Protein 6TMR (pdb70)

Foldseek 3Di:
DFFLFKAFQFDPDWFFDALVPQDADDFDQCVVVPFADKDKDKWKFFDADDFPLQKFKWKKKFKKKKKWKFACPVVLDTDIDIDIDTDADDLVVRVVLVVCPVDDDDHPHDDCPRGDIDMDIGIDMDIDMDMWGAFQLAGWIADQQQPVRTFPDTPPQPSWGDGPDNRMIMGTPDRRSVCNPVGMDMFMWIFTGDVPDTFWIQTNLRATAGQPPKAWGATNHRIWIAGPLAGTMHDDCSVHDHHDDPVHFHWHRYVVLSVLSNVLVVLSVVLVVVLVVLSVCCVVVVDDDLQRLLSRRRRHFAKDKKWGAPPNGITIDIGTMDRDHDPCVQPVDFLFGDRNHGGADADVFDDISNWGQPPVNGTDRPSVVDRPSVVSVVVSSVVIGTDDGDDND

Secondary structure (DSSP, 8-state):
---SEEEES-----EEE-GGG--PPP--GGGTTT--EEEEEEEEEEPSS--TTTEE-EEEEEEEEEEEEEEE-SSS-EEEEEEEEEEPPPHHHHHHHHHHHHS-SS------TTT--EEEEE--EEEEE--EEEETTTTEEE-SSSTTSB-SSBTTB-S-EE-SSTTEEEEESSTT--STT--EEEEEEEEEEETTEEEEEE-TTS-EEE-TT-EEEEETTEEEEE-TTS-EEE-S------BPPTT---B---HHHHHHHHHHHHHHHHHHHHHHHHHHHHHHS----GGGGGGGS-SSSEEEEEEEEETTEEEEEEEEEEEE--GGGT--STT---BTTB--PPBTTB-STT-EE-TTS-EE-HHHH--HHHHHHHHHHHS--B-PPPS--

Organism: Mokola virus (NCBI:txid12538)

Radius of gyration: 34.62 Å; Cα contacts (8 Å, |Δi|>4): 790; chains: 1; bounding box: 39×51×125 Å

Structure (mmCIF, N/CA/C/O backbone):
data_6TMR
#
_entry.id   6TMR
#
_cell.length_a   76.279
_cell.length_b   81.951
_cell.length_c   231.337
_cell.angle_alpha   90.000
_cell.angle_beta   90.000
_cell.angle_gamma   90.000
#
_symmetry.space_group_name_H-M   'C 2 2 21'
#
loop_
_entity.id
_entity.type
_entity.pdbx_description
1 polymer Glycoprotein
2 non-polymer 2-acetamido-2-deoxy-beta-D-glucopyranose
3 non-polymer 'TERBIUM(III) ION'
#
loop_
_atom_site.group_PDB
_atom_site.id
_atom_site.type_symbol
_atom_site.label_atom_id
_atom_site.label_alt_id
_atom_site.label_comp_id
_atom_site.label_asym_id
_atom_site.label_entity_id
_atom_site.label_seq_id
_atom_site.pdbx_PDB_ins_code
_atom_site.Cartn_x
_atom_site.Cartn_y
_atom_site.Cartn_z
_atom_site.occupancy
_atom_site.B_iso_or_equiv
_atom_site.auth_seq_id
_atom_site.auth_comp_id
_atom_site.auth_asym_id
_atom_site.auth_atom_id
_atom_site.pdbx_PDB_model_num
ATOM 1 N N . GLU A 1 1 ? 23.176 13.389 76.280 1.00 88.99 1 GLU A N 1
ATOM 2 C CA . GLU A 1 1 ? 24.307 14.304 76.186 1.00 86.72 1 GLU A CA 1
ATOM 3 C C . GLU A 1 1 ? 24.528 15.033 77.500 1.00 83.54 1 GLU A C 1
ATOM 4 O O . GLU A 1 1 ? 23.682 14.982 78.393 1.00 89.87 1 GLU A O 1
ATOM 10 N N . PHE A 1 2 ? 25.661 15.732 77.607 1.00 72.37 2 PHE A N 1
ATOM 11 C CA . PHE A 1 2 ? 25.944 16.467 78.837 1.00 61.09 2 PHE A CA 1
ATOM 12 C C . PHE A 1 2 ? 25.122 17.751 78.907 1.00 53.32 2 PHE A C 1
ATOM 13 O O . PHE A 1 2 ? 24.911 18.419 77.890 1.00 62.60 2 PHE A O 1
ATOM 21 N N . PRO A 1 3 ? 24.644 18.113 80.086 1.00 50.47 3 PRO A N 1
ATOM 22 C CA . PRO A 1 3 ? 23.941 19.385 80.244 1.00 53.98 3 PRO A CA 1
ATOM 23 C C . PRO A 1 3 ? 24.918 20.537 80.331 1.00 52.63 3 PRO A C 1
ATOM 24 O O . PRO A 1 3 ? 26.126 20.367 80.513 1.00 46.29 3 PRO A O 1
ATOM 28 N N . LEU A 1 4 ? 24.361 21.730 80.171 1.00 45.38 4 LEU A N 1
ATOM 29 C CA . LEU A 1 4 ? 25.164 22.919 80.381 1.00 47.17 4 LEU A CA 1
ATOM 30 C C . LEU A 1 4 ? 25.605 22.968 81.825 1.00 46.75 4 LEU A C 1
ATOM 31 O O . LEU A 1 4 ? 26.802 23.099 82.119 1.00 58.64 4 LEU A O 1
ATOM 36 N N . TYR A 1 5 ? 24.660 22.731 82.733 1.00 47.95 5 TYR A N 1
ATOM 37 C CA . TYR A 1 5 ? 24.885 22.775 84.172 1.00 54.64 5 TYR A CA 1
ATOM 38 C C . TYR A 1 5 ? 23.879 21.840 84.840 1.00 52.79 5 TYR A C 1
ATOM 39 O O . TYR A 1 5 ? 22.955 21.327 84.198 1.00 53.68 5 TYR A O 1
ATOM 48 N N . THR A 1 6 ? 24.082 21.599 86.137 1.00 53.68 6 THR A N 1
ATOM 49 C CA . THR A 1 6 ? 23.194 20.755 86.928 1.00 59.99 6 THR A CA 1
ATOM 50 C C . THR A 1 6 ? 22.796 21.535 88.160 1.00 53.59 6 THR A C 1
ATOM 51 O O . THR A 1 6 ? 23.556 22.392 88.608 1.00 54.04 6 THR A O 1
ATOM 55 N N . ILE A 1 7 ? 21.635 21.218 88.732 1.00 58.71 7 ILE A N 1
ATOM 56 C CA . ILE A 1 7 ? 21.186 21.942 89.927 1.00 65.35 7 ILE A CA 1
ATOM 57 C C . ILE A 1 7 ? 20.251 21.096 90.787 1.00 69.29 7 ILE A C 1
ATOM 58 O O . ILE A 1 7 ? 19.276 20.520 90.282 1.00 77.63 7 ILE A O 1
ATOM 63 N N . PRO A 1 8 ? 20.508 21.009 92.086 1.00 66.50 8 PRO A N 1
ATOM 64 C CA . PRO A 1 8 ? 19.599 20.288 92.989 1.00 61.73 8 PRO A CA 1
ATOM 65 C C . PRO A 1 8 ? 18.128 20.590 92.727 1.00 69.01 8 PRO A C 1
ATOM 66 O O . PRO A 1 8 ? 17.730 21.744 92.561 1.00 74.68 8 PRO A O 1
ATOM 70 N N . GLU A 1 9 ? 17.314 19.532 92.712 1.00 79.14 9 GLU A N 1
ATOM 71 C CA . GLU A 1 9 ? 15.860 19.689 92.633 1.00 84.51 9 GLU A CA 1
ATOM 72 C C . GLU A 1 9 ? 15.304 20.460 93.839 1.00 77.13 9 GLU A C 1
ATOM 73 O O . GLU A 1 9 ? 14.484 21.370 93.678 1.00 81.47 9 GLU A O 1
ATOM 79 N N . LYS A 1 10 ? 15.721 20.090 95.054 1.00 69.82 10 LYS A N 1
ATOM 80 C CA . LYS A 1 10 ? 15.399 20.792 96.295 1.00 67.24 10 LYS A CA 1
ATOM 81 C C . LYS A 1 10 ? 16.599 20.669 97.234 1.00 70.23 10 LYS A C 1
ATOM 82 O O . LYS A 1 10 ? 17.487 19.834 97.037 1.00 64.06 10 LYS A O 1
ATOM 88 N N . ILE A 1 11 ? 16.614 21.491 98.280 1.00 74.14 11 ILE A N 1
ATOM 89 C CA . ILE A 1 11 ? 17.670 21.424 99.294 1.00 84.59 11 ILE A CA 1
ATOM 90 C C . ILE A 1 11 ? 17.024 21.497 100.668 1.00 102.33 11 ILE A C 1
ATOM 91 O O . ILE A 1 11 ? 16.353 22.487 100.987 1.00 112.09 11 ILE A O 1
ATOM 96 N N . GLU A 1 12 ? 17.246 20.476 101.497 1.00 97.37 12 GLU A N 1
ATOM 97 C CA . GLU A 1 12 ? 16.512 20.389 102.753 1.00 102.14 12 GLU A CA 1
ATOM 98 C C . GLU A 1 12 ? 17.421 20.354 103.970 1.00 109.44 12 GLU A C 1
ATOM 99 O O . GLU A 1 12 ? 17.303 21.228 104.831 1.00 115.45 12 GLU A O 1
ATOM 105 N N . LYS A 1 13 ? 18.331 19.388 104.078 1.00 112.85 13 LYS A N 1
ATOM 106 C CA . LYS A 1 13 ? 18.806 19.048 105.409 1.00 116.27 13 LYS A CA 1
ATOM 107 C C . LYS A 1 13 ? 20.107 19.744 105.807 1.00 113.60 13 LYS A C 1
ATOM 108 O O . LYS A 1 13 ? 20.139 20.410 106.846 1.00 122.33 13 LYS A O 1
ATOM 114 N N . TRP A 1 14 ? 21.170 19.624 105.012 1.00 100.94 14 TRP A N 1
ATOM 115 C CA . TRP A 1 14 ? 22.474 20.239 105.302 1.00 94.87 14 TRP A CA 1
ATOM 116 C C . TRP A 1 14 ? 23.151 19.676 106.562 1.00 96.52 14 TRP A C 1
ATOM 117 O O . TRP A 1 14 ? 23.464 20.417 107.491 1.00 89.33 14 TRP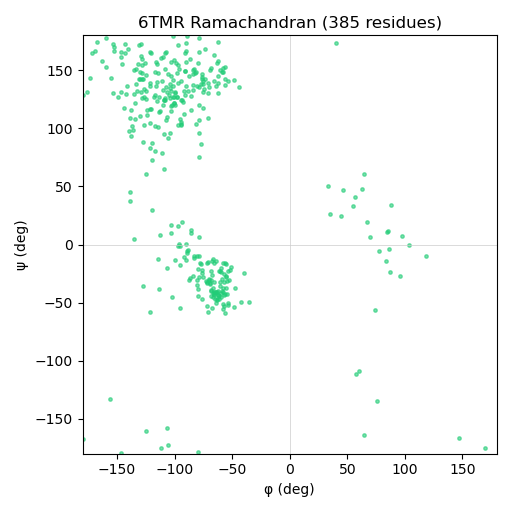 A O 1
ATOM 128 N N . THR A 1 15 ? 23.433 18.367 106.553 1.00 104.62 15 THR A N 1
ATOM 129 C CA . THR A 1 15 ? 24.171 17.653 107.605 1.00 109.42 15 THR A CA 1
ATOM 130 C C . THR A 1 15 ? 25.682 17.923 107.518 1.00 116.65 15 THR A C 1
ATOM 131 O O . THR A 1 15 ? 26.219 18.044 106.414 1.00 123.38 15 THR A O 1
ATOM 135 N N . PRO A 1 16 ? 26.403 17.965 108.649 1.00 111.00 16 PRO A N 1
ATOM 136 C CA . PRO A 1 16 ? 27.858 18.184 108.614 1.00 95.85 16 PRO A CA 1
ATOM 137 C C . PRO A 1 16 ? 28.678 16.916 108.435 1.00 98.58 16 PRO A C 1
ATOM 138 O O . PRO A 1 16 ? 28.230 15.809 108.736 1.00 103.27 16 PRO A O 1
ATOM 142 N N . ILE A 1 17 ? 29.923 17.117 107.971 1.00 100.95 17 ILE A N 1
ATOM 143 C CA . ILE A 1 17 ? 30.850 16.052 107.569 1.00 94.24 17 ILE A CA 1
ATOM 144 C C . ILE A 1 17 ? 32.298 16.519 107.739 1.00 88.86 17 ILE A C 1
ATOM 145 O O . ILE A 1 17 ? 32.550 17.719 107.918 1.00 81.17 17 ILE A O 1
ATOM 150 N N . ASP A 1 18 ? 33.263 15.581 107.682 1.00 85.42 18 ASP A N 1
ATOM 151 C CA . ASP A 1 18 ? 34.687 15.915 107.640 1.00 92.77 18 ASP A CA 1
ATOM 152 C C . ASP A 1 18 ? 35.220 15.762 106.222 1.00 95.62 18 ASP A C 1
ATOM 153 O O . ASP A 1 18 ? 34.685 14.997 105.415 1.00 104.93 18 ASP A O 1
ATOM 158 N N . MET A 1 19 ? 36.319 16.472 105.939 1.00 85.55 19 MET A N 1
ATOM 159 C CA . MET A 1 19 ? 36.863 16.545 104.585 1.00 80.07 19 MET A CA 1
ATOM 160 C C . MET A 1 19 ? 37.161 15.190 103.963 1.00 95.33 19 MET A C 1
ATOM 161 O O . MET A 1 19 ? 37.326 15.129 102.741 1.00 115.27 19 MET A O 1
ATOM 166 N N . ILE A 1 20 ? 37.249 14.109 104.747 1.00 97.04 20 ILE A N 1
ATOM 167 C CA . ILE A 1 20 ? 37.523 12.798 104.157 1.00 92.87 20 ILE A CA 1
ATOM 168 C C . ILE A 1 20 ? 36.273 12.154 103.573 1.00 98.28 20 ILE A C 1
ATOM 169 O O . ILE A 1 20 ? 36.384 11.147 102.862 1.00 108.89 20 ILE A O 1
ATOM 174 N N . HIS A 1 21 ? 35.089 12.710 103.829 1.00 87.67 21 HIS A N 1
ATOM 175 C CA . HIS A 1 21 ? 33.864 12.298 103.150 1.00 89.20 21 HIS A CA 1
ATOM 176 C C . HIS A 1 21 ? 33.643 13.018 101.816 1.00 82.20 21 HIS A C 1
ATOM 177 O O . HIS A 1 21 ? 32.533 12.974 101.260 1.00 74.47 21 HIS A O 1
ATOM 184 N N . LEU A 1 22 ? 34.646 13.711 101.306 1.00 86.11 22 LEU A N 1
ATOM 185 C CA . LEU A 1 22 ? 34.489 14.368 100.020 1.00 99.40 22 LEU A CA 1
ATOM 186 C C . LEU A 1 22 ? 34.648 13.323 98.916 1.00 106.12 22 LEU A C 1
ATOM 187 O O . LEU A 1 22 ? 35.681 12.645 98.830 1.00 98.23 22 LEU A O 1
ATOM 192 N N . SER A 1 23 ? 33.602 13.160 98.107 1.00 106.67 23 SER A N 1
ATOM 193 C CA . SER A 1 23 ? 33.571 12.180 97.029 1.00 102.59 23 SER A CA 1
ATOM 194 C C . SER A 1 23 ? 33.626 12.915 95.700 1.00 95.43 23 SER A C 1
ATOM 195 O O . SER A 1 23 ? 32.897 13.892 95.502 1.00 88.12 23 SER A O 1
ATOM 198 N N . CYS A 1 24 ? 34.472 12.462 94.803 1.00 88.99 24 CYS A N 1
ATOM 199 C CA . CYS A 1 24 ? 34.319 13.003 93.460 1.00 86.74 24 CYS A CA 1
ATOM 200 C C . CYS A 1 24 ? 33.247 12.205 92.722 1.00 83.45 24 CYS A C 1
ATOM 201 O O . CYS A 1 24 ? 33.207 10.977 92.831 1.00 96.39 24 CYS A O 1
ATOM 204 N N . PRO A 1 25 ? 32.352 12.860 91.990 1.00 74.87 25 PRO A N 1
ATOM 205 C CA . PRO A 1 25 ? 31.324 12.093 91.286 1.00 73.10 25 PRO A CA 1
ATOM 206 C C . PRO A 1 25 ? 31.935 11.426 90.074 1.00 80.83 25 PRO A C 1
ATOM 207 O O . PRO A 1 25 ? 32.811 11.989 89.405 1.00 72.33 25 PRO A O 1
ATOM 211 N N . ASN A 1 26 ? 31.503 10.191 89.828 1.00 87.31 26 ASN A N 1
ATOM 212 C CA . ASN A 1 26 ? 31.632 9.605 88.505 1.00 88.20 26 ASN A CA 1
ATOM 213 C C . ASN A 1 26 ? 30.439 10.088 87.691 1.00 81.63 26 ASN A C 1
ATOM 214 O O . ASN A 1 26 ? 29.299 10.079 88.179 1.00 87.67 26 ASN A O 1
ATOM 219 N N . ASN A 1 27 ? 30.711 10.552 86.474 1.00 67.72 27 ASN A N 1
ATOM 220 C CA . ASN A 1 27 ? 29.726 11.273 85.682 1.00 70.15 27 ASN A CA 1
ATOM 221 C C . ASN A 1 27 ? 29.329 10.395 84.500 1.00 80.57 27 ASN A C 1
ATOM 222 O O . ASN A 1 27 ? 29.769 10.590 83.367 1.00 86.32 27 ASN A O 1
ATOM 227 N N . LEU A 1 28 ? 28.463 9.422 84.784 1.00 86.45 28 LEU A N 1
ATOM 228 C CA . LEU A 1 28 ? 27.984 8.446 83.808 1.00 83.67 28 LEU A CA 1
ATOM 229 C C . LEU A 1 28 ? 26.652 8.913 83.227 1.00 92.52 28 LEU A C 1
ATOM 230 O O . LEU A 1 28 ? 25.624 8.865 83.910 1.00 108.39 28 LEU A O 1
ATOM 235 N N . LEU A 1 29 ? 26.662 9.354 81.968 1.00 90.02 29 LEU A N 1
ATOM 236 C CA . LEU A 1 29 ? 25.415 9.766 81.326 1.00 83.46 29 LEU A CA 1
ATOM 237 C C . LEU A 1 29 ? 24.378 8.656 81.369 1.00 87.45 29 LEU A C 1
ATOM 238 O O . LEU A 1 29 ? 23.181 8.919 81.532 1.00 87.03 29 LEU A O 1
ATOM 243 N N . SER 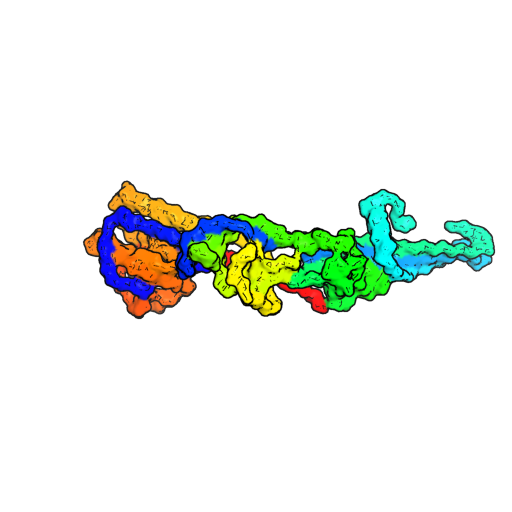A 1 30 ? 24.826 7.408 81.210 1.00 83.71 30 SER A N 1
ATOM 244 C CA . SER A 1 30 ? 23.932 6.263 81.177 1.00 78.71 30 SER A CA 1
ATOM 245 C C . SER A 1 30 ? 23.266 5.995 82.519 1.00 91.15 30 SER A C 1
ATOM 246 O O . SER A 1 30 ? 22.293 5.238 82.565 1.00 89.52 30 SER A O 1
ATOM 249 N N . GLU A 1 31 ? 23.761 6.594 83.607 1.00 102.54 31 GLU A N 1
ATOM 250 C CA . GLU A 1 31 ? 23.165 6.367 84.923 1.00 104.38 31 GLU A CA 1
ATOM 251 C C . GLU A 1 31 ? 21.776 6.982 85.017 1.00 100.47 31 GLU A C 1
ATOM 252 O O . GLU A 1 31 ? 20.866 6.383 85.600 1.00 102.05 31 GLU A O 1
ATOM 258 N N . GLU A 1 32 ? 21.596 8.177 84.450 1.00 98.88 32 GLU A N 1
ATOM 259 C CA . GLU A 1 32 ? 20.296 8.839 84.458 1.00 94.42 32 GLU A CA 1
ATOM 260 C C . GLU A 1 32 ? 19.220 8.000 83.771 1.00 91.25 32 GLU A C 1
ATOM 261 O O . GLU A 1 32 ? 18.035 8.166 84.068 1.00 86.28 32 GLU A O 1
ATOM 267 N N . GLU A 1 33 ? 19.606 7.095 82.873 1.00 92.22 33 GLU A N 1
ATOM 268 C CA . GLU A 1 33 ? 18.699 6.106 82.303 1.00 87.09 33 GLU A CA 1
ATOM 269 C C . GLU A 1 33 ? 18.634 4.838 83.134 1.00 80.84 33 GLU A C 1
ATOM 270 O O . GLU A 1 33 ? 17.866 3.932 82.795 1.00 78.33 33 GLU A O 1
ATOM 276 N N . GLY A 1 34 ? 19.445 4.744 84.186 1.00 80.24 34 GLY A N 1
ATOM 277 C CA . GLY A 1 34 ? 19.426 3.596 85.064 1.00 81.52 34 GLY A CA 1
ATOM 278 C C . GLY A 1 34 ? 20.310 2.448 84.651 1.00 79.43 34 GLY A C 1
ATOM 279 O O . GLY A 1 34 ? 19.940 1.292 84.880 1.00 84.12 34 GLY A O 1
ATOM 280 N N . CYS A 1 35 ? 21.465 2.725 84.044 1.00 82.93 35 CYS A N 1
ATOM 281 C CA . CYS A 1 35 ? 22.326 1.685 83.478 1.00 89.91 35 CYS A CA 1
ATOM 282 C C . CYS A 1 35 ? 23.740 2.087 83.881 1.00 89.81 35 CYS A C 1
ATOM 283 O O . CYS A 1 35 ? 24.310 3.011 83.288 1.00 90.61 35 CYS A O 1
ATOM 286 N N . ASN A 1 36 ? 24.281 1.431 84.905 1.00 78.57 36 ASN A N 1
ATOM 287 C CA . ASN A 1 36 ? 25.621 1.743 85.380 1.00 71.84 36 ASN A CA 1
ATOM 288 C C . ASN A 1 36 ? 26.654 0.724 84.930 1.00 79.02 36 ASN A C 1
ATOM 289 O O . ASN A 1 36 ? 27.794 0.742 85.422 1.00 87.63 36 ASN A O 1
ATOM 294 N N . ALA A 1 37 ? 26.284 -0.168 84.025 1.00 66.27 37 ALA A N 1
ATOM 295 C CA . ALA A 1 37 ? 27.134 -1.281 83.648 1.00 68.45 37 ALA A CA 1
ATOM 296 C C . ALA A 1 37 ? 27.707 -1.039 82.257 1.00 72.25 37 ALA A C 1
ATOM 297 O O . ALA A 1 37 ? 26.966 -0.712 81.327 1.00 71.99 37 ALA A O 1
ATOM 299 N N . GLU A 1 38 ? 29.023 -1.212 82.120 1.00 67.67 38 GLU A N 1
ATOM 300 C CA . GLU A 1 38 ? 29.749 -0.909 80.888 1.00 67.32 38 GLU A CA 1
ATOM 301 C C . GLU A 1 38 ? 30.540 -2.150 80.482 1.00 71.98 38 GLU A C 1
ATOM 302 O O . GLU A 1 38 ? 31.590 -2.441 81.058 1.00 82.61 38 GLU A O 1
ATOM 308 N N . SER A 1 39 ? 30.041 -2.874 79.487 1.00 66.75 39 SER A N 1
ATOM 309 C CA . SER A 1 39 ? 30.725 -4.021 78.918 1.00 71.38 39 SER A CA 1
ATOM 310 C C . SER A 1 39 ? 31.081 -3.739 77.458 1.00 82.12 39 SER A C 1
ATOM 311 O O . SER A 1 39 ? 30.258 -3.220 76.689 1.00 80.54 39 SER A O 1
ATOM 314 N N . SER A 1 40 ? 32.307 -4.096 77.077 1.00 83.44 40 SER A N 1
ATOM 315 C CA . SER A 1 40 ? 32.742 -3.871 75.714 1.00 74.36 40 SER A CA 1
ATOM 316 C C . SER A 1 40 ? 31.875 -4.665 74.744 1.00 82.83 40 SER A C 1
ATOM 317 O O . SER A 1 40 ? 31.225 -5.650 75.109 1.00 91.57 40 SER A O 1
ATOM 320 N N . PHE A 1 41 ? 31.869 -4.212 73.493 1.00 77.09 41 PHE A N 1
ATOM 321 C CA . PHE A 1 41 ? 31.108 -4.829 72.415 1.00 70.55 41 PHE A CA 1
ATOM 322 C C . PHE A 1 41 ? 31.613 -4.232 71.124 1.00 73.27 41 PHE A C 1
ATOM 323 O O . PHE A 1 41 ? 32.420 -3.303 71.136 1.00 87.03 41 PHE A O 1
ATOM 331 N N . THR A 1 42 ? 31.121 -4.755 70.006 1.00 68.15 42 THR A N 1
ATOM 332 C CA . THR A 1 42 ? 31.621 -4.292 68.719 1.00 60.45 42 THR A CA 1
ATOM 333 C C . THR A 1 42 ? 30.494 -4.036 67.729 1.00 59.23 42 THR A C 1
ATOM 334 O O . THR A 1 42 ? 29.638 -4.895 67.507 1.00 75.47 42 THR A O 1
ATOM 338 N N . TYR A 1 43 ? 30.528 -2.852 67.123 1.00 56.07 43 TYR A N 1
ATOM 339 C CA . TYR A 1 43 ? 29.458 -2.298 66.309 1.00 57.52 43 TYR A CA 1
ATOM 340 C C . TYR A 1 43 ? 29.999 -1.845 64.954 1.00 62.97 43 TYR A C 1
ATOM 341 O O . TYR A 1 43 ? 31.197 -1.592 64.793 1.00 60.33 43 TYR A O 1
ATOM 350 N N . PHE A 1 44 ? 29.087 -1.713 63.985 1.00 68.24 44 PHE A N 1
ATOM 351 C CA . PHE A 1 44 ? 29.393 -1.220 62.646 1.00 67.75 44 PHE A CA 1
ATOM 352 C C . PHE A 1 44 ? 28.919 0.218 62.525 1.00 64.82 44 PHE A C 1
ATOM 353 O O . PHE A 1 44 ? 27.782 0.525 62.884 1.00 71.32 44 PHE A O 1
ATOM 361 N N . GLU A 1 45 ? 29.781 1.088 62.014 1.00 57.05 45 GLU A N 1
ATOM 362 C CA . GLU A 1 45 ? 29.398 2.434 61.631 1.00 57.35 45 GLU A CA 1
ATOM 363 C C . GLU A 1 45 ? 29.930 2.689 60.232 1.00 54.57 45 GLU A C 1
ATOM 364 O O . GLU A 1 45 ? 30.690 1.882 59.696 1.00 55.33 45 GLU A O 1
ATOM 370 N N . LEU A 1 46 ? 29.527 3.813 59.632 1.00 52.85 46 LEU A N 1
ATOM 371 C CA . LEU A 1 46 ? 30.126 4.217 58.366 1.00 50.74 46 LEU A CA 1
ATOM 372 C C . LEU A 1 46 ? 31.633 4.385 58.519 1.00 64.93 46 LEU A C 1
ATOM 373 O O . LEU A 1 46 ? 32.133 4.743 59.587 1.00 68.47 46 LEU A O 1
ATOM 378 N N . LYS A 1 47 ? 32.363 4.103 57.442 1.00 73.43 47 LYS A N 1
ATOM 379 C CA . LYS A 1 47 ? 33.769 4.484 57.388 1.00 70.45 47 LYS A CA 1
ATOM 380 C C . LYS A 1 47 ? 33.879 5.985 57.610 1.00 64.55 47 LYS A C 1
ATOM 381 O O . LYS A 1 47 ? 32.961 6.742 57.289 1.00 59.58 47 LYS A O 1
ATOM 387 N N . SER A 1 48 ? 35.020 6.424 58.135 1.00 73.03 48 SER A N 1
ATOM 388 C CA . SER A 1 48 ? 35.216 7.850 58.388 1.00 76.30 48 SER A CA 1
ATOM 389 C C . SER A 1 48 ? 35.482 8.628 57.097 1.00 83.95 48 SER A C 1
ATOM 390 O O . SER A 1 48 ? 36.307 8.236 56.265 1.00 70.76 48 SER A O 1
ATOM 393 N N . GLY A 1 49 ? 34.759 9.733 56.936 1.00 104.07 49 GLY A N 1
ATOM 394 C CA . GLY A 1 49 ? 35.055 10.690 55.893 1.00 114.42 49 GLY A CA 1
ATOM 395 C C . GLY A 1 49 ? 34.604 10.214 54.534 1.00 121.44 49 GLY A C 1
ATOM 396 O O . GLY A 1 49 ? 33.486 9.718 54.345 1.00 117.84 49 GLY A O 1
ATOM 397 N N . TYR A 1 50 ? 35.506 10.386 53.574 1.00 121.68 50 TYR A N 1
ATOM 398 C CA . TYR A 1 50 ? 35.251 10.032 52.188 1.00 118.76 50 TYR A CA 1
ATOM 399 C C . TYR A 1 50 ? 34.796 8.579 52.060 1.00 118.35 50 TYR A C 1
ATOM 400 O O . TYR A 1 50 ? 35.300 7.689 52.746 1.00 123.46 50 TYR A O 1
ATOM 409 N N . LEU A 1 51 ? 33.833 8.331 51.179 1.00 107.58 51 LEU A N 1
ATOM 410 C CA . LEU A 1 51 ? 33.313 6.988 50.900 1.00 103.18 51 LEU A CA 1
ATOM 411 C C . LEU A 1 51 ? 33.540 6.671 49.425 1.00 110.43 51 LEU A C 1
ATOM 412 O O . LEU A 1 51 ? 32.645 6.849 48.591 1.00 102.98 51 LEU A O 1
ATOM 417 N N . ALA A 1 52 ? 34.722 6.121 49.127 1.00 115.18 52 ALA A N 1
ATOM 418 C CA . ALA A 1 52 ? 35.127 5.792 47.762 1.00 108.61 52 ALA A CA 1
ATOM 419 C C . ALA A 1 52 ? 34.174 4.833 47.069 1.00 112.04 52 ALA A C 1
ATOM 420 O O . ALA A 1 52 ? 34.235 4.709 45.837 1.00 113.02 52 ALA A O 1
ATOM 422 N N . HIS A 1 53 ? 33.300 4.164 47.824 1.00 105.88 53 HIS A N 1
ATOM 423 C CA . HIS A 1 53 ? 32.382 3.171 47.288 1.00 102.05 53 HIS A CA 1
ATOM 424 C C . HIS A 1 53 ? 30.923 3.612 47.372 1.00 87.41 53 HIS A C 1
ATOM 425 O O . HIS A 1 53 ? 30.028 2.811 47.086 1.00 81.20 53 HIS A O 1
ATOM 432 N N . GLN A 1 54 ? 30.667 4.874 47.746 1.00 80.44 54 GLN A N 1
ATOM 433 C CA . GLN A 1 54 ? 29.445 5.541 47.310 1.00 84.85 54 GLN A CA 1
ATOM 434 C C . GLN A 1 54 ? 29.570 6.037 45.871 1.00 100.37 54 GLN A C 1
ATOM 435 O O . GLN A 1 54 ? 28.558 6.151 45.170 1.00 112.98 54 GLN A O 1
ATOM 441 N N . LYS A 1 55 ? 30.789 6.344 45.421 1.00 99.66 55 LYS A N 1
ATOM 442 C CA . LYS A 1 55 ? 31.062 6.584 44.010 1.00 84.19 55 LYS A CA 1
ATOM 443 C C . LYS A 1 55 ? 31.255 5.250 43.281 1.00 84.76 55 LYS A C 1
ATOM 444 O O . LYS A 1 55 ? 31.723 4.265 43.861 1.00 84.74 55 LYS A O 1
ATOM 450 N N . VAL A 1 56 ? 30.860 5.207 42.009 1.00 79.49 56 VAL A N 1
ATOM 451 C CA . VAL A 1 56 ? 30.976 3.967 41.232 1.00 71.67 56 VAL A CA 1
ATOM 452 C C . VAL A 1 56 ? 31.785 4.154 39.957 1.00 69.43 56 VAL A C 1
ATOM 453 O O . VAL A 1 56 ? 31.326 4.816 39.015 1.00 81.85 56 VAL A O 1
ATOM 457 N N . PRO A 1 57 ? 32.973 3.559 39.884 1.00 57.65 57 PRO A N 1
ATOM 458 C CA . PRO A 1 57 ? 33.851 3.788 38.732 1.00 62.15 57 PRO A CA 1
ATOM 459 C C . PRO A 1 57 ? 33.349 3.035 37.515 1.00 58.82 57 PRO A C 1
ATOM 460 O O . PRO A 1 57 ? 32.995 1.855 37.599 1.00 58.65 57 PRO A O 1
ATOM 464 N N . GLY A 1 58 ? 33.323 3.736 36.383 1.00 55.34 58 GLY A N 1
ATOM 465 C CA . GLY A 1 58 ? 32.752 3.209 35.162 1.00 59.23 58 GLY A CA 1
ATOM 466 C C . GLY A 1 58 ? 33.290 3.972 33.972 1.00 52.34 58 GLY A C 1
ATOM 467 O O . GLY A 1 58 ? 34.073 4.915 34.110 1.00 48.35 58 GLY A O 1
ATOM 468 N N . PHE A 1 59 ? 32.870 3.549 32.783 1.00 46.67 59 PHE A N 1
ATOM 469 C CA . PHE A 1 59 ? 33.375 4.179 31.577 1.00 41.02 59 PHE A CA 1
ATOM 470 C C . PHE A 1 59 ? 32.269 4.310 30.553 1.00 38.50 59 PHE A C 1
ATOM 471 O O . PHE A 1 59 ? 31.477 3.388 30.400 1.00 36.39 59 PHE A O 1
ATOM 479 N N . THR A 1 60 ? 32.192 5.473 29.899 1.00 52.48 60 THR A N 1
ATOM 480 C CA . THR A 1 60 ? 31.363 5.599 28.712 1.00 59.48 60 THR A CA 1
ATOM 481 C C . THR A 1 60 ? 31.979 4.788 27.601 1.00 65.96 60 THR A C 1
ATOM 482 O O . THR A 1 60 ? 33.204 4.632 27.520 1.00 61.29 60 THR A O 1
ATOM 486 N N . CYS A 1 61 ? 31.109 4.337 26.700 1.00 75.55 61 CYS A N 1
ATOM 487 C CA . CYS A 1 61 ? 31.497 3.555 25.531 1.00 70.28 61 CYS A CA 1
ATOM 488 C C . CYS A 1 61 ? 30.685 4.055 24.341 1.00 64.58 61 CYS A C 1
ATOM 489 O O . CYS A 1 61 ? 29.464 3.885 24.312 1.00 68.20 61 CYS A O 1
ATOM 492 N N . THR A 1 62 ? 31.339 4.754 23.407 1.00 67.51 62 THR A N 1
ATOM 493 C CA . THR A 1 62 ? 30.697 5.261 22.202 1.00 65.64 62 THR A CA 1
ATOM 494 C C . THR A 1 62 ? 31.220 4.502 21.003 1.00 69.16 62 THR A C 1
ATOM 495 O O . THR A 1 62 ? 32.401 4.180 20.913 1.00 73.29 62 THR A O 1
ATOM 499 N N . GLY A 1 63 ? 30.299 4.201 20.051 1.00 70.88 63 GLY A N 1
ATOM 500 C CA . GLY A 1 63 ? 30.661 3.568 18.811 1.00 67.85 63 GLY A CA 1
ATOM 501 C C . GLY A 1 63 ? 30.710 4.528 17.683 1.00 70.43 63 GLY A C 1
ATOM 502 O O . GLY A 1 63 ? 29.716 5.191 17.325 1.00 80.17 63 GLY A O 1
ATOM 503 N N . VAL A 1 64 ? 31.887 4.653 17.050 1.00 69.64 64 VAL A N 1
ATOM 504 C CA . VAL A 1 64 ? 32.096 5.462 15.871 1.00 79.21 64 VAL A CA 1
ATOM 505 C C . VAL A 1 64 ? 32.480 4.536 14.731 1.00 77.00 64 VAL A C 1
ATOM 506 O O . VAL A 1 64 ? 32.991 3.437 14.953 1.00 74.88 64 VAL A O 1
ATOM 510 N N . VAL A 1 65 ? 32.248 4.994 13.499 1.00 63.25 65 VAL A N 1
ATOM 511 C CA . VAL A 1 65 ? 32.822 4.347 12.327 1.00 54.61 65 VAL A CA 1
ATOM 512 C C . VAL A 1 65 ? 33.215 5.423 11.331 1.00 60.34 65 VAL A C 1
ATOM 513 O O . VAL A 1 65 ? 32.415 6.320 11.037 1.00 71.44 65 VAL A O 1
ATOM 517 N N . ASN A 1 66 ? 34.467 5.362 10.847 1.00 70.87 66 ASN A N 1
ATOM 518 C CA . ASN A 1 66 ? 35.044 6.344 9.921 1.00 88.95 66 ASN A CA 1
ATOM 519 C C . ASN A 1 66 ? 35.150 5.733 8.525 1.00 92.01 66 ASN A C 1
ATOM 520 O O . ASN A 1 66 ? 35.998 4.863 8.292 1.00 97.41 66 ASN A O 1
ATOM 525 N N . GLU A 1 67 ? 34.315 6.209 7.595 1.00 78.42 67 GLU A N 1
ATOM 526 C CA . GLU A 1 67 ? 34.378 5.811 6.195 1.00 65.24 67 GLU A CA 1
ATOM 527 C C . GLU A 1 67 ? 35.217 6.804 5.406 1.00 71.32 67 GLU A C 1
ATOM 528 O O . GLU A 1 67 ? 35.118 8.013 5.621 1.00 86.06 67 GLU A O 1
ATOM 534 N N . ALA A 1 68 ? 36.029 6.294 4.475 1.00 71.73 68 ALA A N 1
ATOM 535 C CA . ALA A 1 68 ? 36.846 7.145 3.606 1.00 78.97 68 ALA A CA 1
ATOM 536 C C . ALA A 1 68 ? 36.743 6.650 2.165 1.00 93.73 68 ALA A C 1
ATOM 537 O O . ALA A 1 68 ? 37.306 5.606 1.815 1.00 101.31 68 ALA A O 1
ATOM 539 N N . GLU A 1 69 ? 36.035 7.406 1.330 1.00 96.38 69 GLU A N 1
ATOM 540 C CA . GLU A 1 69 ? 35.855 7.076 -0.082 1.00 98.27 69 GLU A CA 1
ATOM 541 C C . GLU A 1 69 ? 36.958 7.764 -0.871 1.00 109.13 69 GLU A C 1
ATOM 542 O O . GLU A 1 69 ? 36.993 8.995 -0.962 1.00 112.60 69 GLU A O 1
ATOM 548 N N . THR A 1 70 ? 37.858 6.979 -1.438 1.00 114.84 70 THR A N 1
ATOM 549 C CA . THR A 1 70 ? 38.976 7.505 -2.221 1.00 116.70 70 THR A CA 1
ATOM 550 C C . THR A 1 70 ? 38.679 7.246 -3.706 1.00 124.69 70 THR A C 1
ATOM 551 O O . THR A 1 70 ? 38.991 6.182 -4.250 1.00 124.49 70 THR A O 1
ATOM 555 N N . TYR A 1 71 ? 38.048 8.230 -4.350 1.00 130.02 71 TYR A N 1
ATOM 556 C CA . TYR A 1 71 ? 37.718 8.216 -5.774 1.00 129.80 71 TYR A CA 1
ATOM 557 C C . TYR A 1 71 ? 38.791 8.959 -6.563 1.00 128.31 71 TYR A C 1
ATOM 558 O O . TYR A 1 71 ? 39.437 9.859 -6.034 1.00 128.77 71 TYR A O 1
ATOM 567 N N . THR A 1 72 ? 38.999 8.581 -7.824 1.00 132.95 72 THR A N 1
ATOM 568 C CA . THR A 1 72 ? 39.812 9.376 -8.742 1.00 138.71 72 THR A CA 1
ATOM 569 C C . THR A 1 72 ? 38.925 10.340 -9.533 1.00 139.10 72 THR A C 1
ATOM 570 O O . THR A 1 72 ? 37.997 9.908 -10.230 1.00 141.24 72 THR A O 1
ATOM 574 N N . ASN A 1 73 ? 39.229 11.645 -9.421 1.00 145.72 73 ASN A N 1
ATOM 575 C CA . ASN A 1 73 ? 38.322 12.720 -9.828 1.00 151.71 73 ASN A CA 1
ATOM 576 C C . ASN A 1 73 ? 38.037 12.733 -11.329 1.00 158.88 73 ASN A C 1
ATOM 577 O O . ASN A 1 73 ? 37.096 13.409 -11.763 1.00 162.92 73 ASN A O 1
ATOM 582 N N . GLY A 1 74 ? 38.816 12.013 -12.132 1.00 153.75 74 GLY A N 1
ATOM 583 C CA . GLY A 1 74 ? 38.800 12.196 -13.560 1.00 154.28 74 GLY A CA 1
ATOM 584 C C . GLY A 1 74 ? 39.671 13.335 -14.050 1.00 160.01 74 GLY A C 1
ATOM 585 O O . GLY A 1 74 ? 39.924 13.427 -15.260 1.00 161.45 74 GLY A O 1
ATOM 586 N N . ASN A 1 75 ? 40.116 14.221 -13.145 1.00 166.88 75 ASN A N 1
ATOM 587 C CA . ASN A 1 75 ? 41.154 15.213 -13.409 1.00 171.46 75 ASN A CA 1
ATOM 588 C C . ASN A 1 75 ? 42.545 14.601 -13.368 1.00 175.82 75 ASN A C 1
ATOM 589 O O . ASN A 1 75 ? 43.539 15.328 -13.405 1.00 181.50 75 ASN A O 1
ATOM 594 N N . GLY A 1 76 ? 42.637 13.281 -13.245 1.00 166.73 76 GLY A N 1
ATOM 595 C CA . GLY A 1 76 ? 43.829 12.667 -12.713 1.00 160.79 76 GLY A CA 1
ATOM 596 C C . GLY A 1 76 ? 44.037 12.913 -11.231 1.00 157.93 76 GLY A C 1
ATOM 597 O O . GLY A 1 76 ? 45.090 12.535 -10.707 1.00 159.02 76 GLY A O 1
ATOM 598 N N . SER A 1 77 ? 43.073 13.536 -10.537 1.00 161.00 77 SER A N 1
ATOM 599 C CA . SER A 1 77 ? 43.193 13.813 -9.111 1.00 160.25 77 SER A CA 1
ATOM 600 C C . SER A 1 77 ? 42.951 12.520 -8.351 1.00 155.07 77 SER A C 1
ATOM 601 O O . SER A 1 77 ? 42.117 11.706 -8.765 1.00 157.62 77 SER A O 1
ATOM 604 N N . VAL A 1 78 ? 43.665 12.315 -7.252 1.00 146.88 78 VAL A N 1
ATOM 605 C CA . VAL A 1 78 ? 43.243 11.333 -6.263 1.00 140.60 78 VAL A CA 1
ATOM 606 C C . VAL A 1 78 ? 42.627 12.096 -5.101 1.00 133.22 78 VAL 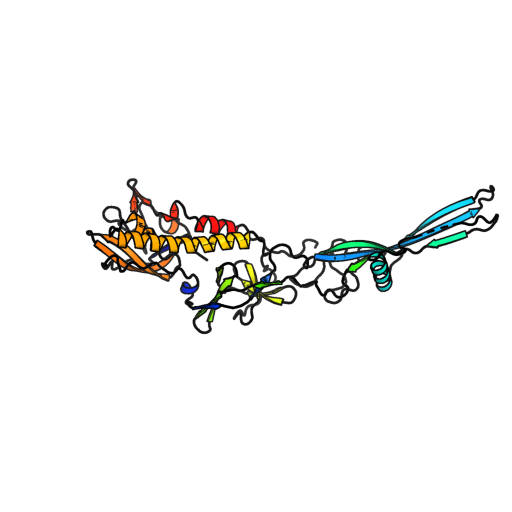A C 1
ATOM 607 O O . VAL A 1 78 ? 43.318 12.870 -4.436 1.00 127.80 78 VAL A O 1
ATOM 611 N N . THR A 1 79 ? 41.319 11.901 -4.894 1.00 136.23 79 THR A N 1
ATOM 612 C CA . THR A 1 79 ? 40.570 12.640 -3.883 1.00 140.63 79 THR A CA 1
ATOM 613 C C . THR A 1 79 ? 40.044 11.648 -2.847 1.00 137.35 79 THR A C 1
ATOM 614 O O . THR A 1 79 ? 39.777 10.477 -3.152 1.00 144.09 79 THR A O 1
ATOM 618 N N . THR A 1 80 ? 39.929 12.106 -1.611 1.00 118.31 80 THR A N 1
ATOM 619 C CA . THR A 1 80 ? 39.403 11.291 -0.532 1.00 107.36 80 THR A CA 1
ATOM 620 C C . THR A 1 80 ? 38.314 12.098 0.153 1.00 109.85 80 THR A C 1
ATOM 621 O O . THR A 1 80 ? 38.501 13.290 0.417 1.00 119.34 80 THR A O 1
ATOM 625 N N . THR A 1 81 ? 37.161 11.469 0.369 1.00 99.74 81 THR A N 1
ATOM 626 C CA . THR A 1 81 ? 36.040 12.069 1.075 1.00 85.75 81 THR A CA 1
ATOM 627 C C . THR A 1 81 ? 35.768 11.248 2.321 1.00 82.71 81 THR A C 1
ATOM 628 O O . THR A 1 81 ? 35.620 10.027 2.226 1.00 82.74 81 THR A O 1
ATOM 632 N N . PHE A 1 82 ? 35.715 11.908 3.484 1.00 87.06 82 PHE A N 1
ATOM 633 C CA . PHE A 1 82 ? 35.488 11.232 4.761 1.00 81.18 82 PHE A CA 1
ATOM 634 C C . PHE A 1 82 ? 34.063 11.448 5.240 1.00 87.96 82 PHE A C 1
ATOM 635 O O . PHE A 1 82 ? 33.517 12.550 5.137 1.00 98.44 82 PHE A O 1
ATOM 643 N N . LYS A 1 83 ? 33.461 10.383 5.752 1.00 87.04 83 LYS A N 1
ATOM 644 C CA . LYS A 1 83 ? 32.213 10.462 6.489 1.00 84.02 83 LYS A CA 1
ATOM 645 C C . LYS A 1 83 ? 32.462 9.894 7.875 1.00 84.89 83 LYS A C 1
ATOM 646 O O . LYS A 1 83 ? 33.165 8.889 8.027 1.00 78.73 83 LYS A O 1
ATOM 652 N N . ARG A 1 84 ? 31.904 10.539 8.889 1.00 85.05 84 ARG A N 1
ATOM 653 C CA . ARG A 1 84 ? 31.950 9.986 10.231 1.00 82.53 84 ARG A CA 1
ATOM 654 C C . ARG A 1 84 ? 30.537 9.871 10.788 1.00 77.06 84 ARG A C 1
ATOM 655 O O . ARG A 1 84 ? 29.788 10.855 10.814 1.00 88.01 84 ARG A O 1
ATOM 663 N N . LYS A 1 85 ? 30.168 8.673 11.223 1.00 69.61 85 LYS A N 1
ATOM 664 C CA . LYS A 1 85 ? 28.896 8.506 11.893 1.00 69.83 85 LYS A CA 1
ATOM 665 C C . LYS A 1 85 ? 29.035 7.500 13.012 1.00 81.98 85 LYS A C 1
ATOM 666 O O . LYS A 1 85 ? 30.064 6.837 13.177 1.00 82.72 85 LYS A O 1
ATOM 672 N N . HIS A 1 86 ? 27.956 7.409 13.772 1.00 92.91 86 HIS A N 1
ATOM 673 C CA . HIS A 1 86 ? 27.855 6.647 14.999 1.00 85.66 86 HIS A CA 1
ATOM 674 C C . HIS A 1 86 ? 27.126 5.334 14.777 1.00 68.43 86 HIS A C 1
ATOM 675 O O . HIS A 1 86 ? 26.630 5.039 13.693 1.00 76.90 86 HIS A O 1
ATOM 682 N N . PHE A 1 87 ? 27.013 4.572 15.856 1.00 53.68 87 PHE A N 1
ATOM 683 C CA . PHE A 1 87 ? 26.329 3.290 15.901 1.00 55.75 87 PHE A CA 1
ATOM 684 C C . PHE A 1 87 ? 26.254 2.849 17.357 1.00 66.86 87 PHE A C 1
ATOM 685 O O . PHE A 1 87 ? 26.978 3.365 18.213 1.00 81.61 87 PHE A O 1
ATOM 693 N N . ARG A 1 88 ? 25.396 1.860 17.628 1.00 64.11 88 ARG A N 1
ATOM 694 C CA . ARG A 1 88 ? 25.188 1.581 19.055 1.00 66.31 88 ARG A CA 1
ATOM 695 C C . ARG A 1 88 ? 25.920 0.329 19.487 1.00 58.94 88 ARG A C 1
ATOM 696 O O . ARG A 1 88 ? 25.700 -0.746 18.907 1.00 54.77 88 ARG A O 1
ATOM 704 N N . PRO A 1 89 ? 26.743 0.423 20.521 1.00 45.07 89 PRO A N 1
ATOM 705 C CA . PRO A 1 89 ? 27.539 -0.731 20.944 1.00 44.54 89 PRO A CA 1
ATOM 706 C C . PRO A 1 89 ? 26.749 -1.738 21.769 1.00 52.84 89 PRO A C 1
ATOM 707 O O . PRO A 1 89 ? 25.715 -1.446 22.373 1.00 54.25 89 PRO A O 1
ATOM 711 N N . THR A 1 90 ? 27.246 -2.964 21.741 1.00 54.74 90 THR A N 1
ATOM 712 C CA . THR A 1 90 ? 26.761 -4.012 22.615 1.00 63.14 90 THR A CA 1
ATOM 713 C C . THR A 1 90 ? 27.691 -4.127 23.822 1.00 58.92 90 THR A C 1
ATOM 714 O O . THR A 1 90 ? 28.895 -3.858 23.734 1.00 44.62 90 THR A O 1
ATOM 718 N N . VAL A 1 91 ? 27.109 -4.483 24.972 1.00 68.38 91 VAL A N 1
ATOM 719 C CA . VAL A 1 91 ? 27.871 -4.468 26.218 1.00 55.57 91 VAL A CA 1
ATOM 720 C C . VAL A 1 91 ? 29.084 -5.369 26.108 1.00 57.93 91 VAL A C 1
ATOM 721 O O . VAL A 1 91 ? 30.172 -5.030 26.590 1.00 56.54 91 VAL A O 1
ATOM 725 N N . ALA A 1 92 ? 28.916 -6.539 25.479 1.00 55.46 92 ALA A N 1
ATOM 726 C CA . ALA A 1 92 ? 30.011 -7.497 25.449 1.00 56.40 92 ALA A CA 1
ATOM 727 C C . ALA A 1 92 ? 31.182 -6.930 24.669 1.00 69.54 92 ALA A C 1
ATOM 728 O O . ALA A 1 92 ? 32.331 -7.030 25.114 1.00 85.90 92 ALA A O 1
ATOM 730 N N . ALA A 1 93 ? 30.905 -6.247 23.551 1.00 70.33 93 ALA A N 1
ATOM 731 C CA . ALA A 1 93 ? 31.968 -5.562 22.817 1.00 73.44 93 ALA A CA 1
ATOM 732 C C . ALA A 1 93 ? 32.685 -4.559 23.716 1.00 77.72 93 ALA A C 1
ATOM 733 O O . ALA A 1 93 ? 33.915 -4.561 23.828 1.00 85.53 93 ALA A O 1
ATOM 735 N N . CYS A 1 94 ? 31.912 -3.681 24.353 1.00 79.02 94 CYS A N 1
ATOM 736 C CA . CYS A 1 94 ? 32.497 -2.614 25.175 1.00 64.52 94 CYS A CA 1
ATOM 737 C C . CYS A 1 94 ? 33.416 -3.149 26.261 1.00 63.46 94 CYS A C 1
ATOM 738 O O . CYS A 1 94 ? 34.522 -2.619 26.482 1.00 63.73 94 CYS A O 1
ATOM 741 N N . ARG A 1 95 ? 33.004 -4.221 26.934 1.00 61.34 95 ARG A N 1
ATOM 742 C CA . ARG A 1 95 ? 33.869 -4.829 27.927 1.00 66.84 95 ARG A CA 1
ATOM 743 C C . ARG A 1 95 ? 35.202 -5.252 27.310 1.00 70.82 95 ARG A C 1
ATOM 744 O O . ARG A 1 95 ? 36.266 -4.875 27.806 1.00 59.39 95 ARG A O 1
ATOM 752 N N . ASP A 1 96 ? 35.154 -6.010 26.197 1.00 75.30 96 ASP A N 1
ATOM 753 C CA . ASP A 1 96 ? 36.387 -6.467 25.554 1.00 63.41 96 ASP A CA 1
ATOM 754 C C . ASP A 1 96 ? 37.263 -5.295 25.157 1.00 65.61 96 ASP A C 1
ATOM 755 O O . ASP A 1 96 ? 38.495 -5.359 25.278 1.00 70.37 96 ASP A O 1
ATOM 760 N N . ALA A 1 97 ? 36.645 -4.201 24.701 1.00 54.74 97 ALA A N 1
ATOM 761 C CA . ALA A 1 97 ? 37.429 -3.029 24.327 1.00 57.33 97 ALA A CA 1
ATOM 762 C C . ALA A 1 97 ? 38.119 -2.420 25.537 1.00 58.33 97 ALA A C 1
ATOM 763 O O . ALA A 1 97 ? 39.290 -2.032 25.460 1.00 64.37 97 ALA A O 1
ATOM 765 N N . TYR A 1 98 ? 37.400 -2.332 26.662 1.00 50.90 98 TYR A N 1
ATOM 766 C CA . TYR A 1 98 ? 37.957 -1.765 27.885 1.00 52.78 98 TYR A CA 1
ATOM 767 C C . TYR A 1 98 ? 39.099 -2.623 28.401 1.00 62.04 98 TYR A C 1
ATOM 768 O O . TYR A 1 98 ? 40.186 -2.108 28.700 1.00 63.02 98 TYR A O 1
ATOM 777 N N . ASN A 1 99 ? 38.905 -3.924 28.453 1.00 69.16 99 ASN A N 1
ATOM 778 C CA . ASN A 1 99 ? 39.944 -4.798 28.953 1.00 67.96 99 ASN A CA 1
ATOM 779 C C . ASN A 1 99 ? 41.164 -4.648 28.076 1.00 81.19 99 ASN A C 1
ATOM 780 O O . ASN A 1 99 ? 42.289 -4.708 28.546 1.00 85.25 99 ASN A O 1
ATOM 785 N N . TRP A 1 100 ? 40.932 -4.458 26.787 1.00 82.63 100 TRP A N 1
ATOM 786 C CA . TRP A 1 100 ? 42.001 -4.288 25.823 1.00 88.74 100 TRP A CA 1
ATOM 787 C C . TRP A 1 100 ? 42.802 -3.050 26.175 1.00 79.10 100 TRP A C 1
ATOM 788 O O . TRP A 1 100 ? 44.018 -3.073 26.148 1.00 91.15 100 TRP A O 1
ATOM 799 N N . LYS A 1 101 ? 42.111 -1.971 26.512 1.00 57.59 101 LYS A N 1
ATOM 800 C CA . LYS A 1 101 ? 42.737 -0.705 26.873 1.00 57.77 101 LYS A CA 1
ATOM 801 C C . LYS A 1 101 ? 43.562 -0.637 28.152 1.00 54.43 101 LYS A C 1
ATOM 802 O O . LYS A 1 101 ? 44.618 -0.038 28.177 1.00 67.08 101 LYS A O 1
ATOM 808 N N . VAL A 1 102 ? 43.083 -1.253 29.214 1.00 46.04 102 VAL A N 1
ATOM 809 C CA . VAL A 1 102 ? 43.760 -1.178 30.504 1.00 56.31 102 VAL A CA 1
ATOM 810 C C . VAL A 1 102 ? 45.188 -1.717 30.429 1.00 81.41 102 VAL A C 1
ATOM 811 O O . VAL A 1 102 ? 46.055 -1.286 31.195 1.00 102.35 102 VAL A O 1
ATOM 815 N N . SER A 1 103 ? 45.467 -2.663 29.541 1.00 72.29 103 SER A N 1
ATOM 816 C CA . SER A 1 103 ? 46.838 -3.107 29.321 1.00 72.41 103 SER A CA 1
ATOM 817 C C . SER A 1 103 ? 47.212 -2.791 27.888 1.00 81.68 103 SER A C 1
ATOM 818 O O . SER A 1 103 ? 46.552 -3.276 26.963 1.00 87.84 103 SER A O 1
ATOM 821 N N . GLY A 1 104 ? 48.340 -2.120 27.746 1.00 81.83 104 GLY A N 1
ATOM 822 C CA . GLY A 1 104 ? 48.799 -1.686 26.459 1.00 91.99 104 GLY A CA 1
ATOM 823 C C . GLY A 1 104 ? 48.905 -2.861 25.532 1.00 108.04 104 GLY A C 1
ATOM 824 O O . GLY A 1 104 ? 49.341 -3.952 25.876 1.00 114.08 104 GLY A O 1
ATOM 825 N N . ASP A 1 105 ? 48.544 -2.554 24.296 1.00 119.47 105 ASP A N 1
ATOM 826 C CA . ASP A 1 105 ? 48.545 -3.467 23.180 1.00 129.56 105 ASP A CA 1
ATOM 827 C C . ASP A 1 105 ? 48.647 -2.524 21.994 1.00 130.97 105 ASP A C 1
ATOM 828 O O . ASP A 1 105 ? 49.514 -1.653 21.951 1.00 132.27 105 ASP A O 1
ATOM 833 N N . PRO A 1 106 ? 47.792 -2.766 21.011 1.00 131.93 106 PRO A N 1
ATOM 834 C CA . PRO A 1 106 ? 47.482 -2.093 19.761 1.00 134.28 106 PRO A CA 1
ATOM 835 C C . PRO A 1 106 ? 46.059 -1.633 19.988 1.00 127.84 106 PRO A C 1
ATOM 836 O O . PRO A 1 106 ? 45.124 -2.425 19.911 1.00 132.21 106 PRO A O 1
ATOM 840 N N . ARG A 1 107 ? 45.889 -0.366 20.305 1.00 30.00 107 ARG A N 1
ATOM 841 C CA . ARG A 1 107 ? 44.568 0.133 20.609 1.00 30.00 107 ARG A CA 1
ATOM 842 C C . ARG A 1 107 ? 44.316 1.397 19.799 1.00 30.00 107 ARG A C 1
ATOM 843 O O . ARG A 1 107 ? 45.265 2.118 19.490 1.00 30.00 107 ARG A O 1
ATOM 851 N N . TYR A 1 108 ? 43.041 1.612 19.440 1.00 30.00 108 TYR A N 1
ATOM 852 C CA . TYR A 1 108 ? 42.494 2.706 18.599 1.00 30.00 108 TYR A CA 1
ATOM 853 C C . TYR A 1 108 ? 42.800 2.548 17.098 1.00 30.00 108 TYR A C 1
ATOM 854 O O . TYR A 1 108 ? 41.876 2.506 16.290 1.00 30.00 108 TYR A O 1
ATOM 863 N N . GLU A 1 109 ? 44.080 2.440 16.742 1.00 30.00 109 GLU A N 1
ATOM 864 C CA . GLU A 1 109 ? 44.532 2.272 15.358 1.00 30.00 109 GLU A CA 1
ATOM 865 C C . GLU A 1 109 ? 43.787 3.092 14.291 1.00 30.00 109 GLU A C 1
ATOM 866 O O . GLU A 1 109 ? 43.996 4.300 14.147 1.00 30.00 109 GLU A O 1
ATOM 872 N N . ASP A 1 118 ? 45.998 4.907 0.997 1.00 120.68 118 ASP A N 1
ATOM 873 C CA . ASP A 1 118 ? 45.199 3.890 0.325 1.00 123.52 118 ASP A CA 1
ATOM 874 C C . ASP A 1 118 ? 45.472 3.876 -1.168 1.00 132.52 118 ASP A C 1
ATOM 875 O O . ASP A 1 118 ? 45.656 4.936 -1.777 1.00 139.63 118 ASP A O 1
ATOM 880 N N . SER A 1 119 ? 45.463 2.673 -1.755 1.00 137.96 119 SER A N 1
ATOM 881 C CA . SER A 1 119 ? 45.916 2.472 -3.137 1.00 144.35 119 SER A CA 1
ATOM 882 C C . SER A 1 119 ? 45.170 3.361 -4.127 1.00 149.79 119 SER A C 1
ATOM 883 O O . SER A 1 119 ? 43.943 3.494 -4.057 1.00 146.69 119 SER A O 1
ATOM 886 N N . SER A 1 120 ? 45.920 3.937 -5.075 1.00 158.14 120 SER A N 1
ATOM 887 C CA . SER A 1 120 ? 45.319 4.783 -6.092 1.00 159.47 120 SER A CA 1
ATOM 888 C C . SER A 1 120 ? 44.436 3.965 -7.021 1.00 155.84 120 SER A C 1
ATOM 889 O O . SER A 1 120 ? 43.260 4.302 -7.236 1.00 162.23 120 SER A O 1
ATOM 892 N N . GLY A 1 121 ? 45.011 2.912 -7.611 1.00 142.77 121 GLY A N 1
ATOM 893 C CA . GLY A 1 121 ? 44.412 2.521 -8.860 1.00 135.37 121 GLY A CA 1
ATOM 894 C C . GLY A 1 121 ? 44.626 3.676 -9.841 1.00 131.29 121 GLY A C 1
ATOM 895 O O . GLY A 1 121 ? 45.452 4.562 -9.650 1.00 138.10 121 GLY A O 1
ATOM 896 N N . SER A 1 122 ? 43.868 3.651 -10.918 1.00 130.55 122 SER A N 1
ATOM 897 C CA . SER A 1 122 ? 43.707 4.829 -11.755 1.00 132.60 122 SER A CA 1
ATOM 898 C C . SER A 1 122 ? 42.214 5.053 -11.899 1.00 135.76 122 SER A C 1
ATOM 899 O O . SER A 1 122 ? 41.740 6.186 -11.930 1.00 125.67 122 SER A O 1
ATOM 902 N N . ARG A 1 123 ? 41.468 3.973 -11.974 1.00 137.75 123 ARG A N 1
ATOM 903 C CA . ARG A 1 123 ? 40.044 4.049 -12.209 1.00 139.16 123 ARG A CA 1
ATOM 904 C C . ARG A 1 123 ? 39.285 3.048 -11.334 1.00 127.40 123 ARG A C 1
ATOM 905 O O . ARG A 1 123 ? 38.362 2.353 -11.799 1.00 124.89 123 ARG A O 1
ATOM 913 N N . THR A 1 124 ? 39.647 2.992 -10.057 1.00 115.64 124 THR A N 1
ATOM 914 C CA . THR A 1 124 ? 38.903 2.241 -9.063 1.00 114.00 124 THR A CA 1
ATOM 915 C C . THR A 1 124 ? 38.666 3.157 -7.876 1.00 106.86 124 THR A C 1
ATOM 916 O O . THR A 1 124 ? 39.542 3.956 -7.521 1.00 112.23 124 THR A O 1
ATOM 920 N N . VAL A 1 125 ? 37.483 3.038 -7.266 1.00 96.27 125 VAL A N 1
ATOM 921 C CA . VAL A 1 125 ? 37.141 3.775 -6.056 1.00 88.84 125 VAL A CA 1
ATOM 922 C C . VAL A 1 125 ? 37.287 2.834 -4.868 1.00 80.46 125 VAL A C 1
ATOM 923 O O . VAL A 1 125 ? 36.960 1.645 -4.959 1.00 75.71 125 VAL A O 1
ATOM 927 N N . THR A 1 126 ? 37.791 3.352 -3.750 1.00 81.09 126 THR A N 1
ATOM 928 C CA . THR A 1 126 ? 38.121 2.508 -2.608 1.00 85.10 126 THR A CA 1
ATOM 929 C C . THR A 1 126 ? 37.573 3.108 -1.324 1.00 92.17 126 THR A C 1
ATOM 930 O O . THR A 1 126 ? 37.777 4.294 -1.042 1.00 96.46 126 THR A O 1
ATOM 934 N N . THR A 1 127 ? 36.911 2.266 -0.535 1.00 92.98 127 THR A N 1
ATOM 935 C CA . THR A 1 127 ? 36.172 2.682 0.652 1.00 85.81 127 THR A CA 1
ATOM 936 C C . THR A 1 127 ? 36.584 1.791 1.823 1.00 85.70 127 THR A C 1
ATOM 937 O O . THR A 1 127 ? 36.271 0.595 1.845 1.00 92.58 127 THR A O 1
ATOM 941 N N . THR A 1 128 ? 37.297 2.367 2.787 1.00 83.97 128 THR A N 1
ATOM 942 C CA . THR A 1 128 ? 37.691 1.672 4.009 1.00 78.97 128 THR A CA 1
ATOM 943 C C . THR A 1 128 ? 36.745 2.076 5.129 1.00 71.32 128 THR A C 1
ATOM 944 O O . THR A 1 128 ? 36.599 3.267 5.413 1.00 68.82 128 THR A O 1
ATOM 948 N N . LYS A 1 129 ? 36.150 1.099 5.796 1.00 77.40 129 LYS A N 1
ATOM 949 C CA . LYS A 1 129 ? 35.161 1.362 6.843 1.00 78.10 129 LYS A CA 1
ATOM 950 C C . LYS A 1 129 ? 35.667 0.847 8.207 1.00 86.93 129 LYS A C 1
ATOM 951 O O . LYS A 1 129 ? 35.602 -0.353 8.485 1.00 86.58 129 LYS A O 1
ATOM 957 N N . GLU A 1 130 ? 36.166 1.735 9.076 1.00 95.20 130 GLU A N 1
ATOM 958 C CA . GLU A 1 130 ? 36.763 1.364 10.366 1.00 97.55 130 GLU A CA 1
ATOM 959 C C . GLU A 1 130 ? 35.792 1.593 11.522 1.00 87.89 130 GLU A C 1
ATOM 960 O O . GLU A 1 130 ? 35.316 2.711 11.717 1.00 93.19 130 GLU A O 1
ATOM 966 N N . SER A 1 131 ? 35.577 0.564 12.339 1.00 78.12 131 SER A N 1
ATOM 967 C CA . SER A 1 131 ? 34.486 0.568 13.310 1.00 65.70 131 SER A CA 1
ATOM 968 C C . SER A 1 131 ? 34.937 0.693 14.769 1.00 58.97 131 SER A C 1
ATOM 969 O O . SER A 1 131 ? 34.677 -0.207 15.549 1.00 73.41 131 SER A O 1
ATOM 972 N N . LEU A 1 132 ? 35.547 1.808 15.188 1.00 48.85 132 LEU A N 1
ATOM 973 C CA . LEU A 1 132 ? 36.048 1.962 16.563 1.00 56.56 132 LEU A CA 1
ATOM 974 C C . LEU A 1 132 ? 34.943 2.067 17.632 1.00 63.66 132 LEU A C 1
ATOM 975 O O . LEU A 1 132 ? 33.857 2.605 17.389 1.00 78.16 132 LEU A O 1
ATOM 980 N N . LEU A 1 133 ? 35.267 1.601 18.849 1.00 61.10 133 LEU A N 1
ATOM 981 C CA . LEU A 1 133 ? 34.606 1.996 20.105 1.00 67.78 133 LEU A CA 1
ATOM 982 C C . LEU A 1 133 ? 35.578 2.779 20.992 1.00 71.70 133 LEU A C 1
ATOM 983 O O . LEU A 1 133 ? 36.663 2.278 21.313 1.00 74.24 133 LEU A O 1
ATOM 988 N N . ILE A 1 134 ? 35.167 3.999 21.442 1.00 62.77 134 ILE A N 1
ATOM 989 C CA . ILE A 1 134 ? 36.011 4.853 22.283 1.00 53.26 134 ILE A CA 1
ATOM 990 C C . ILE A 1 134 ? 35.527 4.775 23.719 1.00 56.63 134 ILE A C 1
ATOM 991 O O . ILE A 1 134 ? 34.331 4.674 24.002 1.00 59.16 134 ILE A O 1
ATOM 996 N N . ILE A 1 135 ? 36.483 4.833 24.636 1.00 64.51 135 ILE A N 1
ATOM 997 C CA . ILE A 1 135 ? 36.312 4.401 26.017 1.00 51.63 135 ILE A CA 1
ATOM 998 C C . ILE A 1 135 ? 36.929 5.422 26.953 1.00 60.40 135 ILE A C 1
ATOM 999 O O . ILE A 1 135 ? 38.147 5.427 27.170 1.00 72.60 135 ILE A O 1
ATOM 1004 N N . SER A 1 136 ? 36.106 6.297 27.513 1.00 76.71 136 SER A N 1
ATOM 1005 C CA . SER A 1 136 ? 36.662 7.249 28.460 1.00 73.21 136 SER A CA 1
ATOM 1006 C C . SER A 1 136 ? 36.088 7.009 29.848 1.00 59.78 136 SER A C 1
ATOM 1007 O O . SER A 1 136 ? 34.899 6.704 29.999 1.00 47.95 136 SER A O 1
ATOM 1010 N N . PRO A 1 137 ? 36.916 7.109 30.872 1.00 62.58 137 PRO A N 1
ATOM 1011 C CA . PRO A 1 137 ? 36.440 6.851 32.236 1.00 54.45 137 PRO A CA 1
ATOM 1012 C C . PRO A 1 137 ? 35.380 7.863 32.662 1.00 49.90 137 PRO A C 1
ATOM 1013 O O . PRO A 1 137 ? 35.501 9.061 32.405 1.00 44.66 137 PRO A O 1
ATOM 1017 N N . SER A 1 138 ? 34.323 7.365 33.302 1.00 45.50 138 SER A N 1
ATOM 1018 C CA . SER A 1 138 ? 33.188 8.198 33.698 1.00 53.56 138 SER A CA 1
ATOM 1019 C C . SER A 1 138 ? 32.638 7.716 35.030 1.00 56.53 138 SER A C 1
ATOM 1020 O O . SER A 1 138 ? 32.163 6.580 35.128 1.00 75.16 138 SER A O 1
ATOM 1023 N N . ILE A 1 139 ? 32.683 8.568 36.053 1.00 46.20 139 ILE A N 1
ATOM 1024 C CA . ILE A 1 139 ? 32.319 8.163 37.413 1.00 43.78 139 ILE A CA 1
ATOM 1025 C C . ILE A 1 139 ? 30.877 8.562 37.674 1.00 47.26 139 ILE A C 1
ATOM 1026 O O . ILE A 1 139 ? 30.438 9.644 37.280 1.00 53.10 139 ILE A O 1
ATOM 1031 N N . VAL A 1 140 ? 30.134 7.692 38.334 1.00 54.23 140 VAL A N 1
ATOM 1032 C CA . VAL A 1 140 ? 28.735 7.964 38.627 1.00 59.36 140 VAL A CA 1
ATOM 1033 C C . VAL A 1 140 ? 28.470 7.660 40.104 1.00 59.38 140 VAL A C 1
ATOM 1034 O O . VAL A 1 140 ? 29.184 6.876 40.739 1.00 44.70 140 VAL A O 1
ATOM 1038 N N . GLU A 1 141 ? 27.444 8.312 40.649 1.00 58.08 141 GLU A N 1
ATOM 1039 C CA . GLU A 1 141 ? 27.204 8.321 42.082 1.00 59.87 141 GLU A CA 1
ATOM 1040 C C . GLU A 1 141 ? 26.133 7.296 42.448 1.00 47.12 141 GLU A C 1
ATOM 1041 O O . GLU A 1 141 ? 25.302 6.917 41.625 1.00 50.47 141 GLU A O 1
ATOM 1047 N N . MET A 1 142 ? 26.166 6.844 43.701 1.00 38.43 142 MET A N 1
ATOM 1048 C CA . MET A 1 142 ? 25.153 5.937 44.225 1.00 51.16 142 MET A CA 1
ATOM 1049 C C . MET A 1 142 ? 24.504 6.490 45.494 1.00 58.63 142 MET A C 1
ATOM 1050 O O . MET A 1 142 ? 25.143 7.181 46.293 1.00 69.36 142 MET A O 1
ATOM 1055 N N . ASP A 1 143 ? 23.220 6.188 45.648 1.00 58.88 143 ASP A N 1
ATOM 1056 C CA . ASP A 1 143 ? 22.387 6.580 46.777 1.00 53.31 143 ASP A CA 1
ATOM 1057 C C . ASP A 1 143 ? 22.441 5.418 47.752 1.00 62.45 143 ASP A C 1
ATOM 1058 O O . ASP A 1 143 ? 21.788 4.391 47.540 1.00 73.25 143 ASP A O 1
ATOM 1063 N N . ILE A 1 144 ? 23.207 5.563 48.834 1.00 61.66 144 ILE A N 1
ATOM 1064 C CA . ILE A 1 144 ? 23.356 4.407 49.709 1.00 59.34 144 ILE A CA 1
ATOM 1065 C C . ILE A 1 144 ? 22.082 4.109 50.491 1.00 58.60 144 ILE A C 1
ATOM 1066 O O . ILE A 1 144 ? 21.903 2.981 50.967 1.00 47.78 144 ILE A O 1
ATOM 1071 N N . TYR A 1 145 ? 21.145 5.055 50.565 1.00 62.43 145 TYR A N 1
ATOM 1072 C CA . TYR A 1 145 ? 19.870 4.758 51.209 1.00 59.48 145 TYR A CA 1
ATOM 1073 C C . TYR A 1 145 ? 19.134 3.607 50.539 1.00 59.38 145 TYR A C 1
ATOM 1074 O O . TYR A 1 145 ? 18.265 2.993 51.162 1.00 75.73 145 TYR A O 1
ATOM 1083 N N . GLY A 1 146 ? 19.459 3.299 49.296 1.00 59.56 146 GLY A N 1
ATOM 1084 C CA . GLY A 1 146 ? 18.749 2.285 48.541 1.00 70.60 146 GLY A CA 1
ATOM 1085 C C . GLY A 1 146 ? 19.436 2.240 47.204 1.00 83.64 146 GLY A C 1
ATOM 1086 O O . GLY A 1 146 ? 19.636 3.291 46.594 1.00 108.62 146 GLY A O 1
ATOM 1087 N N . ARG A 1 147 ? 19.831 1.067 46.740 1.00 81.03 147 ARG A N 1
ATOM 1088 C CA . ARG A 1 147 ? 20.889 1.016 45.729 1.00 96.56 147 ARG A CA 1
ATOM 1089 C C . ARG A 1 147 ? 20.340 1.382 44.347 1.00 84.36 147 ARG A C 1
ATOM 1090 O O . ARG A 1 147 ? 19.953 0.532 43.539 1.00 76.65 147 ARG A O 1
ATOM 1098 N N . THR A 1 148 ? 20.316 2.678 44.078 1.00 69.80 148 THR A N 1
ATOM 1099 C CA . THR A 1 148 ? 20.109 3.214 42.750 1.00 62.71 148 THR A CA 1
ATOM 1100 C C . THR A 1 148 ? 21.326 4.062 42.416 1.00 69.71 148 THR A C 1
ATOM 1101 O O . THR A 1 148 ? 22.125 4.412 43.297 1.00 68.28 148 THR A O 1
ATOM 1105 N N . LEU A 1 149 ? 21.463 4.397 41.130 1.00 57.17 149 LEU A N 1
ATOM 1106 C CA . LEU A 1 149 ? 22.765 4.760 40.578 1.00 40.40 149 LEU A CA 1
ATOM 1107 C C . LEU A 1 149 ? 22.644 5.969 39.640 1.00 43.17 149 LEU A C 1
ATOM 1108 O O . LEU A 1 149 ? 22.370 5.823 38.450 1.00 65.43 149 LEU A O 1
ATOM 1113 N N . HIS A 1 150 ? 22.849 7.173 40.168 1.00 44.07 150 HIS A N 1
ATOM 1114 C CA . HIS A 1 150 ? 22.412 8.383 39.480 1.00 55.71 150 HIS A CA 1
ATOM 1115 C C . HIS A 1 150 ? 23.557 9.178 38.853 1.00 65.94 150 HIS A C 1
ATOM 1116 O O . HIS A 1 150 ? 24.668 9.258 39.392 1.00 62.64 150 HIS A O 1
ATOM 1123 N N . SER A 1 151 ? 23.233 9.809 37.725 1.00 68.96 151 SER A N 1
ATOM 1124 C CA . SER A 1 151 ? 24.124 10.650 36.941 1.00 72.41 151 SER A CA 1
ATOM 1125 C C . SER A 1 151 ? 23.272 11.496 36.003 1.00 78.00 151 SER A C 1
ATOM 1126 O O . SER A 1 151 ? 22.124 11.133 35.712 1.00 87.72 151 SER A O 1
ATOM 1129 N N . PRO A 1 152 ? 23.793 12.628 35.517 1.00 71.46 152 PRO A N 1
ATOM 1130 C CA . PRO A 1 152 ? 23.039 13.422 34.538 1.00 65.00 152 PRO A CA 1
ATOM 1131 C C . PRO A 1 152 ? 23.174 12.946 33.100 1.00 73.31 152 PRO A C 1
ATOM 1132 O O . PRO A 1 152 ? 22.432 13.438 32.237 1.00 81.68 152 PRO A O 1
ATOM 1136 N N . MET A 1 153 ? 24.074 12.011 32.795 1.00 68.62 153 MET A N 1
ATOM 1137 C CA . MET A 1 153 ? 24.018 11.426 31.460 1.00 70.63 153 MET A CA 1
ATOM 1138 C C . MET A 1 153 ? 22.879 10.416 31.316 1.00 73.01 153 MET A C 1
ATOM 1139 O O . MET A 1 153 ? 22.401 10.203 30.202 1.00 84.00 153 MET A O 1
ATOM 1144 N N . PHE A 1 154 ? 22.415 9.817 32.410 1.00 69.58 154 PHE A N 1
ATOM 1145 C CA . PHE A 1 154 ? 21.260 8.934 32.349 1.00 71.00 154 PHE A CA 1
ATOM 1146 C C . PHE A 1 154 ? 19.988 9.752 32.157 1.00 83.24 154 PHE A C 1
ATOM 1147 O O . PHE A 1 154 ? 19.839 10.815 32.760 1.00 85.68 154 PHE A O 1
ATOM 1155 N N . PRO A 1 155 ? 19.034 9.252 31.371 1.00 91.17 155 PRO A N 1
ATOM 1156 C CA . PRO A 1 155 ? 17.987 10.139 30.840 1.00 93.86 155 PRO A CA 1
ATOM 1157 C C . PRO A 1 155 ? 17.004 10.654 31.879 1.00 95.32 155 PRO A C 1
ATOM 1158 O O . PRO A 1 155 ? 16.510 11.780 31.740 1.00 105.49 155 PRO A O 1
ATOM 1162 N N . SER A 1 156 ? 16.687 9.879 32.905 1.00 82.99 156 SER A N 1
ATOM 1163 C CA . SER A 1 156 ? 15.883 10.381 34.005 1.00 76.01 156 SER A CA 1
ATOM 1164 C C . SER A 1 156 ? 16.731 10.677 35.226 1.00 83.76 156 SER A C 1
ATOM 1165 O O . SER A 1 156 ? 16.201 10.780 36.336 1.00 91.17 156 SER A O 1
ATOM 1168 N N . GLY A 1 157 ? 18.038 10.789 35.053 1.00 79.42 157 GLY A N 1
ATOM 1169 C CA . GLY A 1 157 ? 18.914 10.895 36.186 1.00 70.89 157 GLY A CA 1
ATOM 1170 C C . GLY A 1 157 ? 19.194 9.601 36.910 1.00 83.30 157 GLY A C 1
ATOM 1171 O O . GLY A 1 157 ? 20.030 9.600 37.818 1.00 102.54 157 GLY A O 1
ATOM 1172 N N . VAL A 1 158 ? 18.550 8.500 36.536 1.00 77.73 158 VAL A N 1
ATOM 1173 C CA . VAL A 1 158 ? 18.667 7.234 37.251 1.00 73.16 158 VAL A CA 1
ATOM 1174 C C . VAL A 1 158 ? 19.036 6.135 36.271 1.00 54.02 158 VAL A C 1
ATOM 1175 O O . VAL A 1 158 ? 18.527 6.112 35.145 1.00 53.49 158 VAL A O 1
ATOM 1179 N N . CYS A 1 159 ? 19.894 5.207 36.703 1.00 55.33 159 CYS A N 1
ATOM 1180 C CA . CYS A 1 159 ? 20.324 4.112 35.832 1.00 55.88 159 CYS A CA 1
ATOM 1181 C C . CYS A 1 159 ? 19.148 3.288 35.336 1.00 74.24 159 CYS A C 1
ATOM 1182 O O . CYS A 1 159 ? 18.111 3.183 35.990 1.00 78.27 159 CYS A O 1
ATOM 1185 N N . SER A 1 160 ? 19.322 2.687 34.154 1.00 81.22 160 SER A N 1
ATOM 1186 C CA . SER A 1 160 ? 18.285 1.830 33.594 1.00 68.30 160 SER A CA 1
ATOM 1187 C C . SER A 1 160 ? 18.281 0.441 34.218 1.00 66.10 160 SER A C 1
ATOM 1188 O O . SER A 1 160 ? 17.257 -0.237 34.152 1.00 79.79 160 SER A O 1
ATOM 1191 N N . ASN A 1 161 ? 19.379 0.004 34.830 1.00 66.38 161 ASN A N 1
ATOM 1192 C CA . ASN A 1 161 ? 19.396 -1.193 35.663 1.00 73.73 161 ASN A CA 1
ATOM 1193 C C . ASN A 1 161 ? 19.629 -0.765 37.108 1.00 75.85 161 ASN A C 1
ATOM 1194 O O . ASN A 1 161 ? 19.675 0.425 37.425 1.00 79.70 161 ASN A O 1
ATOM 1199 N N . VAL A 1 162 ? 19.779 -1.740 37.994 1.00 71.67 162 VAL A N 1
ATOM 1200 C CA . VAL A 1 162 ? 19.762 -1.465 39.425 1.00 74.04 162 VAL A CA 1
ATOM 1201 C C . VAL A 1 162 ? 20.527 -2.565 40.148 1.00 83.56 162 VAL A C 1
ATOM 1202 O O . VAL A 1 162 ? 20.466 -3.735 39.757 1.00 91.85 162 VAL A O 1
ATOM 1206 N N . TYR A 1 163 ? 21.249 -2.176 41.205 1.00 81.17 163 TYR A N 1
ATOM 1207 C CA . TYR A 1 163 ? 22.082 -3.108 41.953 1.00 80.38 163 TYR A CA 1
ATOM 1208 C C . TYR A 1 163 ? 21.282 -4.367 42.279 1.00 83.45 163 TYR A C 1
ATOM 1209 O O . TYR A 1 163 ? 20.078 -4.275 42.560 1.00 74.64 163 TYR A O 1
ATOM 1218 N N . PRO A 1 164 ? 21.898 -5.566 42.217 1.00 88.11 164 PRO A N 1
ATOM 1219 C CA . PRO A 1 164 ? 23.302 -5.929 41.988 1.00 90.14 164 PRO A CA 1
ATOM 1220 C C . PRO A 1 164 ? 23.643 -6.303 40.540 1.00 82.16 164 PRO A C 1
ATOM 1221 O O . PRO A 1 164 ? 24.676 -6.927 40.273 1.00 81.31 164 PRO A O 1
ATOM 1225 N N . SER A 1 165 ? 22.761 -5.963 39.610 1.00 72.07 165 SER A N 1
ATOM 1226 C CA . SER A 1 165 ? 22.890 -6.426 38.237 1.00 68.63 165 SER A CA 1
ATOM 1227 C C . SER A 1 165 ? 22.823 -5.221 37.297 1.00 75.75 165 SER A C 1
ATOM 1228 O O . SER A 1 165 ? 21.743 -4.841 36.824 1.00 72.31 165 SER A O 1
ATOM 1231 N N . VAL A 1 166 ? 23.989 -4.620 37.047 1.00 70.24 166 VAL A N 1
ATOM 1232 C CA . VAL A 1 166 ? 24.111 -3.461 36.165 1.00 63.71 166 VAL A CA 1
ATOM 1233 C C . VAL A 1 166 ? 25.071 -3.778 35.023 1.00 75.96 166 VAL A C 1
ATOM 1234 O O . VAL A 1 166 ? 26.268 -3.430 35.083 1.00 69.36 166 VAL A O 1
ATOM 1238 N N . PRO A 1 167 ? 24.588 -4.431 33.959 1.00 80.90 167 PRO A N 1
ATOM 1239 C CA . PRO A 1 167 ? 25.457 -4.658 32.798 1.00 69.31 167 PRO A CA 1
ATOM 1240 C C . PRO A 1 167 ? 25.795 -3.364 32.092 1.00 63.20 167 PRO A C 1
ATOM 1241 O O . PRO A 1 167 ? 26.871 -3.250 31.487 1.00 59.07 167 PRO A O 1
ATOM 1245 N N . SER A 1 168 ? 24.920 -2.366 32.223 1.00 58.83 168 SER A N 1
ATOM 1246 C CA . SER A 1 168 ? 24.982 -1.128 31.471 1.00 52.74 168 SER A CA 1
ATOM 1247 C C . SER A 1 168 ? 23.898 -0.172 31.926 1.00 52.09 168 SER A C 1
ATOM 1248 O O . SER A 1 168 ? 22.731 -0.557 31.998 1.00 72.06 168 SER A O 1
ATOM 1251 N N . CYS A 1 169 ? 24.248 1.072 32.198 1.00 45.64 169 CYS A N 1
ATOM 1252 C CA . CYS A 1 169 ? 23.258 2.139 32.258 1.00 42.03 169 CYS A CA 1
ATOM 1253 C C . CYS A 1 169 ? 23.100 2.808 30.901 1.00 55.22 169 CYS A C 1
ATOM 1254 O O . CYS A 1 169 ? 24.035 2.894 30.099 1.00 39.40 169 CYS A O 1
ATOM 1257 N N . GLU A 1 170 ? 21.891 3.285 30.663 1.00 58.28 170 GLU A N 1
ATOM 1258 C CA . GLU A 1 170 ? 21.519 3.916 29.411 1.00 41.65 170 GLU A CA 1
ATOM 1259 C C . GLU A 1 170 ? 21.841 5.393 29.511 1.00 45.87 170 GLU A C 1
ATOM 1260 O O . GLU A 1 170 ? 21.515 6.026 30.518 1.00 62.01 170 GLU A O 1
ATOM 1266 N N . THR A 1 171 ? 22.505 5.939 28.504 1.00 45.21 171 THR A N 1
ATOM 1267 C CA . THR A 1 171 ? 22.806 7.365 28.550 1.00 54.35 171 THR A CA 1
ATOM 1268 C C . THR A 1 171 ? 21.902 8.117 27.586 1.00 49.43 171 THR A C 1
ATOM 1269 O O . THR A 1 171 ? 20.965 7.566 27.004 1.00 44.34 171 THR A O 1
ATOM 1273 N N . ASN A 1 172 ? 22.182 9.400 27.432 1.00 51.94 172 ASN A N 1
ATOM 1274 C CA . ASN A 1 172 ? 21.306 10.264 26.671 1.00 54.05 172 ASN A CA 1
ATOM 1275 C C . ASN A 1 172 ? 21.578 10.178 25.189 1.00 52.64 172 ASN A C 1
ATOM 1276 O O . ASN A 1 172 ? 20.758 10.659 24.395 1.00 52.76 172 ASN A O 1
ATOM 1281 N N . HIS A 1 173 ? 22.687 9.548 24.809 1.00 56.23 173 HIS A N 1
ATOM 1282 C CA . HIS A 1 173 ? 23.105 9.430 23.418 1.00 67.50 173 HIS A CA 1
ATOM 1283 C C . HIS A 1 173 ? 22.996 7.971 23.025 1.00 60.84 173 HIS A C 1
ATOM 1284 O O . HIS A 1 173 ? 23.728 7.132 23.563 1.00 54.08 173 HIS A O 1
ATOM 1291 N N . ASP A 1 174 ? 22.085 7.681 22.086 1.00 62.81 174 ASP A N 1
ATOM 1292 C CA . ASP A 1 174 ? 21.809 6.307 21.674 1.00 64.31 174 ASP A CA 1
ATOM 1293 C C . ASP A 1 174 ? 23.072 5.552 21.302 1.00 56.20 174 ASP A C 1
ATOM 1294 O O . ASP A 1 174 ? 23.091 4.318 21.356 1.00 50.43 174 ASP A O 1
ATOM 1299 N N . TYR A 1 175 ? 24.132 6.264 20.961 1.00 60.71 175 TYR A N 1
ATOM 1300 C CA . TYR A 1 175 ? 25.386 5.657 20.570 1.00 64.86 175 TYR A CA 1
ATOM 1301 C C . TYR A 1 175 ? 26.391 5.551 21.718 1.00 57.78 175 TYR A C 1
ATOM 1302 O O . TYR A 1 175 ? 27.505 5.067 21.501 1.00 54.32 175 TYR A O 1
ATOM 1311 N N . THR A 1 176 ? 26.047 5.996 22.925 1.00 53.62 176 THR A N 1
ATOM 1312 C CA . THR A 1 176 ? 26.954 5.868 24.066 1.00 50.07 176 THR A CA 1
ATOM 1313 C C . THR A 1 176 ? 26.270 5.173 25.231 1.00 49.56 176 THR A C 1
ATOM 1314 O O . THR A 1 176 ? 25.199 5.605 25.668 1.00 63.33 176 THR A O 1
ATOM 1318 N N . LEU A 1 177 ? 26.896 4.116 25.740 1.00 41.27 177 LEU A N 1
ATOM 1319 C CA . LEU A 1 177 ? 26.441 3.419 26.937 1.00 53.94 177 LEU A CA 1
ATOM 1320 C C . LEU A 1 177 ? 27.469 3.570 28.047 1.00 47.77 177 LEU A C 1
ATOM 1321 O O . LEU A 1 177 ? 28.658 3.754 27.794 1.00 52.64 177 LEU A O 1
ATOM 1326 N N . TRP A 1 178 ? 27.015 3.446 29.285 1.00 44.71 178 TRP A N 1
ATOM 1327 C CA . TRP A 1 178 ? 27.917 3.472 30.424 1.00 37.19 178 TRP A CA 1
ATOM 1328 C C . TRP A 1 178 ? 28.014 2.073 31.001 1.00 36.93 178 TRP A C 1
ATOM 1329 O O . TRP A 1 178 ? 26.993 1.469 31.348 1.00 37.24 178 TRP A O 1
ATOM 1340 N N . LEU A 1 179 ? 29.236 1.566 31.102 1.00 36.55 179 LEU A N 1
ATOM 1341 C CA . LEU A 1 179 ? 29.516 0.332 31.817 1.00 40.68 179 LEU A CA 1
ATOM 1342 C C . LEU A 1 179 ? 30.266 0.625 33.118 1.00 45.16 179 LEU A C 1
ATOM 1343 O O . LEU A 1 179 ? 30.990 1.625 33.211 1.00 45.53 179 LEU A O 1
ATOM 1348 N N . PRO A 1 180 ? 30.101 -0.206 34.144 1.00 35.24 180 PRO A N 1
ATOM 1349 C CA . PRO A 1 180 ? 30.943 -0.103 35.339 1.00 37.78 180 PRO A CA 1
ATOM 1350 C C . PRO A 1 180 ? 32.272 -0.834 35.212 1.00 45.50 180 PRO A C 1
ATOM 1351 O O . PRO A 1 180 ? 32.386 -1.884 34.577 1.00 60.03 180 PRO A O 1
ATOM 1355 N N . GLU A 1 181 ? 33.289 -0.268 35.861 1.00 35.79 181 GLU A N 1
ATOM 1356 C CA . GLU A 1 181 ? 34.611 -0.892 35.858 1.00 43.83 181 GLU A CA 1
ATOM 1357 C C . GLU A 1 181 ? 34.549 -2.342 36.316 1.00 46.74 181 GLU A C 1
ATOM 1358 O O . GLU A 1 181 ? 35.094 -3.241 35.661 1.00 48.66 181 GLU A O 1
ATOM 1364 N N . ASP A 1 182 ? 33.905 -2.585 37.456 1.00 39.61 182 ASP A N 1
ATOM 1365 C CA . ASP A 1 182 ? 33.830 -3.935 38.010 1.00 44.68 182 ASP A CA 1
ATOM 1366 C C . ASP A 1 182 ? 32.442 -4.536 37.766 1.00 42.05 182 ASP A C 1
ATOM 1367 O O . ASP A 1 182 ? 31.518 -4.325 38.567 1.00 42.07 182 ASP A O 1
ATOM 1372 N N . PRO A 1 183 ? 32.254 -5.326 36.715 1.00 47.33 183 PRO A N 1
ATOM 1373 C CA . PRO A 1 183 ? 30.889 -5.749 36.359 1.00 56.47 183 PRO A CA 1
ATOM 1374 C C . PRO A 1 183 ? 30.181 -6.440 37.491 1.00 54.49 183 PRO A C 1
ATOM 1375 O O . PRO A 1 183 ? 28.952 -6.562 37.439 1.00 51.03 183 PRO A O 1
ATOM 1379 N N . SER A 1 184 ? 30.934 -6.881 38.512 1.00 55.68 184 SER A N 1
ATOM 1380 C CA . SER A 1 184 ? 30.367 -7.524 39.695 1.00 54.23 184 SER A CA 1
ATOM 1381 C C . SER A 1 184 ? 29.641 -6.545 40.582 1.00 47.88 184 SER A C 1
ATOM 1382 O O . SER A 1 184 ? 28.701 -6.931 41.273 1.00 48.55 184 SER A O 1
ATOM 1385 N N . LEU A 1 185 ? 30.090 -5.297 40.623 1.00 48.97 185 LEU A N 1
ATOM 1386 C CA . LEU A 1 185 ? 29.652 -4.391 41.672 1.00 61.19 185 LEU A CA 1
ATOM 1387 C C . LEU A 1 185 ? 29.958 -4.993 43.050 1.00 74.02 185 LEU A C 1
ATOM 1388 O O . LEU A 1 185 ? 29.159 -4.929 43.990 1.00 72.04 185 LEU A O 1
ATOM 1393 N N . SER A 1 186 ? 31.131 -5.610 43.163 1.00 73.15 186 SER A N 1
ATOM 1394 C CA . SER A 1 186 ? 31.446 -6.383 44.351 1.00 64.36 186 SER A CA 1
ATOM 1395 C C . SER A 1 186 ? 32.050 -5.526 45.453 1.00 56.25 186 SER A C 1
ATOM 1396 O O . SER A 1 186 ? 31.902 -5.852 46.631 1.00 53.80 186 SER A O 1
ATOM 1399 N N . LEU A 1 187 ? 32.743 -4.451 45.107 1.00 58.17 187 LEU A N 1
ATOM 1400 C CA . LEU A 1 187 ? 33.220 -3.503 46.106 1.00 56.27 187 LEU A CA 1
ATOM 1401 C C . LEU A 1 187 ? 32.201 -2.416 46.396 1.00 63.03 187 LEU A C 1
ATOM 1402 O O . LEU A 1 187 ? 32.438 -1.578 47.268 1.00 58.85 187 LEU A O 1
ATOM 1407 N N . VAL A 1 188 ? 31.084 -2.379 45.664 1.00 73.07 188 VAL A N 1
ATOM 1408 C CA . VAL A 1 188 ? 30.337 -1.130 45.588 1.00 78.41 188 VAL A CA 1
ATOM 1409 C C . VAL A 1 188 ? 29.374 -0.970 46.747 1.00 86.57 188 VAL A C 1
ATOM 1410 O O . VAL A 1 188 ? 28.566 -0.033 46.749 1.00 86.17 188 VAL A O 1
ATOM 1414 N N . CYS A 1 189 ? 29.440 -1.821 47.764 1.00 87.83 189 CYS A N 1
ATOM 1415 C CA . CYS A 1 189 ? 28.931 -1.256 48.996 1.00 80.46 189 CYS A CA 1
ATOM 1416 C C . CYS A 1 189 ? 29.783 -1.620 50.210 1.00 69.82 189 CYS A C 1
ATOM 1417 O O . CYS A 1 189 ? 29.283 -1.760 51.328 1.00 71.20 189 CYS A O 1
ATOM 1420 N N . ASP A 1 190 ? 31.098 -1.671 50.019 1.00 67.91 190 ASP A N 1
ATOM 1421 C CA . ASP A 1 190 ? 32.073 -1.694 51.108 1.00 47.73 190 ASP A CA 1
ATOM 1422 C C . ASP A 1 190 ? 32.230 -0.268 51.640 1.00 45.38 190 ASP A C 1
ATOM 1423 O O . ASP A 1 190 ? 33.221 0.428 51.396 1.00 34.82 190 ASP A O 1
ATOM 1428 N N . ILE A 1 191 ? 31.233 0.193 52.393 1.00 57.41 191 ILE A N 1
ATOM 1429 C CA . ILE A 1 191 ? 31.365 1.531 52.972 1.00 60.15 191 IL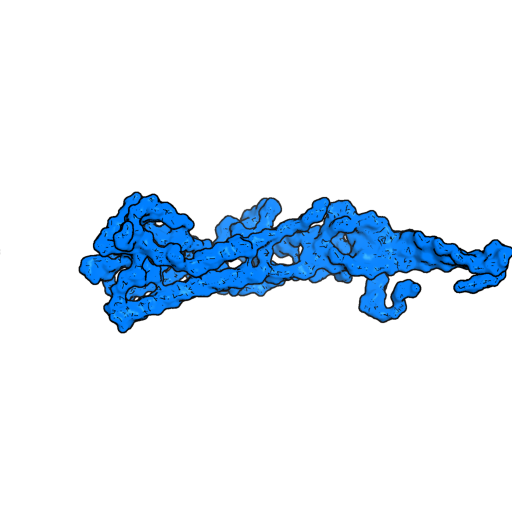E A CA 1
ATOM 1430 C C . ILE A 1 191 ? 31.314 1.518 54.496 1.00 61.37 191 ILE A C 1
ATOM 1431 O O . ILE A 1 191 ? 30.886 2.492 55.120 1.00 69.51 191 ILE A O 1
ATOM 1436 N N . PHE A 1 192 ? 31.758 0.441 55.117 1.00 58.37 192 PHE A N 1
ATOM 1437 C CA . PHE A 1 192 ? 31.550 0.278 56.546 1.00 43.10 192 PHE A CA 1
ATOM 1438 C C . PHE A 1 192 ? 32.851 -0.105 57.229 1.00 32.64 192 PHE A C 1
ATOM 1439 O O . PHE A 1 192 ? 33.659 -0.853 56.679 1.00 49.85 192 PHE A O 1
ATOM 1447 N N . THR A 1 193 ? 33.065 0.421 58.414 1.00 34.85 193 THR A N 1
ATOM 1448 C CA . THR A 1 193 ? 34.131 -0.071 59.269 1.00 46.78 193 THR A CA 1
ATOM 1449 C C . THR A 1 193 ? 33.510 -0.787 60.448 1.00 46.64 193 THR A C 1
ATOM 1450 O O . THR A 1 193 ? 32.324 -0.588 60.754 1.00 40.57 193 THR A O 1
ATOM 1454 N N . SER A 1 194 ? 34.318 -1.618 61.116 1.00 42.90 194 SER A N 1
ATOM 1455 C CA . SER A 1 194 ? 33.906 -2.178 62.396 1.00 51.35 194 SER A CA 1
ATOM 1456 C C . SER A 1 194 ? 34.759 -1.514 63.471 1.00 47.61 194 SER A C 1
ATOM 1457 O O . SER A 1 194 ? 35.991 -1.509 63.371 1.00 54.54 194 SER A O 1
ATOM 1460 N N . SER A 1 195 ? 34.096 -0.905 64.457 1.00 37.68 195 SER A N 1
ATOM 1461 C CA . SER A 1 195 ? 34.736 -0.143 65.521 1.00 41.67 195 SER A CA 1
ATOM 1462 C C . SER A 1 195 ? 34.388 -0.810 66.838 1.00 39.94 195 SER A C 1
ATOM 1463 O O . SER A 1 195 ? 33.446 -1.600 66.910 1.00 42.77 195 SER A O 1
ATOM 1466 N N A ASN A 1 196 ? 35.134 -0.478 67.884 0.60 41.39 196 ASN A N 1
ATOM 1467 N N B ASN A 1 196 ? 35.176 -0.519 67.873 0.40 41.95 196 ASN A N 1
ATOM 1468 C CA A ASN A 1 196 ? 34.953 -1.113 69.184 0.60 48.79 196 ASN A CA 1
ATOM 1469 C CA B ASN A 1 196 ? 34.979 -1.097 69.201 0.40 48.20 196 ASN A CA 1
ATOM 1470 C C A ASN A 1 196 ? 34.421 -0.092 70.177 0.60 53.53 196 ASN A C 1
ATOM 1471 C C B ASN A 1 196 ? 34.371 -0.035 70.107 0.40 52.90 196 ASN A C 1
ATOM 1472 O O A ASN A 1 196 ? 35.068 0.922 70.436 0.60 60.25 196 ASN A O 1
ATOM 1473 O O B ASN A 1 196 ? 34.928 1.053 70.251 0.40 56.91 196 ASN A O 1
ATOM 1482 N N . GLY A 1 197 ? 33.227 -0.365 70.715 1.00 54.57 197 GLY A N 1
ATOM 1483 C CA . GLY A 1 197 ? 32.555 0.561 71.602 1.00 49.24 197 GLY A CA 1
ATOM 1484 C C . GLY A 1 197 ? 32.286 -0.088 72.951 1.00 39.83 197 GLY A C 1
ATOM 1485 O O . GLY A 1 197 ? 32.580 -1.267 73.169 1.00 74.01 197 GLY A O 1
ATOM 1486 N N . LYS A 1 198 ? 31.755 0.715 73.856 1.00 39.90 198 LYS A N 1
ATOM 1487 C CA . LYS A 1 198 ? 31.437 0.247 75.207 1.00 52.78 198 LYS A CA 1
ATOM 1488 C C . LYS A 1 198 ? 29.948 0.456 75.453 1.00 53.34 198 LYS A C 1
ATOM 1489 O O . LYS A 1 198 ? 29.457 1.598 75.431 1.00 50.73 198 LYS A O 1
ATOM 1495 N N . LYS A 1 199 ? 29.239 -0.654 75.660 1.00 45.69 199 LYS A N 1
ATOM 1496 C CA . LYS A 1 199 ? 27.784 -0.680 75.731 1.00 50.82 199 LYS A CA 1
ATOM 1497 C C . LYS A 1 199 ? 27.367 -0.508 77.180 1.00 56.56 199 LYS A C 1
ATOM 1498 O O . LYS A 1 199 ? 27.909 -1.172 78.061 1.00 69.23 199 LYS A O 1
ATOM 1504 N N . ALA A 1 200 ? 26.429 0.386 77.436 1.00 54.12 200 ALA A N 1
ATOM 1505 C CA . ALA A 1 200 ? 26.009 0.677 78.806 1.00 57.28 200 ALA A CA 1
ATOM 1506 C C . ALA A 1 200 ? 24.711 -0.066 79.102 1.00 60.25 200 ALA A C 1
ATOM 1507 O O . ALA A 1 200 ? 23.695 0.162 78.432 1.00 78.22 200 ALA A O 1
ATOM 1509 N N . MET A 1 201 ? 24.731 -0.937 80.107 1.00 62.02 201 MET A N 1
ATOM 1510 C CA . MET A 1 201 ? 23.583 -1.799 80.342 1.00 73.89 201 MET A CA 1
ATOM 1511 C C . MET A 1 201 ? 23.109 -1.774 81.792 1.00 87.55 201 MET A C 1
ATOM 1512 O O . MET A 1 201 ? 23.720 -1.166 82.678 1.00 85.84 201 MET A O 1
ATOM 1517 N N . ASN A 1 202 ? 21.963 -2.431 81.993 1.00 101.50 202 ASN A N 1
ATOM 1518 C CA . ASN A 1 202 ? 21.384 -2.728 83.308 1.00 107.09 202 ASN A CA 1
ATOM 1519 C C . ASN A 1 202 ? 20.841 -4.149 83.206 1.00 98.53 202 ASN A C 1
ATOM 1520 O O . ASN A 1 202 ? 19.731 -4.355 82.705 1.00 102.13 202 ASN A O 1
ATOM 1525 N N . GLY A 1 203 ? 21.612 -5.122 83.671 1.00 90.63 203 GLY A N 1
ATOM 1526 C CA . GLY A 1 203 ? 21.263 -6.491 83.362 1.00 101.58 203 GLY A CA 1
ATOM 1527 C C . GLY A 1 203 ? 21.196 -6.727 81.859 1.00 108.76 203 GLY A C 1
ATOM 1528 O O . GLY A 1 203 ? 22.223 -6.677 81.175 1.00 104.92 203 GLY A O 1
ATOM 1529 N N . SER A 1 204 ? 19.991 -6.966 81.326 1.00 117.33 204 SER A N 1
ATOM 1530 C CA . SER A 1 204 ? 19.797 -7.219 79.897 1.00 119.11 204 SER A CA 1
ATOM 1531 C C . SER A 1 204 ? 19.593 -5.946 79.081 1.00 116.04 204 SER A C 1
ATOM 1532 O O . SER A 1 204 ? 19.962 -5.904 77.898 1.00 108.36 204 SER A O 1
ATOM 1535 N N . ARG A 1 205 ? 19.005 -4.921 79.691 1.00 108.34 205 ARG A N 1
ATOM 1536 C CA . ARG A 1 205 ? 18.527 -3.757 78.960 1.00 100.31 205 ARG A CA 1
ATOM 1537 C C . ARG A 1 205 ? 19.687 -2.917 78.449 1.00 86.75 205 ARG A C 1
ATOM 1538 O O . ARG A 1 205 ? 20.664 -2.689 79.162 1.00 93.79 205 ARG A O 1
ATOM 1546 N N . ILE A 1 206 ? 19.566 -2.427 77.219 1.00 74.56 206 ILE A N 1
ATOM 1547 C CA . ILE A 1 206 ? 20.621 -1.648 76.581 1.00 76.87 206 ILE A CA 1
ATOM 1548 C C . ILE A 1 206 ? 20.154 -0.207 76.468 1.00 87.93 206 ILE A C 1
ATOM 1549 O O . ILE A 1 206 ? 19.138 0.082 75.825 1.00 100.27 206 ILE A O 1
ATOM 1554 N N . CYS A 1 207 ? 20.891 0.702 77.088 1.00 86.83 207 CYS A N 1
ATOM 1555 C CA . CYS A 1 207 ? 20.438 2.077 77.159 1.00 90.75 207 CYS A CA 1
ATOM 1556 C C . CYS A 1 207 ? 21.217 2.985 76.253 1.00 85.98 207 CYS A C 1
ATOM 1557 O O . CYS A 1 207 ? 20.737 4.078 75.943 1.00 91.27 207 CYS A O 1
ATOM 1560 N N . GLY A 1 208 ? 22.407 2.564 75.845 1.00 77.08 208 GLY A N 1
ATOM 1561 C CA . GLY A 1 208 ? 23.202 3.357 74.935 1.00 75.97 208 GLY A CA 1
ATOM 1562 C C . GLY A 1 208 ? 24.595 2.778 74.828 1.00 70.25 208 GLY A C 1
ATOM 1563 O O . GLY A 1 208 ? 24.902 1.709 75.387 1.00 62.66 208 GLY A O 1
ATOM 1564 N N . PHE A 1 209 ? 25.437 3.500 74.096 1.00 56.05 209 PHE A N 1
ATOM 1565 C CA . PHE A 1 209 ? 26.814 3.056 74.008 1.00 64.05 209 PHE A CA 1
ATOM 1566 C C . PHE A 1 209 ? 27.716 4.267 73.907 1.00 61.18 209 PHE A C 1
ATOM 1567 O O . PHE A 1 209 ? 27.273 5.375 73.584 1.00 60.01 209 PHE A O 1
ATOM 1575 N N . LYS A 1 210 ? 28.991 4.044 74.213 1.00 57.98 210 LYS A N 1
ATOM 1576 C CA . LYS A 1 210 ? 30.042 4.979 73.848 1.00 55.24 210 LYS A CA 1
ATOM 1577 C C . LYS A 1 210 ? 30.696 4.414 72.606 1.00 56.75 210 LYS A C 1
ATOM 1578 O O . LYS A 1 210 ? 30.984 3.214 72.564 1.00 55.62 210 LYS A O 1
ATOM 1584 N N . ASP A 1 211 ? 30.862 5.256 71.578 1.00 52.23 211 ASP A N 1
ATOM 1585 C CA . ASP A 1 211 ? 31.468 4.819 70.335 1.00 49.84 211 ASP A CA 1
ATOM 1586 C C . ASP A 1 211 ? 32.977 4.776 70.516 1.00 62.75 211 ASP A C 1
ATOM 1587 O O . ASP A 1 211 ? 33.496 5.178 71.562 1.00 74.53 211 ASP A O 1
ATOM 1592 N N . GLU A 1 212 ? 33.696 4.334 69.466 1.00 55.62 212 GLU A N 1
ATOM 1593 C CA . GLU A 1 212 ? 35.140 4.098 69.562 1.00 40.35 212 GLU A CA 1
ATOM 1594 C C . GLU A 1 212 ? 35.902 5.277 70.135 1.00 44.09 212 GLU A C 1
ATOM 1595 O O . GLU A 1 212 ? 37.019 5.081 70.625 1.00 58.92 212 GLU A O 1
ATOM 1601 N N . ARG A 1 213 ? 35.314 6.487 70.125 1.00 37.48 213 ARG A N 1
ATOM 1602 C CA . ARG A 1 213 ? 35.952 7.665 70.702 1.00 40.57 213 ARG A CA 1
ATOM 1603 C C . ARG A 1 213 ? 35.639 7.903 72.174 1.00 46.48 213 ARG A C 1
ATOM 1604 O O . ARG A 1 213 ? 36.332 8.709 72.820 1.00 52.14 213 ARG A O 1
ATOM 1612 N N . GLY A 1 214 ? 34.637 7.225 72.725 1.00 45.33 214 GLY A N 1
ATOM 1613 C CA . GLY A 1 214 ? 34.252 7.440 74.107 1.00 47.77 214 GLY A CA 1
ATOM 1614 C C . GLY A 1 214 ? 33.000 8.260 74.287 1.00 48.24 214 GLY A C 1
ATOM 1615 O O . GLY A 1 214 ? 32.580 8.475 75.428 1.00 49.51 214 GLY A O 1
ATOM 1616 N N . PHE A 1 215 ? 32.390 8.713 73.193 1.00 55.31 215 PHE A N 1
ATOM 1617 C CA . PHE A 1 215 ? 31.263 9.631 73.251 1.00 45.54 215 PHE A CA 1
ATOM 1618 C C . PHE A 1 215 ? 29.981 8.841 73.430 1.00 44.27 215 PHE A C 1
ATOM 1619 O O . PHE A 1 215 ? 29.709 7.901 72.672 1.00 48.17 215 PHE A O 1
ATOM 1627 N N . TYR A 1 216 ? 29.191 9.209 74.425 1.00 51.70 216 TYR A N 1
ATOM 1628 C CA . TYR A 1 216 ? 28.007 8.415 74.725 1.00 48.71 216 TYR A CA 1
ATOM 1629 C C . TYR A 1 216 ? 26.804 8.914 73.936 1.00 46.59 216 TYR A C 1
ATOM 1630 O O . TYR A 1 216 ? 26.563 10.124 73.833 1.00 44.38 216 TYR A O 1
ATOM 1639 N N . ARG A 1 217 ? 26.041 7.969 73.390 1.00 43.31 217 ARG A N 1
ATOM 1640 C CA . ARG A 1 217 ? 24.747 8.259 72.783 1.00 41.25 217 ARG A CA 1
ATOM 1641 C C . ARG A 1 217 ? 23.687 7.334 73.375 1.00 46.42 217 ARG A C 1
ATOM 1642 O O . ARG A 1 217 ? 23.948 6.158 73.690 1.00 39.46 217 ARG A O 1
ATOM 1650 N N . SER A 1 218 ? 22.501 7.893 73.567 1.00 46.59 218 SER A N 1
ATOM 1651 C CA . SER A 1 218 ? 21.396 7.131 74.106 1.00 55.25 218 SER A CA 1
ATOM 1652 C C . SER A 1 218 ? 20.649 6.445 72.981 1.00 59.14 218 SER A C 1
ATOM 1653 O O . SER A 1 218 ? 20.499 6.995 71.886 1.00 74.03 218 SER A O 1
ATOM 1656 N N . LEU A 1 219 ? 20.157 5.246 73.260 1.00 42.55 219 LEU A N 1
ATOM 1657 C CA . LEU A 1 219 ? 19.322 4.599 72.261 1.00 44.29 219 LEU A CA 1
ATOM 1658 C C . LEU A 1 219 ? 17.901 5.122 72.242 1.00 52.76 219 LEU A C 1
ATOM 1659 O O . LEU A 1 219 ? 17.160 4.773 71.321 1.00 56.06 219 LEU A O 1
ATOM 1664 N N . LYS A 1 220 ? 17.494 5.932 73.213 1.00 52.87 220 LYS A N 1
ATOM 1665 C CA . LYS A 1 220 ? 16.094 6.325 73.245 1.00 59.14 220 LYS A CA 1
ATOM 1666 C C . LYS A 1 220 ? 15.741 7.107 71.984 1.00 54.49 220 LYS A C 1
ATOM 1667 O O . LYS A 1 220 ? 16.554 7.875 71.460 1.00 50.00 220 LYS A O 1
ATOM 1673 N N . GLY A 1 221 ? 14.551 6.823 71.448 1.00 59.05 221 GLY A N 1
ATOM 1674 C CA . GLY A 1 221 ? 14.099 7.407 70.194 1.00 70.51 221 GLY A CA 1
ATOM 1675 C C . GLY A 1 221 ? 14.933 7.073 68.963 1.00 62.96 221 GLY A C 1
ATOM 1676 O O . GLY A 1 221 ? 15.283 7.961 68.188 1.00 59.59 221 GLY A O 1
ATOM 1677 N N . ALA A 1 222 ? 15.259 5.808 68.752 1.00 56.00 222 ALA A N 1
ATOM 1678 C CA . ALA A 1 222 ? 16.150 5.400 67.681 1.00 53.12 222 ALA A CA 1
ATOM 1679 C C . ALA A 1 222 ? 15.340 4.550 66.727 1.00 57.12 222 ALA A C 1
ATOM 1680 O O . ALA A 1 222 ? 14.729 3.560 67.139 1.00 59.76 222 ALA A O 1
ATOM 1682 N N . CYS A 1 223 ? 15.307 4.935 65.468 1.00 58.80 223 CYS A N 1
ATOM 1683 C CA . CYS A 1 223 ? 14.558 4.135 64.516 1.00 60.29 223 CYS A CA 1
ATOM 1684 C C . CYS A 1 223 ? 15.475 3.230 63.694 1.00 63.01 223 CYS A C 1
ATOM 1685 O O . CYS A 1 223 ? 16.672 3.477 63.558 1.00 56.65 223 CYS A O 1
ATOM 1688 N N . LYS A 1 224 ? 14.891 2.170 63.130 1.00 72.15 224 LYS A N 1
ATOM 1689 C CA . LYS A 1 224 ? 15.630 1.221 62.297 1.00 60.48 224 LYS A CA 1
ATOM 1690 C C . LYS A 1 224 ? 15.797 1.753 60.883 1.00 62.18 224 LYS A C 1
ATOM 1691 O O . LYS A 1 224 ? 14.838 2.241 60.275 1.00 76.24 224 LYS A O 1
ATOM 1697 N N . LEU A 1 225 ? 17.001 1.608 60.338 1.00 60.13 225 LEU A N 1
ATOM 1698 C CA . LEU A 1 225 ? 17.268 2.080 58.982 1.00 64.28 225 LEU A CA 1
ATOM 1699 C C . LEU A 1 225 ? 18.279 1.174 58.284 1.00 65.79 225 LEU A C 1
ATOM 1700 O O . LEU A 1 225 ? 19.344 0.876 58.831 1.00 69.53 225 LEU A O 1
ATOM 1705 N N . THR A 1 226 ? 17.964 0.756 57.067 1.00 60.76 226 THR A N 1
ATOM 1706 C CA . THR A 1 226 ? 18.890 -0.066 56.302 1.00 59.53 226 THR A CA 1
ATOM 1707 C C . THR A 1 226 ? 19.658 0.814 55.332 1.00 56.88 226 THR A C 1
ATOM 1708 O O . THR A 1 226 ? 19.064 1.548 54.536 1.00 55.93 226 THR A O 1
ATOM 1712 N N . LEU A 1 227 ? 20.977 0.711 55.392 1.00 57.61 227 LEU A N 1
ATOM 1713 C CA . LEU A 1 227 ? 21.888 1.527 54.610 1.00 52.00 227 LEU A CA 1
ATOM 1714 C C . LEU A 1 227 ? 22.725 0.601 53.744 1.00 61.32 227 LEU A C 1
ATOM 1715 O O . LEU A 1 227 ? 23.467 -0.245 54.264 1.00 50.86 227 LEU A O 1
ATOM 1720 N N . CYS A 1 228 ? 22.560 0.744 52.427 1.00 74.26 228 CYS A N 1
ATOM 1721 C CA . CYS A 1 228 ? 23.358 0.069 51.406 1.00 57.90 228 CYS A CA 1
ATOM 1722 C C . CYS A 1 228 ? 23.532 -1.413 51.694 1.00 53.57 228 CYS A C 1
ATOM 1723 O O . CYS A 1 228 ? 24.633 -1.957 51.615 1.00 48.10 228 CYS A O 1
ATOM 1726 N N . GLY A 1 229 ? 22.419 -2.069 52.033 1.00 54.52 229 GLY A N 1
ATOM 1727 C CA . GLY A 1 229 ? 22.395 -3.468 52.322 1.00 57.10 229 GLY A CA 1
ATOM 1728 C C . GLY A 1 229 ? 22.492 -3.805 53.797 1.00 76.06 229 GLY A C 1
ATOM 1729 O O . GLY A 1 229 ? 21.991 -4.861 54.212 1.00 85.32 229 GLY A O 1
ATOM 1730 N N . ARG A 1 230 ? 23.130 -2.929 54.618 1.00 74.87 230 ARG A N 1
ATOM 1731 C CA . ARG A 1 230 ? 23.205 -3.432 55.987 1.00 75.92 230 ARG A CA 1
ATOM 1732 C C . ARG A 1 230 ? 22.117 -2.808 56.854 1.00 68.09 230 ARG A C 1
ATOM 1733 O O . ARG A 1 230 ? 21.948 -1.580 56.859 1.00 64.01 230 ARG A O 1
ATOM 1741 N N . PRO A 1 231 ? 21.364 -3.607 57.589 1.00 60.07 231 PRO A N 1
ATOM 1742 C CA . PRO A 1 231 ? 20.349 -3.042 58.481 1.00 61.60 231 PRO A CA 1
ATOM 1743 C C . PRO A 1 231 ? 20.921 -2.566 59.806 1.00 61.67 231 PRO A C 1
ATOM 1744 O O . PRO A 1 231 ? 21.211 -3.364 60.706 1.00 58.44 231 PRO A O 1
ATOM 1748 N N . GLY A 1 232 ? 21.069 -1.251 59.939 1.00 59.13 232 GLY A N 1
ATOM 1749 C CA . GLY A 1 232 ? 21.415 -0.631 61.186 1.00 50.93 232 GLY A CA 1
ATOM 1750 C C . GLY A 1 232 ? 20.253 0.098 61.827 1.00 43.95 232 GLY A C 1
ATOM 1751 O O . GLY A 1 232 ? 19.069 -0.189 61.573 1.00 41.06 232 GLY A O 1
ATOM 1752 N N . ILE A 1 233 ? 20.582 1.038 62.700 1.00 39.17 233 ILE A N 1
ATOM 1753 C CA . ILE A 1 233 ? 19.593 1.853 63.381 1.00 39.87 233 ILE A CA 1
ATOM 1754 C C . ILE A 1 233 ? 20.086 3.283 63.335 1.00 38.59 233 ILE A C 1
ATOM 1755 O O . ILE A 1 233 ? 21.295 3.536 63.286 1.00 44.26 233 ILE A O 1
ATOM 1760 N N . ARG A 1 234 ? 19.139 4.222 63.314 1.00 42.23 234 ARG A N 1
ATOM 1761 C CA . ARG A 1 234 ? 19.448 5.648 63.324 1.00 41.76 234 ARG A CA 1
ATOM 1762 C C . ARG A 1 234 ? 19.256 6.175 64.747 1.00 49.22 234 ARG A C 1
ATOM 1763 O O . ARG A 1 234 ? 18.176 6.034 65.343 1.00 42.63 234 ARG A O 1
ATOM 1771 N N . LEU A 1 235 ? 20.319 6.743 65.295 1.00 50.30 235 LEU A N 1
ATOM 1772 C CA . LEU A 1 235 ? 20.304 7.303 66.631 1.00 46.88 235 LEU A CA 1
ATOM 1773 C C . LEU A 1 235 ? 19.694 8.694 66.579 1.00 53.01 235 LEU A C 1
ATOM 1774 O O . LEU A 1 235 ? 19.797 9.385 65.558 1.00 51.92 235 LEU A O 1
ATOM 1779 N N . PHE A 1 236 ? 19.013 9.081 67.671 1.00 51.68 236 PHE A N 1
ATOM 1780 C CA . PHE A 1 236 ? 18.246 10.332 67.668 1.00 41.90 236 PHE A CA 1
ATOM 1781 C C . PHE A 1 236 ? 19.024 11.459 66.987 1.00 38.91 236 PHE A C 1
ATOM 1782 O O . PHE A 1 236 ? 18.538 12.092 66.047 1.00 39.07 236 PHE A O 1
ATOM 1790 N N . ASP A 1 237 ? 20.285 11.640 67.390 1.00 42.58 237 ASP A N 1
ATOM 1791 C CA . ASP A 1 237 ? 21.111 12.763 66.991 1.00 37.10 237 ASP A CA 1
ATOM 1792 C C . ASP A 1 237 ? 21.431 12.740 65.505 1.00 36.34 237 ASP A C 1
ATOM 1793 O O . ASP A 1 237 ? 21.906 13.746 64.959 1.00 35.97 237 ASP A O 1
ATOM 1798 N N . GLY A 1 238 ? 21.155 11.625 64.845 1.00 36.27 238 GLY A N 1
ATOM 1799 C CA . GLY A 1 238 ? 21.246 11.519 63.410 1.00 43.77 238 GLY A CA 1
ATOM 1800 C C . GLY A 1 238 ? 22.258 10.509 62.924 1.00 49.49 238 GLY A C 1
ATOM 1801 O O . GLY A 1 238 ? 22.263 10.199 61.724 1.00 44.47 238 GLY A O 1
ATOM 1802 N N . THR A 1 239 ? 23.105 9.961 63.790 1.00 47.63 239 THR A N 1
ATOM 1803 C CA . THR A 1 239 ? 24.142 9.055 63.330 1.00 45.14 239 THR A CA 1
ATOM 1804 C C . THR A 1 239 ? 23.661 7.602 63.319 1.00 39.00 239 THR A C 1
ATOM 1805 O O . THR A 1 239 ? 22.711 7.232 64.008 1.00 48.32 239 THR A O 1
ATOM 1809 N N . TRP A 1 240 ? 24.325 6.780 62.499 1.00 41.26 240 TRP A N 1
ATOM 1810 C CA . TRP A 1 240 ? 23.857 5.441 62.134 1.00 38.62 240 TRP A CA 1
ATOM 1811 C C . TRP A 1 240 ? 24.920 4.418 62.463 1.00 43.99 240 TRP A C 1
ATOM 1812 O O . TRP A 1 240 ? 26.085 4.578 62.072 1.00 52.25 240 TRP A O 1
ATOM 1823 N N . VAL A 1 241 ? 24.500 3.345 63.127 1.00 43.48 241 VAL A N 1
ATOM 1824 C CA . VAL A 1 241 ? 25.377 2.247 63.516 1.00 38.29 241 VAL A CA 1
ATOM 1825 C C . VAL A 1 241 ? 24.562 0.962 63.432 1.00 39.44 241 VAL A C 1
ATOM 1826 O O . VAL A 1 241 ? 23.335 0.970 63.554 1.00 44.65 241 VAL A O 1
ATOM 1830 N N . SER A 1 242 ? 25.252 -0.158 63.238 1.00 45.19 242 SER A N 1
ATOM 1831 C CA . SER A 1 242 ? 24.596 -1.459 63.237 1.00 52.64 242 SER A CA 1
ATOM 1832 C C . SER A 1 242 ? 25.317 -2.362 64.229 1.00 55.41 242 SER A C 1
ATOM 1833 O O . SER A 1 242 ? 26.549 -2.380 64.264 1.00 60.73 242 SER A O 1
ATOM 1836 N N . PHE A 1 243 ? 24.556 -3.061 65.070 1.00 56.86 243 PHE A N 1
ATOM 1837 C CA . PHE A 1 243 ? 25.105 -4.079 65.959 1.00 66.65 243 PHE A CA 1
ATOM 1838 C C . PHE A 1 243 ? 23.984 -5.063 66.249 1.00 68.80 243 PHE A C 1
ATOM 1839 O O . PHE A 1 243 ? 22.831 -4.826 65.887 1.00 74.15 243 PHE A O 1
ATOM 1847 N N . THR A 1 244 ? 24.327 -6.161 66.932 1.00 73.47 244 THR A N 1
ATOM 1848 C CA . THR A 1 244 ? 23.577 -7.408 66.749 1.00 83.45 244 THR A CA 1
ATOM 1849 C C . THR A 1 244 ? 22.179 -7.368 67.376 1.00 79.43 244 THR A C 1
ATOM 1850 O O . THR A 1 244 ? 21.186 -7.666 66.702 1.00 86.79 244 THR A O 1
ATOM 1854 N N . LYS A 1 245 ? 22.062 -7.024 68.654 1.00 72.00 245 LYS A N 1
ATOM 1855 C CA . LYS A 1 245 ? 20.761 -7.043 69.323 1.00 85.20 245 LYS A CA 1
ATOM 1856 C C . LYS A 1 245 ? 20.414 -5.624 69.749 1.00 91.86 245 LYS A C 1
ATOM 1857 O O . LYS A 1 245 ? 20.592 -5.258 70.919 1.00 100.40 245 LYS A O 1
ATOM 1863 N N . PRO A 1 246 ? 19.914 -4.796 68.830 1.00 91.86 246 PRO A N 1
ATOM 1864 C CA . PRO A 1 246 ? 19.703 -3.385 69.182 1.00 92.10 246 PRO A CA 1
ATOM 1865 C C . PRO A 1 246 ? 18.591 -3.157 70.198 1.00 93.82 246 PRO A C 1
ATOM 1866 O O . PRO A 1 246 ? 18.678 -2.194 70.976 1.00 88.00 246 PRO A O 1
ATOM 1870 N N . ASP A 1 247 ? 17.555 -3.999 70.224 1.00 86.01 247 ASP A N 1
ATOM 1871 C CA . ASP A 1 247 ? 16.354 -3.716 71.000 1.00 94.58 247 ASP A CA 1
ATOM 1872 C C . ASP A 1 247 ? 15.591 -2.520 70.439 1.00 80.12 247 ASP A C 1
ATOM 1873 O O . ASP A 1 247 ? 14.789 -1.906 71.145 1.00 76.85 247 ASP A O 1
ATOM 1878 N N . VAL A 1 248 ? 15.844 -2.164 69.181 1.00 71.66 248 VAL A N 1
ATOM 1879 C CA . VAL A 1 248 ? 15.128 -1.103 68.476 1.00 63.61 248 VAL A CA 1
ATOM 1880 C C . VAL A 1 248 ? 14.103 -1.739 67.550 1.00 76.24 248 VAL A C 1
ATOM 1881 O O . VAL A 1 248 ? 14.410 -2.709 66.842 1.00 79.41 248 VAL A O 1
ATOM 1885 N N . HIS A 1 249 ? 12.880 -1.179 67.535 1.00 80.55 249 HIS A N 1
ATOM 1886 C CA . HIS A 1 249 ? 11.745 -1.859 66.930 1.00 80.47 249 HIS A CA 1
ATOM 1887 C C . HIS A 1 249 ? 10.861 -0.985 66.043 1.00 81.33 249 HIS A C 1
ATOM 1888 O O . HIS A 1 249 ? 9.856 -1.484 65.538 1.00 92.91 249 HIS A O 1
ATOM 1895 N N . VAL A 1 250 ? 11.211 0.275 65.808 1.00 87.13 250 VAL A N 1
ATOM 1896 C CA . VAL A 1 250 ? 10.414 1.211 65.013 1.00 90.55 250 VAL A CA 1
ATOM 1897 C C . VAL A 1 250 ? 11.187 1.560 63.745 1.00 97.50 250 VAL A C 1
ATOM 1898 O O . VAL A 1 250 ? 12.231 2.218 63.815 1.00 107.46 250 VAL A O 1
ATOM 1902 N N . TRP A 1 251 ? 10.681 1.159 62.579 1.00 97.75 251 TRP A N 1
ATOM 1903 C CA . TRP A 1 251 ? 11.307 1.596 61.332 1.00 91.76 251 TRP A CA 1
ATOM 1904 C C . TRP A 1 251 ? 11.214 3.117 61.198 1.00 80.42 251 TRP A C 1
ATOM 1905 O O . TRP A 1 251 ? 10.351 3.760 61.796 1.00 91.34 251 TRP A O 1
ATOM 1916 N N . CYS A 1 252 ? 12.118 3.696 60.411 1.00 66.03 252 CYS A N 1
ATOM 1917 C CA . CYS A 1 252 ? 12.154 5.145 60.182 1.00 78.27 252 CYS A CA 1
ATOM 1918 C C . CYS A 1 252 ? 11.181 5.589 59.096 1.00 82.85 252 CYS A C 1
ATOM 1919 O O . CYS A 1 252 ? 10.932 4.857 58.137 1.00 78.11 252 CYS A O 1
ATOM 1922 N N . THR A 1 253 ? 10.685 6.878 59.210 1.00 80.69 253 THR A N 1
ATOM 1923 C CA . THR A 1 253 ? 10.053 7.429 58.009 1.00 78.75 253 THR A CA 1
ATOM 1924 C C . THR A 1 253 ? 11.133 7.826 56.993 1.00 71.78 253 THR A C 1
ATOM 1925 O O . THR A 1 253 ? 12.156 8.410 57.368 1.00 71.30 253 THR A O 1
ATOM 1929 N N . PRO A 1 254 ? 10.922 7.537 55.699 1.00 71.62 254 PRO A N 1
ATOM 1930 C CA . PRO A 1 254 ? 11.998 7.753 54.701 1.00 75.26 254 PRO A CA 1
ATOM 1931 C C . PRO A 1 254 ? 12.452 9.190 54.586 1.00 84.18 254 PRO A C 1
ATOM 1932 O O . PRO A 1 254 ? 13.558 9.441 54.081 1.00 86.39 254 PRO A O 1
ATOM 1936 N N . ASN A 1 255 ? 11.592 10.132 54.980 1.00 90.74 255 ASN A N 1
ATOM 1937 C CA . ASN A 1 255 ? 12.003 11.475 55.376 1.00 89.87 255 ASN A CA 1
ATOM 1938 C C . ASN A 1 255 ? 13.342 11.475 56.094 1.00 74.50 255 ASN A C 1
ATOM 1939 O O . ASN A 1 255 ? 14.226 12.277 55.772 1.00 54.97 255 ASN A O 1
ATOM 1944 N N . GLN A 1 256 ? 13.489 10.590 57.093 1.00 75.60 256 GLN A N 1
ATOM 1945 C CA . GLN A 1 256 ? 14.651 10.625 57.972 1.00 67.81 256 GLN A CA 1
ATOM 1946 C C . GLN A 1 256 ? 15.925 10.302 57.213 1.00 63.60 256 GLN A C 1
ATOM 1947 O O . GLN A 1 256 ? 15.960 9.416 56.350 1.00 61.54 256 GLN A O 1
ATOM 1953 N N . LEU A 1 257 ? 16.978 11.029 57.558 1.00 52.35 257 LEU A N 1
ATOM 1954 C CA . LEU A 1 257 ? 18.300 10.778 57.034 1.00 44.85 257 LEU A CA 1
ATOM 1955 C C . LEU A 1 257 ? 19.260 10.613 58.191 1.00 53.52 257 LEU A C 1
ATOM 1956 O O . LEU A 1 257 ? 19.037 11.136 59.288 1.00 63.87 257 LEU A O 1
ATOM 1961 N N . ILE A 1 258 ? 20.349 9.907 57.904 1.00 56.27 258 ILE A N 1
ATOM 1962 C CA . ILE A 1 258 ? 21.499 9.804 58.785 1.00 46.22 258 ILE A CA 1
ATOM 1963 C C . ILE A 1 258 ? 22.489 10.924 58.491 1.00 43.15 258 ILE A C 1
ATOM 1964 O O . ILE A 1 258 ? 22.246 11.765 57.619 1.00 45.67 258 ILE A O 1
ATOM 1969 N N . ASN A 1 259 ? 23.594 10.951 59.238 1.00 36.08 259 ASN A N 1
ATOM 1970 C CA . ASN A 1 259 ? 24.661 11.937 59.108 1.00 40.54 259 ASN A CA 1
ATOM 1971 C C . ASN A 1 259 ? 25.895 11.275 58.498 1.00 47.60 259 ASN A C 1
ATOM 1972 O O . ASN A 1 259 ? 26.002 10.042 58.438 1.00 44.15 259 ASN A O 1
ATOM 1977 N N . ILE A 1 260 ? 26.841 12.100 58.034 1.00 44.91 260 ILE A N 1
ATOM 1978 C CA . ILE A 1 260 ? 28.083 11.526 57.538 1.00 38.85 260 ILE A CA 1
ATOM 1979 C C . ILE A 1 260 ? 28.932 11.199 58.751 1.00 32.61 260 ILE A C 1
ATOM 1980 O O . ILE A 1 260 ? 28.510 11.398 59.891 1.00 31.10 260 ILE A O 1
ATOM 1985 N N . HIS A 1 261 ? 30.134 10.688 58.509 1.00 40.45 261 HIS A N 1
ATOM 1986 C CA . HIS A 1 261 ? 31.098 10.399 59.554 1.00 30.49 261 HIS A CA 1
ATOM 1987 C C . HIS A 1 261 ? 32.414 11.122 59.230 1.00 30.49 261 HIS A C 1
ATOM 1988 O O . HIS A 1 261 ? 33.461 10.498 59.102 1.00 39.42 261 HIS A O 1
ATOM 1995 N N . ASN A 1 262 ? 32.377 12.461 59.149 1.00 34.25 262 ASN A N 1
ATOM 1996 C CA . ASN A 1 262 ? 33.613 13.195 58.853 1.00 54.71 262 ASN A CA 1
ATOM 1997 C C . ASN A 1 262 ? 34.610 13.133 60.004 1.00 46.39 262 ASN A C 1
ATOM 1998 O O . ASN A 1 262 ? 34.275 12.824 61.159 1.00 31.34 262 ASN A O 1
ATOM 2003 N N A ASP A 1 263 ? 35.860 13.462 59.676 0.47 41.07 263 ASP A N 1
ATOM 2004 N N B ASP A 1 263 ? 35.864 13.451 59.676 0.53 40.83 263 ASP A N 1
ATOM 2005 C CA A ASP A 1 263 ? 36.928 13.282 60.645 0.47 40.96 263 ASP A CA 1
ATOM 2006 C CA B ASP A 1 263 ? 36.923 13.266 60.651 0.53 41.68 263 ASP A CA 1
ATOM 2007 C C A ASP A 1 263 ? 36.822 14.286 61.783 0.47 32.60 263 ASP A C 1
ATOM 2008 C C B ASP A 1 263 ? 36.825 14.283 61.783 0.53 32.60 263 ASP A C 1
ATOM 2009 O O A ASP A 1 263 ? 37.159 13.957 62.923 0.47 32.86 263 ASP A O 1
ATOM 2010 O O B ASP A 1 263 ? 37.188 13.966 62.917 0.53 32.87 263 ASP A O 1
ATOM 2019 N N . ARG A 1 264 ? 36.340 15.504 61.515 1.00 36.46 264 ARG A N 1
ATOM 2020 C CA . ARG A 1 264 ? 36.368 16.504 62.585 1.00 48.75 264 ARG A CA 1
ATOM 2021 C C . ARG A 1 264 ? 35.273 16.246 63.617 1.00 54.50 264 ARG A C 1
ATOM 2022 O O . ARG A 1 264 ? 35.444 16.585 64.802 1.00 33.73 264 ARG A O 1
ATOM 2030 N N . LEU A 1 265 ? 34.198 15.564 63.230 1.00 44.59 265 LEU A N 1
ATOM 2031 C CA . LEU A 1 265 ? 33.304 15.028 64.243 1.00 32.53 265 LEU A CA 1
ATOM 2032 C C . LEU A 1 265 ? 34.067 14.127 65.220 1.00 32.63 265 LEU A C 1
ATOM 2033 O O . LEU A 1 265 ? 34.142 14.403 66.428 1.00 33.09 265 LEU A O 1
ATOM 2038 N N . ASP A 1 266 ? 34.691 13.070 64.686 1.00 40.84 266 ASP A N 1
ATOM 2039 C CA . ASP A 1 266 ? 35.464 12.113 65.487 1.00 32.58 266 ASP A CA 1
ATOM 2040 C C . ASP A 1 266 ? 36.523 12.817 66.324 1.00 33.30 266 ASP A C 1
ATOM 2041 O O . ASP A 1 266 ? 36.727 12.489 67.500 1.00 45.34 266 ASP A O 1
ATOM 2046 N N . GLU A 1 267 ? 37.216 13.784 65.722 1.00 41.50 267 GLU A N 1
ATOM 2047 C CA . GLU A 1 267 ? 38.147 14.637 66.448 1.00 36.90 267 GLU A CA 1
ATOM 2048 C C . GLU A 1 267 ? 37.452 15.379 67.591 1.00 37.37 267 GLU A C 1
ATOM 2049 O O . GLU A 1 267 ? 37.878 15.306 68.749 1.00 47.64 267 GLU A O 1
ATOM 2055 N N . ILE A 1 268 ? 36.382 16.119 67.281 1.00 35.11 268 ILE A N 1
ATOM 2056 C CA . ILE A 1 268 ? 35.773 16.971 68.308 1.00 48.33 268 ILE A CA 1
ATOM 2057 C C . ILE A 1 268 ? 35.103 16.126 69.369 1.00 54.82 268 ILE A C 1
ATOM 2058 O O . ILE A 1 268 ? 35.067 16.512 70.535 1.00 35.52 268 ILE A O 1
ATOM 2063 N N . GLU A 1 269 ? 34.536 14.981 68.977 1.00 50.14 269 GLU A N 1
ATOM 2064 C CA . GLU A 1 269 ? 34.101 13.990 69.952 1.00 47.37 269 GLU A CA 1
ATOM 2065 C C . GLU A 1 269 ? 35.196 13.726 70.977 1.00 37.40 269 GLU A C 1
ATOM 2066 O O . GLU A 1 269 ? 34.977 13.827 72.188 1.00 36.15 269 GLU A O 1
ATOM 2072 N N . HIS A 1 270 ? 36.393 13.390 70.501 1.00 45.69 270 HIS A N 1
ATOM 2073 C CA . HIS A 1 270 ? 37.465 13.050 71.425 1.00 45.21 270 HIS A CA 1
ATOM 2074 C C . HIS A 1 270 ? 37.789 14.219 72.338 1.00 49.67 270 HIS A C 1
ATOM 2075 O O . HIS A 1 270 ? 38.160 14.015 73.504 1.00 44.30 270 HIS A O 1
ATOM 2082 N N . LEU A 1 271 ? 37.636 15.449 71.838 1.00 49.39 271 LEU A N 1
ATOM 2083 C CA . LEU A 1 271 ? 37.928 16.597 72.680 1.00 47.74 271 LEU A CA 1
ATOM 2084 C C . LEU A 1 271 ? 36.985 16.642 73.870 1.00 39.19 271 LEU A C 1
ATOM 2085 O O . LEU A 1 271 ? 37.424 16.929 74.995 1.00 38.65 271 LEU A O 1
ATOM 2090 N N . ILE A 1 272 ? 35.691 16.327 73.630 1.00 37.07 272 ILE A N 1
ATOM 2091 C CA . ILE A 1 272 ? 34.646 16.294 74.655 1.00 41.09 272 ILE A CA 1
ATOM 2092 C C . ILE A 1 272 ? 35.012 15.292 75.738 1.00 47.05 272 ILE A C 1
ATOM 2093 O O . ILE A 1 272 ? 34.850 15.558 76.938 1.00 38.50 272 ILE A O 1
ATOM 2098 N N . VAL A 1 273 ? 35.474 14.112 75.313 1.00 37.40 273 VAL A N 1
ATOM 2099 C CA . VAL A 1 273 ? 35.729 13.008 76.233 1.00 37.90 273 VAL A CA 1
ATOM 2100 C C . VAL A 1 273 ? 36.950 13.277 77.082 1.00 38.88 273 VAL A C 1
ATOM 2101 O O . VAL A 1 273 ? 37.003 12.852 78.243 1.00 48.50 273 VAL A O 1
ATOM 2105 N N . GLU A 1 274 ? 37.956 13.972 76.540 1.00 44.34 274 GLU A N 1
ATOM 2106 C CA . GLU A 1 274 ? 39.075 14.347 77.393 1.00 51.08 274 GLU A CA 1
ATOM 2107 C C . GLU A 1 274 ? 38.711 15.508 78.298 1.00 47.73 274 GLU A C 1
ATOM 2108 O O . GLU A 1 274 ? 39.301 15.653 79.376 1.00 49.17 274 GLU A O 1
ATOM 2114 N N . ASP A 1 275 ? 37.698 16.282 77.922 1.00 40.30 275 ASP A N 1
ATOM 2115 C CA . ASP A 1 275 ? 37.199 17.314 78.821 1.00 51.22 275 ASP A CA 1
ATOM 2116 C C . ASP A 1 275 ? 36.561 16.721 80.069 1.00 47.23 275 ASP A C 1
ATOM 2117 O O . ASP A 1 275 ? 36.783 17.223 81.176 1.00 56.18 275 ASP A O 1
ATOM 2122 N N . ILE A 1 276 ? 35.755 15.669 79.904 1.00 44.15 276 ILE A N 1
ATOM 2123 C CA . ILE A 1 276 ? 35.128 15.008 81.043 1.00 50.23 276 ILE A CA 1
ATOM 2124 C C . ILE A 1 276 ? 36.190 14.386 81.920 1.00 56.76 276 ILE A C 1
ATOM 2125 O O . ILE A 1 276 ? 36.112 14.442 83.158 1.00 52.41 276 ILE A O 1
ATOM 2130 N N . ILE A 1 277 ? 37.198 13.781 81.288 1.00 42.01 277 ILE A N 1
ATOM 2131 C CA . ILE A 1 277 ? 38.336 13.252 82.033 1.00 49.69 277 ILE A CA 1
ATOM 2132 C C . ILE A 1 277 ? 38.988 14.353 82.862 1.00 57.75 277 ILE A C 1
ATOM 2133 O O . ILE A 1 277 ? 39.350 14.138 84.029 1.00 45.31 277 ILE A O 1
ATOM 2138 N N . LYS A 1 278 ? 39.158 15.553 82.276 1.00 57.92 278 LYS A N 1
ATOM 2139 C CA . LYS A 1 278 ? 40.018 16.510 82.956 1.00 54.25 278 LYS A CA 1
ATOM 2140 C C . LYS A 1 278 ? 39.325 17.116 84.156 1.00 53.20 278 LYS A C 1
ATOM 2141 O O . LYS A 1 278 ? 40.000 17.469 85.130 1.00 60.41 278 LYS A O 1
ATOM 2147 N N . LYS A 1 279 ? 37.991 17.196 84.133 1.00 47.77 279 LYS A N 1
ATOM 2148 C CA . LYS A 1 279 ? 37.272 17.607 85.335 1.00 48.10 279 LYS A CA 1
ATOM 2149 C C . LYS A 1 279 ? 37.403 16.559 86.435 1.00 56.40 279 LYS A C 1
ATOM 2150 O O . LYS A 1 279 ? 37.564 16.904 87.614 1.00 56.22 279 LYS A O 1
ATOM 2156 N N . ARG A 1 280 ? 37.387 15.272 86.067 1.00 48.46 280 ARG A N 1
ATOM 2157 C CA . ARG A 1 280 ? 37.633 14.245 87.072 1.00 52.56 280 ARG A CA 1
ATOM 2158 C C . ARG A 1 280 ? 39.081 14.213 87.553 1.00 57.20 280 ARG A C 1
ATOM 2159 O O . ARG A 1 280 ? 39.334 13.834 88.699 1.00 63.78 280 ARG A O 1
ATOM 2167 N N . GLU A 1 281 ? 40.053 14.565 86.718 1.00 48.14 281 GLU A N 1
ATOM 2168 C CA . GLU A 1 281 ? 41.383 14.782 87.275 1.00 51.82 281 GLU A CA 1
ATOM 2169 C C . GLU A 1 281 ? 41.354 15.945 88.264 1.00 57.04 281 GLU A C 1
ATOM 2170 O O . GLU A 1 281 ? 41.814 15.819 89.406 1.00 57.61 281 GLU A O 1
ATOM 2176 N N . GLU A 1 282 ? 40.737 17.065 87.867 1.00 50.03 282 GLU A N 1
ATOM 2177 C CA . GLU A 1 282 ? 40.836 18.291 88.645 1.00 51.15 282 GLU A CA 1
ATOM 2178 C C . GLU A 1 282 ? 40.109 18.189 89.978 1.00 68.48 282 GLU A C 1
ATOM 2179 O O . GLU A 1 282 ? 40.423 18.947 90.911 1.00 55.86 282 GLU A O 1
ATOM 2185 N N . CYS A 1 283 ? 39.138 17.274 90.075 1.00 71.50 283 CYS A N 1
ATOM 2186 C CA . CYS A 1 283 ? 38.402 17.066 91.319 1.00 59.15 283 CYS A CA 1
ATOM 2187 C C . CYS A 1 283 ? 39.239 16.279 92.330 1.00 61.50 283 CYS A C 1
ATOM 2188 O O . CYS A 1 283 ? 39.325 16.661 93.499 1.00 62.12 283 CYS A O 1
ATOM 2191 N N . LEU A 1 284 ? 39.868 15.175 91.903 1.00 64.14 284 LEU A N 1
ATOM 2192 C CA . LEU A 1 284 ? 40.808 14.490 92.793 1.00 70.74 284 LEU A CA 1
ATOM 2193 C C . LEU A 1 284 ? 41.975 15.392 93.153 1.00 77.24 284 LEU A C 1
ATOM 2194 O O . LEU A 1 284 ? 42.388 15.447 94.318 1.00 82.37 284 LEU A O 1
ATOM 2199 N N . ASP A 1 285 ? 42.526 16.107 92.168 1.00 73.11 285 ASP A N 1
ATOM 2200 C CA . ASP A 1 285 ? 43.626 17.014 92.470 1.00 72.64 285 ASP A CA 1
ATOM 2201 C C . ASP A 1 285 ? 43.204 18.076 93.488 1.00 70.58 285 ASP A C 1
ATOM 2202 O O . ASP A 1 285 ? 43.957 18.402 94.412 1.00 59.62 285 ASP A O 1
ATOM 2207 N N . THR A 1 286 ? 42.000 18.620 93.347 1.00 67.10 286 THR A N 1
ATOM 2208 C CA . THR A 1 286 ? 41.511 19.527 94.376 1.00 72.99 286 THR A CA 1
ATOM 2209 C C . THR A 1 286 ? 41.333 18.786 95.698 1.00 73.65 286 THR A C 1
ATOM 2210 O O . THR A 1 286 ? 41.858 19.215 96.731 1.00 80.48 286 THR A O 1
ATOM 2214 N N . LEU A 1 287 ? 40.646 17.638 95.677 1.00 58.16 287 LEU A N 1
ATOM 2215 C CA . LEU A 1 287 ? 40.401 16.913 96.923 1.00 65.27 287 LEU A CA 1
ATOM 2216 C C . LEU A 1 287 ? 41.708 16.484 97.577 1.00 69.08 287 LEU A C 1
ATOM 2217 O O . LEU A 1 287 ? 41.767 16.277 98.798 1.00 71.69 287 LEU A O 1
ATOM 2222 N N . GLU A 1 288 ? 42.777 16.378 96.789 1.00 73.96 288 GLU A N 1
ATOM 2223 C 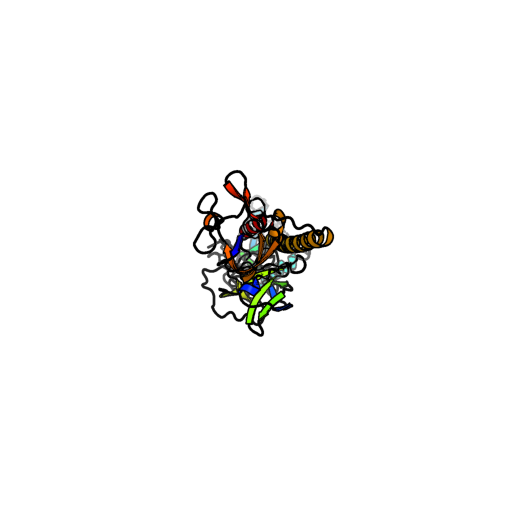CA . GLU A 1 288 ? 44.057 16.075 97.398 1.00 68.54 288 GLU A CA 1
ATOM 2224 C C . GLU A 1 288 ? 44.588 17.250 98.187 1.00 70.23 288 GLU A C 1
ATOM 2225 O O . GLU A 1 288 ? 44.802 17.142 99.397 1.00 82.50 288 GLU A O 1
ATOM 2231 N N . THR A 1 289 ? 44.766 18.386 97.526 1.00 65.52 289 THR A N 1
ATOM 2232 C CA . THR A 1 289 ? 45.202 19.579 98.224 1.00 69.07 289 THR A CA 1
ATOM 2233 C C . THR A 1 289 ? 44.276 19.924 99.384 1.00 87.04 289 THR A C 1
ATOM 2234 O O . THR A 1 289 ? 44.712 20.550 100.353 1.00 98.80 289 THR A O 1
ATOM 2238 N N . ILE A 1 290 ? 43.000 19.526 99.314 1.00 85.34 290 ILE A N 1
ATOM 2239 C CA . ILE A 1 290 ? 42.109 19.752 100.450 1.00 87.95 290 ILE A CA 1
ATOM 2240 C C . ILE A 1 290 ? 42.539 18.907 101.647 1.00 82.55 290 ILE A C 1
ATOM 2241 O O . ILE A 1 290 ? 42.613 19.401 102.774 1.00 88.48 290 ILE A O 1
ATOM 2246 N N . LEU A 1 291 ? 42.847 17.629 101.431 1.00 82.53 291 LEU A N 1
ATOM 2247 C CA . LEU A 1 291 ? 43.206 16.781 102.567 1.00 91.03 291 LEU A CA 1
ATOM 2248 C C . LEU A 1 291 ? 44.677 16.905 102.959 1.00 98.52 291 LEU A C 1
ATOM 2249 O O . LEU A 1 291 ? 45.016 16.686 104.130 1.00 97.22 291 LEU A O 1
ATOM 2254 N N . MET A 1 292 ? 45.560 17.258 102.014 1.00 103.82 292 MET A N 1
ATOM 2255 C CA . MET A 1 292 ? 46.994 17.332 102.290 1.00 115.06 292 MET A CA 1
ATOM 2256 C C . MET A 1 292 ? 47.474 18.736 102.650 1.00 113.92 292 MET A C 1
ATOM 2257 O O . MET A 1 292 ? 48.570 18.875 103.201 1.00 111.86 292 MET A O 1
ATOM 2262 N N . SER A 1 293 ? 46.691 19.767 102.348 1.00 111.81 293 SER A N 1
ATOM 2263 C CA . SER A 1 293 ? 46.842 21.104 102.912 1.00 119.85 293 SER A CA 1
ATOM 2264 C C . SER A 1 293 ? 45.908 21.333 104.096 1.00 120.51 293 SER A C 1
ATOM 2265 O O . SER A 1 293 ? 45.969 22.394 104.729 1.00 121.72 293 SER A O 1
ATOM 2268 N N . GLN A 1 294 ? 45.082 20.331 104.432 1.00 125.31 294 GLN A N 1
ATOM 2269 C CA . GLN A 1 294 ? 43.979 20.376 105.398 1.00 122.53 294 GLN A CA 1
ATOM 2270 C C . GLN A 1 294 ? 43.232 21.714 105.444 1.00 114.65 294 GLN A C 1
ATOM 2271 O O . GLN A 1 294 ? 42.607 22.044 106.455 1.00 102.44 294 GLN A O 1
ATOM 2277 N N . SER A 1 295 ? 43.233 22.467 104.344 1.00 112.18 295 SER A N 1
ATOM 2278 C CA . SER A 1 295 ? 42.467 23.703 104.237 1.00 118.02 295 SER A CA 1
ATOM 2279 C C . SER A 1 295 ? 41.551 23.615 103.025 1.00 122.24 295 SER A C 1
ATOM 2280 O O . SER A 1 295 ? 42.026 23.536 101.879 1.00 124.06 295 SER A O 1
ATOM 2283 N N . VAL A 1 296 ? 40.241 23.623 103.274 1.00 123.07 296 VAL A N 1
ATOM 2284 C CA . VAL A 1 296 ? 39.229 23.607 102.226 1.00 108.53 296 VAL A CA 1
ATOM 2285 C C . VAL A 1 296 ? 38.697 25.016 102.032 1.00 93.51 296 VAL A C 1
ATOM 2286 O O . VAL A 1 296 ? 38.175 25.636 102.964 1.00 84.30 296 VAL A O 1
ATOM 2290 N N . SER A 1 297 ? 38.826 25.513 100.816 1.00 91.93 297 SER A N 1
ATOM 2291 C CA . SER A 1 297 ? 38.435 26.863 100.463 1.00 93.23 297 SER A CA 1
ATOM 2292 C C . SER A 1 297 ? 37.186 26.801 99.595 1.00 97.54 297 SER A C 1
ATOM 2293 O O . SER A 1 297 ? 37.168 26.122 98.556 1.00 88.39 297 SER A O 1
ATOM 2296 N N . PHE A 1 298 ? 36.155 27.534 100.018 1.00 104.45 298 PHE A N 1
ATOM 2297 C CA . PHE A 1 298 ? 34.823 27.373 99.452 1.00 94.39 298 PHE A CA 1
ATOM 2298 C C .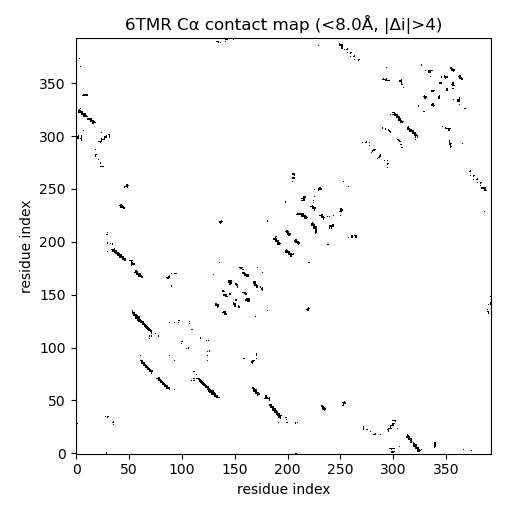 PHE A 1 298 ? 34.791 27.573 97.940 1.00 91.48 298 PHE A C 1
ATOM 2299 O O . PHE A 1 298 ? 33.962 26.956 97.254 1.00 77.78 298 PHE A O 1
ATOM 2307 N N . ARG A 1 299 ? 35.658 28.447 97.414 1.00 108.02 299 ARG A N 1
ATOM 2308 C CA . ARG A 1 299 ? 35.729 28.698 95.974 1.00 111.80 299 ARG A CA 1
ATOM 2309 C C . ARG A 1 299 ? 35.771 27.393 95.191 1.00 99.69 299 ARG A C 1
ATOM 2310 O O . ARG A 1 299 ? 35.153 27.278 94.123 1.00 88.41 299 ARG A O 1
ATOM 2318 N N . ARG A 1 300 ? 36.480 26.388 95.738 1.00 103.87 300 ARG A N 1
ATOM 2319 C CA . ARG A 1 300 ? 36.902 25.178 95.038 1.00 98.34 300 ARG A CA 1
ATOM 2320 C C . ARG A 1 300 ? 35.930 24.005 95.147 1.00 79.73 300 ARG A C 1
ATOM 2321 O O . ARG A 1 300 ? 36.114 23.013 94.431 1.00 78.50 300 ARG A O 1
ATOM 2329 N N . LEU A 1 301 ? 34.919 24.074 96.020 1.00 67.83 301 LEU A N 1
ATOM 2330 C CA . LEU A 1 301 ? 33.903 23.024 96.064 1.00 61.21 301 LEU A CA 1
ATOM 2331 C C . LEU A 1 301 ? 33.215 22.819 94.725 1.00 63.96 301 LEU A C 1
ATOM 2332 O O . LEU A 1 301 ? 32.691 21.734 94.477 1.00 63.56 301 LEU A O 1
ATOM 2337 N N . SER A 1 302 ? 33.187 23.842 93.870 1.00 67.54 302 SER A N 1
ATOM 2338 C CA . SER A 1 302 ? 32.682 23.768 92.504 1.00 69.21 302 SER A CA 1
ATOM 2339 C C . SER A 1 302 ? 33.055 22.485 91.769 1.00 58.34 302 SER A C 1
ATOM 2340 O O . SER A 1 302 ? 32.370 22.091 90.821 1.00 51.28 302 SER A O 1
ATOM 2343 N N . HIS A 1 303 ? 34.149 21.846 92.190 1.00 52.77 303 HIS A N 1
ATOM 2344 C CA . HIS A 1 303 ? 34.680 20.660 91.532 1.00 55.14 303 HIS A CA 1
ATOM 2345 C C . HIS A 1 303 ? 33.908 19.391 91.878 1.00 51.49 303 HIS A C 1
ATOM 2346 O O . HIS A 1 303 ? 34.045 18.389 91.178 1.00 53.23 303 HIS A O 1
ATOM 2353 N N . PHE A 1 304 ? 33.092 19.403 92.919 1.00 57.40 304 PHE A N 1
ATOM 2354 C CA . PHE A 1 304 ? 32.404 18.197 93.361 1.00 52.54 304 PHE A CA 1
ATOM 2355 C C . PHE A 1 304 ? 30.996 18.081 92.794 1.00 51.88 304 PHE A C 1
ATOM 2356 O O . PHE A 1 304 ? 30.321 17.075 93.040 1.00 52.04 304 PHE A O 1
ATOM 2364 N N . ARG A 1 305 ? 30.560 19.074 92.017 1.00 51.31 305 ARG A N 1
ATOM 2365 C CA . ARG A 1 305 ? 29.248 19.046 91.394 1.00 50.82 305 ARG A CA 1
ATOM 2366 C C . ARG A 1 305 ? 29.100 17.874 90.423 1.00 50.07 305 ARG A C 1
ATOM 2367 O O . ARG A 1 305 ? 29.946 17.648 89.548 1.00 48.61 305 ARG A O 1
ATOM 2375 N N . LYS A 1 306 ? 28.007 17.132 90.579 1.00 55.21 306 LYS A N 1
ATOM 2376 C CA . LYS A 1 306 ? 27.721 15.980 89.730 1.00 49.03 306 LYS A CA 1
ATOM 2377 C C . LYS A 1 306 ? 27.339 16.462 88.335 1.00 49.14 306 LYS A C 1
ATOM 2378 O O . LYS A 1 306 ? 26.261 17.020 88.130 1.00 75.81 306 LYS A O 1
ATOM 2384 N N . LEU A 1 307 ? 28.223 16.251 87.368 1.00 56.43 307 LEU A N 1
ATOM 2385 C CA . LEU A 1 307 ? 28.043 16.834 86.038 1.00 52.08 307 LEU A CA 1
ATOM 2386 C C . LEU A 1 307 ? 26.833 16.267 85.300 1.00 54.89 307 LEU A C 1
ATOM 2387 O O . LEU A 1 307 ? 26.201 16.980 84.521 1.00 51.83 307 LEU A O 1
ATOM 2392 N N . VAL A 1 308 ? 26.498 15.005 85.532 1.00 62.21 308 VAL A N 1
ATOM 2393 C CA . VAL A 1 308 ? 25.367 14.302 84.924 1.00 60.96 308 VAL A CA 1
ATOM 2394 C C . VAL A 1 308 ? 24.120 14.459 85.795 1.00 62.80 308 VAL A C 1
ATOM 2395 O O . VAL A 1 308 ? 24.244 14.580 87.023 1.00 59.99 308 VAL A O 1
ATOM 2399 N N . PRO A 1 309 ? 22.907 14.473 85.225 1.00 59.70 309 PRO A N 1
ATOM 2400 C CA . PRO A 1 309 ? 21.698 14.406 86.068 1.00 48.69 309 PRO A CA 1
ATOM 2401 C C . PRO A 1 309 ? 21.647 13.124 86.884 1.00 68.68 309 PRO A C 1
ATOM 2402 O O . PRO A 1 309 ? 22.151 12.080 86.471 1.00 81.80 309 PRO A O 1
ATOM 2406 N N . GLY A 1 310 ? 21.024 13.198 88.047 1.00 63.89 310 GLY A N 1
ATOM 2407 C CA . GLY A 1 310 ? 20.856 12.017 88.866 1.00 74.92 310 GLY A CA 1
ATOM 2408 C C . GLY A 1 310 ? 20.893 12.356 90.343 1.00 86.49 310 GLY A C 1
ATOM 2409 O O . GLY A 1 310 ? 20.780 13.511 90.742 1.00 96.46 310 GLY A O 1
ATOM 2410 N N . TYR A 1 311 ? 21.033 11.310 91.151 1.00 79.74 311 TYR A N 1
ATOM 2411 C CA . TYR A 1 311 ? 21.172 11.491 92.584 1.00 74.62 311 TYR A CA 1
ATOM 2412 C C . TYR A 1 311 ? 22.628 11.771 92.927 1.00 75.96 311 TYR A C 1
ATOM 2413 O O . TYR A 1 311 ? 23.546 11.308 92.245 1.00 83.79 311 TYR A O 1
ATOM 2422 N N . GLY A 1 312 ? 22.836 12.526 93.996 1.00 68.52 312 GLY A N 1
ATOM 2423 C CA . GLY A 1 312 ? 24.185 12.855 94.399 1.00 55.84 312 GLY A CA 1
ATOM 2424 C C . GLY A 1 312 ? 24.166 13.712 95.644 1.00 80.42 312 GLY A C 1
ATOM 2425 O O . GLY A 1 312 ? 23.132 13.875 96.305 1.00 72.15 312 GLY A O 1
ATOM 2426 N N . LYS A 1 313 ? 25.328 14.275 95.942 1.00 76.10 313 LYS A N 1
ATOM 2427 C CA . LYS A 1 313 ? 25.484 15.150 97.087 1.00 75.18 313 LYS A CA 1
ATOM 2428 C C . LYS A 1 313 ? 25.741 16.584 96.637 1.00 79.17 313 LYS A C 1
ATOM 2429 O O . LYS A 1 313 ? 26.153 16.841 95.502 1.00 89.69 313 LYS A O 1
ATOM 2435 N N . ALA A 1 314 ? 25.489 17.514 97.556 1.00 72.26 314 ALA A N 1
ATOM 2436 C CA . ALA A 1 314 ? 25.830 18.921 97.413 1.00 70.85 314 ALA A CA 1
ATOM 2437 C C . ALA A 1 314 ? 26.501 19.406 98.695 1.00 72.03 314 ALA A C 1
ATOM 2438 O O . ALA A 1 314 ? 26.215 18.901 99.781 1.00 78.19 314 ALA A O 1
ATOM 2440 N N . TYR A 1 315 ? 27.377 20.407 98.568 1.00 63.76 315 TYR A N 1
ATOM 2441 C CA . TYR A 1 315 ? 28.363 20.742 99.592 1.00 64.01 315 TYR A CA 1
ATOM 2442 C C . TYR A 1 315 ? 28.409 22.249 99.862 1.00 81.92 315 TYR A C 1
ATOM 2443 O O . TYR A 1 315 ? 28.372 23.043 98.922 1.00 97.31 315 TYR A O 1
ATOM 2452 N N . THR A 1 316 ? 28.512 22.653 101.140 1.00 73.06 316 THR A N 1
ATOM 2453 C CA . THR A 1 316 ? 28.802 24.049 101.495 1.00 66.50 316 THR A CA 1
ATOM 2454 C C . THR A 1 316 ? 29.637 24.121 102.769 1.00 77.19 316 THR A C 1
ATOM 2455 O O . THR A 1 316 ? 29.987 23.099 103.367 1.00 90.34 316 THR A O 1
ATOM 2459 N N . ILE A 1 317 ? 29.958 25.350 103.190 1.00 79.53 317 ILE A N 1
ATOM 2460 C CA . ILE A 1 317 ? 30.596 25.594 104.488 1.00 86.25 317 ILE A CA 1
ATOM 2461 C C . ILE A 1 317 ? 29.799 26.659 105.254 1.00 92.29 317 ILE A C 1
ATOM 2462 O O . ILE A 1 317 ? 29.528 27.748 104.733 1.00 95.50 317 ILE A O 1
ATOM 2467 N N . LEU A 1 318 ? 29.396 26.330 106.480 1.00 91.55 318 LEU A N 1
ATOM 2468 C CA . LEU A 1 318 ? 28.660 27.251 107.341 1.00 83.57 318 LEU A CA 1
ATOM 2469 C C . LEU A 1 318 ? 29.106 27.065 108.785 1.00 81.72 318 LEU A C 1
ATOM 2470 O O . LEU A 1 318 ? 29.720 26.058 109.139 1.00 89.78 318 LEU A O 1
ATOM 2475 N N . ASN A 1 319 ? 28.763 28.037 109.626 1.00 84.75 319 ASN A N 1
ATOM 2476 C CA . ASN A 1 319 ? 29.078 28.001 111.053 1.00 104.53 319 ASN A CA 1
ATOM 2477 C C . ASN A 1 319 ? 30.517 27.544 111.280 1.00 114.69 319 ASN A C 1
ATOM 2478 O O . ASN A 1 319 ? 30.837 26.997 112.340 1.00 123.14 319 ASN A O 1
ATOM 2483 N N . GLY A 1 320 ? 31.383 27.746 110.275 1.00 115.34 320 GLY A N 1
ATOM 2484 C CA . GLY A 1 320 ? 32.757 27.284 110.299 1.00 113.38 320 GLY A CA 1
ATOM 2485 C C . GLY A 1 320 ? 32.986 25.862 109.812 1.00 110.46 320 GLY A C 1
ATOM 2486 O O . GLY A 1 320 ? 34.105 25.537 109.393 1.00 102.48 320 GLY A O 1
ATOM 2487 N N . SER A 1 321 ? 31.970 25.005 109.856 1.00 111.70 321 SER A N 1
ATOM 2488 C CA . SER A 1 321 ? 32.120 23.598 109.511 1.00 107.58 321 SER A CA 1
ATOM 2489 C C . SER A 1 321 ? 31.855 23.372 108.027 1.00 101.70 321 SER A C 1
ATOM 2490 O O . SER A 1 321 ? 31.431 24.268 107.293 1.00 105.87 321 SER A O 1
ATOM 2493 N N . LEU A 1 322 ? 32.103 22.144 107.591 1.00 100.29 322 LEU A N 1
ATOM 2494 C CA . LEU A 1 322 ? 31.849 21.718 106.223 1.00 91.24 322 LEU A CA 1
ATOM 2495 C C . LEU A 1 322 ? 30.746 20.670 106.247 1.00 97.07 322 LEU A C 1
ATOM 2496 O O . LEU A 1 322 ? 30.624 19.915 107.218 1.00 102.79 322 LEU A O 1
ATOM 2501 N N . MET A 1 323 ? 29.927 20.636 105.194 1.00 95.16 323 MET A N 1
ATOM 2502 C CA . MET A 1 323 ? 28.692 19.872 105.327 1.00 96.90 323 MET A CA 1
ATOM 2503 C C . MET A 1 323 ? 27.977 19.680 103.994 1.00 91.52 323 MET A C 1
ATOM 2504 O O . MET A 1 323 ? 28.289 20.340 103.000 1.00 93.23 323 MET A O 1
ATOM 2509 N N . GLU A 1 324 ? 27.002 18.757 104.001 1.00 88.39 324 GLU A N 1
ATOM 2510 C CA . GLU A 1 324 ? 26.470 18.108 102.802 1.00 93.08 324 GLU A CA 1
ATOM 2511 C C . GLU A 1 324 ? 24.958 17.933 102.892 1.00 99.86 324 GLU A C 1
ATOM 2512 O O . GLU A 1 324 ? 24.358 18.074 103.955 1.00 104.32 324 GLU A O 1
ATOM 2518 N N . THR A 1 325 ? 24.348 17.574 101.763 1.00 103.40 325 THR A N 1
ATOM 2519 C CA . THR A 1 325 ? 22.972 17.090 101.738 1.00 106.50 325 THR A CA 1
ATOM 2520 C C . THR A 1 325 ? 22.777 16.312 100.441 1.00 109.86 325 THR A C 1
ATOM 2521 O O . THR A 1 325 ? 23.464 16.557 99.443 1.00 109.22 325 THR A O 1
ATOM 2525 N N . ASN A 1 326 ? 21.841 15.361 100.469 1.00 108.11 326 ASN A N 1
ATOM 2526 C CA . ASN A 1 326 ? 21.612 14.459 99.343 1.00 102.67 326 ASN A CA 1
ATOM 2527 C C . ASN A 1 326 ? 20.448 14.945 98.483 1.00 99.38 326 ASN A C 1
ATOM 2528 O O . ASN A 1 326 ? 19.343 15.190 98.983 1.00 89.86 326 ASN A O 1
ATOM 2533 N N . VAL A 1 327 ? 20.709 15.072 97.180 1.00 105.54 327 VAL A N 1
ATOM 2534 C CA . VAL A 1 327 ? 19.872 15.825 96.256 1.00 104.42 327 VAL A CA 1
ATOM 2535 C C . VAL A 1 327 ? 19.558 14.963 95.044 1.00 104.29 327 VAL A C 1
ATOM 2536 O O . VAL A 1 327 ? 20.236 13.970 94.772 1.00 112.57 327 VAL A O 1
ATOM 2540 N N . TYR A 1 328 ? 18.527 15.359 94.296 1.00 92.53 328 TYR A N 1
ATOM 2541 C CA . TYR A 1 328 ? 18.423 14.930 92.905 1.00 90.96 328 TYR A CA 1
ATOM 2542 C C . TYR A 1 328 ? 18.815 16.089 91.995 1.00 87.73 328 TYR A C 1
ATOM 2543 O O . TYR A 1 328 ? 18.382 17.229 92.198 1.00 96.34 328 TYR A O 1
ATOM 2552 N N . TYR A 1 329 ? 19.635 15.789 90.987 1.00 72.31 329 TYR A N 1
ATOM 2553 C CA . TYR A 1 329 ? 20.260 16.802 90.137 1.00 67.86 329 TYR A CA 1
ATOM 2554 C C . TYR A 1 329 ? 19.446 16.983 88.854 1.00 60.01 329 TYR A C 1
ATOM 2555 O O . TYR A 1 329 ? 19.515 16.159 87.942 1.00 67.03 329 TYR A O 1
ATOM 2564 N N . LYS A 1 330 ? 18.669 18.070 88.796 1.00 75.50 330 LYS A N 1
ATOM 2565 C CA . LYS A 1 330 ? 17.978 18.496 87.582 1.00 53.65 330 LYS A CA 1
ATOM 2566 C C . LYS A 1 330 ? 18.988 18.833 86.490 1.00 63.68 330 LYS A C 1
ATOM 2567 O O . LYS A 1 330 ? 20.079 19.345 86.756 1.00 60.82 330 LYS A O 1
ATOM 2573 N N . ARG A 1 331 ? 18.621 18.540 85.246 1.00 67.40 331 ARG A N 1
ATOM 2574 C CA . ARG A 1 331 ? 19.353 19.084 84.106 1.00 65.39 331 ARG A CA 1
ATOM 2575 C C . ARG A 1 331 ? 19.085 20.582 84.002 1.00 60.00 331 ARG A C 1
ATOM 2576 O O . ARG A 1 331 ? 17.944 21.029 84.153 1.00 57.21 331 ARG A O 1
ATOM 2584 N N . VAL A 1 332 ? 20.140 21.367 83.768 1.00 62.33 332 VAL A N 1
ATOM 2585 C CA . VAL A 1 332 ? 20.007 22.801 83.507 1.00 60.70 332 VAL A CA 1
ATOM 2586 C C . VAL A 1 332 ? 20.333 23.058 82.043 1.00 59.75 332 VAL A C 1
ATOM 2587 O O . VAL A 1 332 ? 21.431 22.736 81.582 1.00 49.60 332 VAL A O 1
ATOM 2591 N N . ASP A 1 333 ? 19.400 23.683 81.328 1.00 73.53 333 ASP A N 1
ATOM 2592 C CA . ASP A 1 333 ? 19.546 23.904 79.899 1.00 73.56 333 ASP A CA 1
ATOM 2593 C C . ASP A 1 333 ? 19.945 25.327 79.548 1.00 78.90 333 ASP A C 1
ATOM 2594 O O . ASP A 1 333 ? 20.836 25.521 78.725 1.00 90.72 333 ASP A O 1
ATOM 2599 N N . LYS A 1 334 ? 19.322 26.332 80.140 1.00 71.18 334 LYS A N 1
ATOM 2600 C CA . LYS A 1 334 ? 19.709 27.714 79.902 1.00 71.77 334 LYS A CA 1
ATOM 2601 C C . LYS A 1 334 ? 20.087 28.345 81.228 1.00 55.94 334 LYS A C 1
ATOM 2602 O O . LYS A 1 334 ? 19.374 28.163 82.215 1.00 53.69 334 LYS A O 1
ATOM 2608 N N . TRP A 1 335 ? 21.187 29.106 81.257 1.00 58.81 335 TRP A N 1
ATOM 2609 C CA . TRP A 1 335 ? 21.532 29.791 82.506 1.00 58.69 335 TRP A CA 1
ATOM 2610 C C . TRP A 1 335 ? 20.368 30.607 83.030 1.00 59.55 335 TRP A C 1
ATOM 2611 O O . TRP A 1 335 ? 20.206 30.750 84.244 1.00 84.18 335 TRP A O 1
ATOM 2622 N N . ALA A 1 336 ? 19.529 31.123 82.144 1.00 56.52 336 ALA A N 1
ATOM 2623 C CA . ALA A 1 336 ? 18.486 32.020 82.614 1.00 61.14 336 ALA A CA 1
ATOM 2624 C C . ALA A 1 336 ? 17.408 31.299 83.402 1.00 62.58 336 ALA A C 1
ATOM 2625 O O . ALA A 1 336 ? 16.621 31.973 84.084 1.00 61.32 336 ALA A O 1
ATOM 2627 N N . ASP A 1 337 ? 17.349 29.958 83.321 1.00 57.96 337 ASP A N 1
ATOM 2628 C CA . ASP A 1 337 ? 16.300 29.222 84.016 1.00 58.77 337 ASP A CA 1
ATOM 2629 C C . ASP A 1 337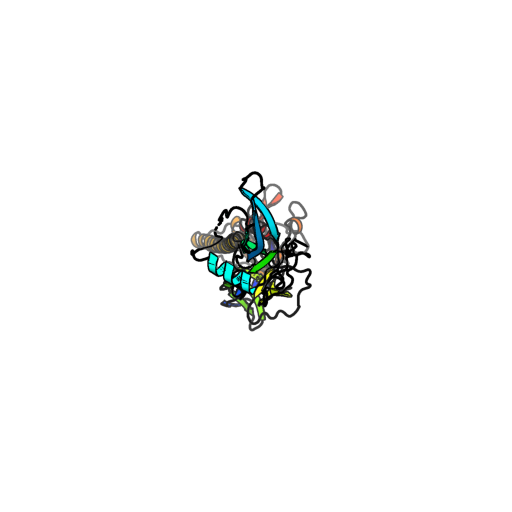 ? 16.585 29.113 85.499 1.00 59.36 337 ASP A C 1
ATOM 2630 O O . ASP A 1 337 ? 15.670 28.862 86.290 1.00 60.69 337 ASP A O 1
ATOM 2635 N N . ILE A 1 338 ? 17.819 29.356 85.903 1.00 58.63 338 ILE A N 1
ATOM 2636 C CA . ILE A 1 338 ? 18.145 29.366 87.316 1.00 65.22 338 ILE A CA 1
ATOM 2637 C C . ILE A 1 338 ? 18.560 30.740 87.812 1.00 60.68 338 ILE A C 1
ATOM 2638 O O . ILE A 1 338 ? 18.583 30.953 89.030 1.00 61.81 338 ILE A O 1
ATOM 2643 N N . LEU A 1 339 ? 18.830 31.693 86.929 1.00 60.80 339 LEU A N 1
ATOM 2644 C CA . LEU A 1 339 ? 19.158 33.056 87.333 1.00 62.35 339 LEU A CA 1
ATOM 2645 C C . LEU A 1 339 ? 18.142 34.051 86.766 1.00 65.51 339 LEU A C 1
ATOM 2646 O O . LEU A 1 339 ? 18.474 34.838 85.870 1.00 65.55 339 LEU A O 1
ATOM 2651 N N . PRO A 1 340 ? 16.892 34.083 87.298 1.00 65.63 340 PRO A N 1
ATOM 2652 C CA . PRO A 1 340 ? 15.889 34.971 86.711 1.00 67.40 340 PRO A CA 1
ATOM 2653 C C . PRO A 1 340 ? 16.029 36.403 87.180 1.00 69.47 340 PRO A C 1
ATOM 2654 O O . PRO A 1 340 ? 15.758 37.323 86.419 1.00 89.20 340 PRO A O 1
ATOM 2658 N N . SER A 1 341 ? 16.429 36.615 88.419 1.00 70.18 341 SER A N 1
ATOM 2659 C CA . SER A 1 341 ? 16.675 37.943 88.959 1.00 72.19 341 SER A CA 1
ATOM 2660 C C . SER A 1 341 ? 18.173 38.128 89.118 1.00 71.17 341 SER A C 1
ATOM 2661 O O . SER A 1 341 ? 18.936 37.168 89.099 1.00 90.47 341 SER A O 1
ATOM 2664 N N . LYS A 1 342 ? 18.604 39.362 89.319 1.00 72.82 342 LYS A N 1
ATOM 2665 C CA . LYS A 1 342 ? 19.954 39.555 89.819 1.00 72.40 342 LYS A CA 1
ATOM 2666 C C . LYS A 1 342 ? 19.994 39.114 91.266 1.00 86.76 342 LYS A C 1
ATOM 2667 O O . LYS A 1 342 ? 19.133 39.501 92.058 1.00 99.44 342 LYS A O 1
ATOM 2673 N N . GLY A 1 343 ? 20.971 38.283 91.611 1.00 71.05 343 GLY A N 1
ATOM 2674 C CA . GLY A 1 343 ? 21.117 37.845 92.975 1.00 71.39 343 GLY A CA 1
ATOM 2675 C C . GLY A 1 343 ? 20.295 36.640 93.345 1.00 70.59 343 GLY A C 1
ATOM 2676 O O . GLY A 1 343 ? 20.436 36.141 94.462 1.00 70.79 343 GLY A O 1
ATOM 2677 N N . CYS A 1 344 ? 19.462 36.137 92.443 1.00 69.81 344 CYS A N 1
ATOM 2678 C CA . CYS A 1 344 ? 18.580 35.018 92.730 1.00 69.36 344 CYS A CA 1
ATOM 2679 C C . CYS A 1 344 ? 19.055 33.749 92.030 1.00 71.02 344 CYS A C 1
ATOM 2680 O O . CYS A 1 344 ? 19.413 33.778 90.847 1.00 65.62 344 CYS A O 1
ATOM 2683 N N . LEU A 1 345 ? 19.039 32.637 92.775 1.00 66.25 345 LEU A N 1
ATOM 2684 C CA . LEU A 1 345 ? 19.450 31.312 92.314 1.00 64.13 345 LEU A CA 1
ATOM 2685 C C . LEU A 1 345 ? 18.272 30.355 92.459 1.00 64.36 345 LEU A C 1
ATOM 2686 O O . LEU A 1 345 ? 17.970 29.918 93.566 1.00 65.25 345 LEU A O 1
ATOM 2691 N N . LYS A 1 346 ? 17.608 30.005 91.362 1.00 63.71 346 LYS A N 1
ATOM 2692 C CA . LYS A 1 346 ? 16.342 29.277 91.481 1.00 71.63 346 LYS A CA 1
ATOM 2693 C C . LYS A 1 346 ? 16.594 27.803 91.774 1.00 67.89 346 LYS A C 1
ATOM 2694 O O . LYS A 1 346 ? 16.799 26.989 90.866 1.00 65.76 346 LYS A O 1
ATOM 2700 N N . VAL A 1 347 ? 16.535 27.463 93.056 1.00 67.30 347 VAL A N 1
ATOM 2701 C CA . VAL A 1 347 ? 16.553 26.089 93.539 1.00 63.78 347 VAL A CA 1
ATOM 2702 C C . VAL A 1 347 ? 15.132 25.703 93.925 1.00 69.63 347 VAL A C 1
ATOM 2703 O O . VAL A 1 347 ? 14.523 26.323 94.804 1.00 73.32 347 VAL A O 1
ATOM 2707 N N . GLY A 1 348 ? 14.591 24.688 93.280 1.00 68.34 348 GLY A N 1
ATOM 2708 C CA . GLY A 1 348 ? 13.208 24.374 93.561 1.00 80.31 348 GLY A CA 1
ATOM 2709 C C . GLY A 1 348 ? 12.271 25.520 93.245 1.00 80.29 348 GLY A C 1
ATOM 2710 O O . GLY A 1 348 ? 12.055 25.848 92.073 1.00 84.41 348 GLY A O 1
ATOM 2711 N N . GLN A 1 349 ? 11.719 26.150 94.277 1.00 85.76 349 GLN A N 1
ATOM 2712 C CA . GLN A 1 349 ? 10.698 27.177 94.085 1.00 92.25 349 GLN A CA 1
ATOM 2713 C C . GLN A 1 349 ? 11.132 28.578 94.486 1.00 88.26 349 GLN A C 1
ATOM 2714 O O . GLN A 1 349 ? 10.749 29.541 93.817 1.00 92.41 349 GLN A O 1
ATOM 2720 N N . GLN A 1 350 ? 11.888 28.738 95.570 1.00 82.90 350 GLN A N 1
ATOM 2721 C CA . GLN A 1 350 ? 12.327 30.058 96.002 1.00 87.63 350 GLN A CA 1
ATOM 2722 C C . GLN A 1 350 ? 13.742 30.326 95.494 1.00 85.87 350 GLN A C 1
ATOM 2723 O O . GLN A 1 350 ? 14.405 29.459 94.933 1.00 69.99 350 GLN A O 1
ATOM 2729 N N . CYS A 1 351 ? 14.190 31.563 95.682 1.00 90.51 351 CYS A N 1
ATOM 2730 C CA . CYS A 1 351 ? 15.602 31.862 95.570 1.00 83.60 351 CYS A CA 1
ATOM 2731 C C . CYS A 1 351 ? 16.321 31.309 96.795 1.00 80.42 351 CYS A C 1
ATOM 2732 O O . CYS A 1 351 ? 15.704 30.915 97.784 1.00 89.61 351 CYS A O 1
ATOM 2735 N N . MET A 1 352 ? 17.640 31.284 96.725 1.00 77.10 352 MET A N 1
ATOM 2736 C CA . MET A 1 352 ? 18.484 30.602 97.698 1.00 80.29 352 MET A CA 1
ATOM 2737 C C . MET A 1 352 ? 19.177 31.665 98.540 1.00 85.48 352 MET A C 1
ATOM 2738 O O . MET A 1 352 ? 20.064 32.359 98.039 1.00 94.02 352 MET A O 1
ATOM 2743 N N . GLU A 1 353 ? 18.773 31.834 99.793 1.00 82.53 353 GLU A N 1
ATOM 2744 C CA . GLU A 1 353 ? 19.342 32.971 100.516 1.00 87.54 353 GLU A CA 1
ATOM 2745 C C . GLU A 1 353 ? 20.775 32.633 100.900 1.00 72.92 353 GLU A C 1
ATOM 2746 O O . GLU A 1 353 ? 20.999 31.672 101.639 1.00 72.68 353 GLU A O 1
ATOM 2752 N N . PRO A 1 354 ? 21.764 33.369 100.400 1.00 72.45 354 PRO A N 1
ATOM 2753 C CA . PRO A 1 354 ? 23.152 33.058 100.730 1.00 71.68 354 PRO A CA 1
ATOM 2754 C C . PRO A 1 354 ? 23.485 33.590 102.109 1.00 82.87 354 PRO A C 1
ATOM 2755 O O . PRO A 1 354 ? 23.135 34.723 102.454 1.00 75.40 354 PRO A O 1
ATOM 2759 N N . VAL A 1 355 ? 24.168 32.769 102.896 1.00 80.60 355 VAL A N 1
ATOM 2760 C CA . VAL A 1 355 ? 24.592 33.160 104.226 1.00 79.51 355 VAL A CA 1
ATOM 2761 C C . VAL A 1 355 ? 26.018 33.683 104.124 1.00 79.13 355 VAL A C 1
ATOM 2762 O O . VAL A 1 355 ? 26.899 33.019 103.564 1.00 80.68 355 VAL A O 1
ATOM 2766 N N . LYS A 1 356 ? 26.211 34.914 104.599 1.00 81.62 356 LYS A N 1
ATOM 2767 C CA . LYS A 1 356 ? 27.436 35.694 104.476 1.00 83.85 356 LYS A CA 1
ATOM 2768 C C . LYS A 1 356 ? 28.146 35.401 103.163 1.00 81.50 356 LYS A C 1
ATOM 2769 O O . LYS A 1 356 ? 29.341 35.088 103.135 1.00 82.55 356 LYS A O 1
ATOM 2775 N N . GLY A 1 357 ? 27.383 35.471 102.075 1.00 81.98 357 GLY A N 1
ATOM 2776 C CA . GLY A 1 357 ? 27.912 35.438 100.733 1.00 79.82 357 GLY A CA 1
ATOM 2777 C C . GLY A 1 357 ? 28.150 34.076 100.121 1.00 83.17 357 GLY A C 1
ATOM 2778 O O . GLY A 1 357 ? 28.791 34.012 99.068 1.00 95.02 357 GLY A O 1
ATOM 2779 N N . VAL A 1 358 ? 27.666 32.982 100.724 1.00 86.78 358 VAL A N 1
ATOM 2780 C CA . VAL A 1 358 ? 27.896 31.657 100.145 1.00 79.49 358 VAL A CA 1
ATOM 2781 C C . VAL A 1 358 ? 26.593 30.873 100.003 1.00 75.11 358 VAL A C 1
ATOM 2782 O O . VAL A 1 358 ? 25.652 31.009 100.794 1.00 77.37 358 VAL A O 1
ATOM 2786 N N . LEU A 1 359 ? 26.557 30.054 98.955 1.00 73.26 359 LEU A N 1
ATOM 2787 C CA . LEU A 1 359 ? 25.507 29.095 98.641 1.00 75.66 359 LEU A CA 1
ATOM 2788 C C . LEU A 1 359 ? 26.188 27.746 98.491 1.00 81.51 359 LEU A C 1
ATOM 2789 O O . LEU A 1 359 ? 27.316 27.584 98.932 1.00 95.47 359 LEU A O 1
ATOM 2794 N N . PHE A 1 360 ? 25.573 26.787 97.835 1.00 76.12 360 PHE A N 1
ATOM 2795 C CA . PHE A 1 360 ? 26.243 25.503 97.734 1.00 82.41 360 PHE A CA 1
ATOM 2796 C C . PHE A 1 360 ? 27.128 25.403 96.487 1.00 71.02 360 PHE A C 1
ATOM 2797 O O . PHE A 1 360 ? 27.043 26.202 95.557 1.00 58.80 360 PHE A O 1
ATOM 2805 N N . ASN A 1 361 ? 27.981 24.374 96.496 1.00 65.55 361 ASN A N 1
ATOM 2806 C CA . ASN A 1 361 ? 28.833 23.955 95.384 1.00 60.77 361 ASN A CA 1
ATOM 2807 C C . ASN A 1 361 ? 29.710 25.088 94.854 1.00 60.89 361 ASN A C 1
ATOM 2808 O O . ASN A 1 361 ? 30.019 25.144 93.668 1.00 62.71 361 ASN A O 1
ATOM 2813 N N . GLY A 1 362 ? 30.141 26.000 95.713 1.00 64.18 362 GLY A N 1
ATOM 2814 C CA . GLY A 1 362 ? 31.060 27.021 95.261 1.00 72.97 362 GLY A CA 1
ATOM 2815 C C . GLY A 1 362 ? 30.412 28.215 94.608 1.00 74.87 362 GLY A C 1
ATOM 2816 O O . GLY A 1 362 ? 31.112 29.034 94.007 1.00 86.31 362 GLY A O 1
ATOM 2817 N N . ILE A 1 363 ? 29.107 28.345 94.694 1.00 70.44 363 ILE A N 1
ATOM 2818 C CA . ILE A 1 363 ? 28.430 29.487 94.102 1.00 78.50 363 ILE A CA 1
ATOM 2819 C C . ILE A 1 363 ? 28.284 30.575 95.158 1.00 90.40 363 ILE A C 1
ATOM 2820 O O . ILE A 1 363 ? 27.715 30.344 96.232 1.00 89.04 363 ILE A O 1
ATOM 2825 N N . ILE A 1 364 ? 28.780 31.770 94.849 1.00 93.64 364 ILE A N 1
ATOM 2826 C CA . ILE A 1 364 ? 28.759 32.872 95.798 1.00 99.84 364 ILE A CA 1
ATOM 2827 C C . ILE A 1 364 ? 27.978 34.031 95.208 1.00 98.80 364 ILE A C 1
ATOM 2828 O O . ILE A 1 364 ? 27.724 34.092 94.000 1.00 89.12 364 ILE A O 1
ATOM 2833 N N . LYS A 1 365 ? 27.610 34.967 96.097 1.00 97.68 365 LYS A N 1
ATOM 2834 C CA . LYS A 1 365 ? 27.167 36.307 95.721 1.00 91.66 365 LYS A CA 1
ATOM 2835 C C . LYS A 1 365 ? 28.383 37.226 95.786 1.00 87.26 365 LYS A C 1
ATOM 2836 O O . LYS A 1 365 ? 28.843 37.577 96.880 1.00 92.92 365 LYS A O 1
ATOM 2842 N N . GLY A 1 366 ? 28.910 37.603 94.621 1.00 78.06 366 GLY A N 1
ATOM 2843 C CA . GLY A 1 366 ? 30.033 38.506 94.552 1.00 79.54 366 GLY A CA 1
ATOM 2844 C C . GLY A 1 366 ? 29.680 39.856 95.133 1.00 103.80 366 GLY A C 1
ATOM 2845 O O . GLY A 1 366 ? 28.522 40.127 95.462 1.00 113.09 366 GLY A O 1
ATOM 2846 N N . PRO A 1 367 ? 30.667 40.748 95.246 1.00 113.77 367 PRO A N 1
ATOM 2847 C CA . PRO A 1 367 ? 30.420 42.025 95.942 1.00 118.68 367 PRO A CA 1
ATOM 2848 C C . PRO A 1 367 ? 29.430 42.928 95.223 1.00 121.29 367 PRO A C 1
ATOM 2849 O O . PRO A 1 367 ? 28.906 43.868 95.836 1.00 105.84 367 PRO A O 1
ATOM 2853 N N . ASP A 1 368 ? 29.154 42.666 93.943 1.00 128.77 368 ASP A N 1
ATOM 2854 C CA . ASP A 1 368 ? 28.216 43.489 93.186 1.00 134.30 368 ASP A CA 1
ATOM 2855 C C . ASP A 1 368 ? 26.785 42.977 93.304 1.00 117.90 368 ASP A C 1
ATOM 2856 O O . ASP A 1 368 ? 25.848 43.648 92.870 1.00 118.55 368 ASP A O 1
ATOM 2861 N N . GLY A 1 369 ? 26.597 41.825 93.914 1.00 100.73 369 GLY A N 1
ATOM 2862 C CA . GLY A 1 369 ? 25.291 41.255 94.136 1.00 88.52 369 GLY A CA 1
ATOM 2863 C C . GLY A 1 369 ? 24.896 40.217 93.115 1.00 85.70 369 GLY A C 1
ATOM 2864 O O . GLY A 1 369 ? 23.741 39.766 93.121 1.00 86.21 369 GLY A O 1
ATOM 2865 N N . GLN A 1 370 ? 25.807 39.829 92.237 1.00 72.43 370 GLN A N 1
ATOM 2866 C CA . GLN A 1 370 ? 25.483 38.886 91.189 1.00 75.88 370 GLN A CA 1
ATOM 2867 C C . GLN A 1 370 ? 25.886 37.483 91.601 1.00 77.09 370 GLN A C 1
ATOM 2868 O O . GLN A 1 370 ? 26.765 37.286 92.441 1.00 87.78 370 GLN A O 1
ATOM 2874 N N . ILE A 1 371 ? 25.208 36.499 91.028 1.00 71.23 371 ILE A N 1
ATOM 2875 C CA . ILE A 1 371 ? 25.401 35.123 91.443 1.00 64.28 371 ILE A CA 1
ATOM 2876 C C . ILE A 1 371 ? 26.433 34.520 90.505 1.00 65.76 371 ILE A C 1
ATOM 2877 O O . ILE A 1 371 ? 26.126 34.160 89.370 1.00 61.20 371 ILE A O 1
ATOM 2882 N N . LEU A 1 372 ? 27.662 34.403 91.002 1.00 74.81 372 LEU A N 1
ATOM 2883 C CA . LEU A 1 372 ? 28.792 33.908 90.228 1.00 61.24 372 LEU A CA 1
ATOM 2884 C C . LEU A 1 372 ? 28.828 32.389 90.294 1.00 59.23 372 LEU A C 1
ATOM 2885 O O . LEU A 1 372 ? 29.019 31.818 91.370 1.00 76.54 372 LEU A O 1
ATOM 2890 N N . ILE A 1 373 ? 28.643 31.747 89.152 1.00 60.92 373 ILE A N 1
ATOM 2891 C CA . ILE A 1 373 ? 28.900 30.313 88.992 1.00 60.86 373 ILE A CA 1
ATOM 2892 C C . ILE A 1 373 ? 30.202 30.171 88.217 1.00 62.21 373 ILE A C 1
ATOM 2893 O O . ILE A 1 373 ? 30.343 30.778 87.149 1.00 57.22 373 ILE A O 1
ATOM 2898 N N . PRO A 1 374 ? 31.170 29.376 88.699 1.00 63.78 374 PRO A N 1
ATOM 2899 C CA . PRO A 1 374 ? 32.453 29.328 87.989 1.00 54.19 374 PRO A CA 1
ATOM 2900 C C . PRO A 1 374 ? 32.308 28.729 86.615 1.00 64.27 374 PRO A C 1
ATOM 2901 O O . PRO A 1 374 ? 32.895 29.251 85.658 1.00 77.75 374 PRO A O 1
ATOM 2905 N N . GLU A 1 375 ? 31.511 27.659 86.480 1.00 60.02 375 GLU A N 1
ATOM 2906 C CA . GLU A 1 375 ? 31.322 27.045 85.166 1.00 62.88 375 GLU A CA 1
ATOM 2907 C C . GLU A 1 375 ? 30.848 28.059 84.136 1.00 64.61 375 GLU A C 1
ATOM 2908 O O . GLU A 1 375 ? 31.206 27.959 82.962 1.00 61.81 375 GLU A O 1
ATOM 2914 N N . MET A 1 376 ? 30.089 29.071 84.567 1.00 73.54 376 MET A N 1
ATOM 2915 C CA . MET A 1 376 ? 29.447 29.977 83.620 1.00 73.57 376 MET A CA 1
ATOM 2916 C C . MET A 1 376 ? 30.452 30.877 82.906 1.00 75.35 376 MET A C 1
ATOM 2917 O O . MET A 1 376 ? 30.215 31.263 81.752 1.00 75.89 376 MET A O 1
ATOM 2922 N N . GLN A 1 377 ? 31.578 31.214 83.553 1.00 75.30 377 GLN A N 1
ATOM 2923 C CA . GLN A 1 377 ? 32.505 32.167 82.941 1.00 91.59 377 GLN A CA 1
ATOM 2924 C C . GLN A 1 377 ? 33.376 31.497 81.878 1.00 103.97 377 GLN A C 1
ATOM 2925 O O . GLN A 1 377 ? 33.559 32.042 80.782 1.00 109.55 377 GLN A O 1
ATOM 2931 N N . SER A 1 378 ? 33.902 30.307 82.160 1.00 103.39 378 SER A N 1
ATOM 2932 C CA . SER A 1 378 ? 34.564 29.551 81.106 1.00 101.79 378 SER A CA 1
ATOM 2933 C C . SER A 1 378 ? 34.413 28.053 81.357 1.00 91.55 378 SER A C 1
ATOM 2934 O O . SER A 1 378 ? 34.717 27.557 82.451 1.00 91.87 378 SER A O 1
ATOM 2937 N N . GLU A 1 379 ? 33.922 27.343 80.343 1.00 75.05 379 GLU A N 1
ATOM 2938 C CA . GLU A 1 379 ? 33.859 25.889 80.377 1.00 74.66 379 GLU A CA 1
ATOM 2939 C C . GLU A 1 379 ? 34.279 25.363 79.012 1.00 77.35 379 GLU A C 1
ATOM 2940 O O . GLU A 1 379 ? 33.602 25.599 77.997 1.00 61.51 379 GLU A O 1
ATOM 2946 N N . GLN A 1 380 ? 35.398 24.636 78.998 1.00 79.66 380 GLN A N 1
ATOM 2947 C CA . GLN A 1 380 ? 35.907 24.118 77.741 1.00 79.43 380 GLN A CA 1
ATOM 2948 C C . GLN A 1 380 ? 35.053 22.965 77.213 1.00 71.09 380 GLN A C 1
ATOM 2949 O O . GLN A 1 380 ? 34.904 22.814 75.995 1.00 67.92 380 GLN A O 1
ATOM 2955 N N . LEU A 1 381 ? 34.446 22.168 78.096 1.00 66.16 381 LEU A N 1
ATOM 2956 C CA . LEU A 1 381 ? 33.525 21.143 77.614 1.00 57.30 381 LEU A CA 1
ATOM 2957 C C . LEU A 1 381 ? 32.327 21.760 76.891 1.00 58.07 381 LEU A C 1
ATOM 2958 O O . LEU A 1 381 ? 31.892 21.240 75.857 1.00 65.10 381 LEU A O 1
ATOM 2963 N N . LYS A 1 382 ? 31.788 22.879 77.400 1.00 51.15 382 LYS A N 1
ATOM 2964 C CA . LYS A 1 382 ? 30.642 23.498 76.734 1.00 54.30 382 LYS A CA 1
ATOM 2965 C C . LYS A 1 382 ? 31.020 24.101 75.384 1.00 58.65 382 LYS A C 1
ATOM 2966 O O . LYS A 1 382 ? 30.276 23.944 74.410 1.00 47.55 382 LYS A O 1
ATOM 2972 N N . GLN A 1 383 ? 32.152 24.814 75.302 1.00 75.97 383 GLN A N 1
ATOM 2973 C CA . GLN A 1 383 ? 32.568 25.386 74.018 1.00 81.75 383 GLN A CA 1
ATOM 2974 C C . GLN A 1 383 ? 32.760 24.297 72.963 1.00 79.24 383 GLN A C 1
ATOM 2975 O O . GLN A 1 383 ? 32.403 24.481 71.788 1.00 67.39 383 GLN A O 1
ATOM 2981 N N . HIS A 1 384 ? 33.332 23.154 73.375 1.00 71.45 384 HIS A N 1
ATOM 2982 C CA . HI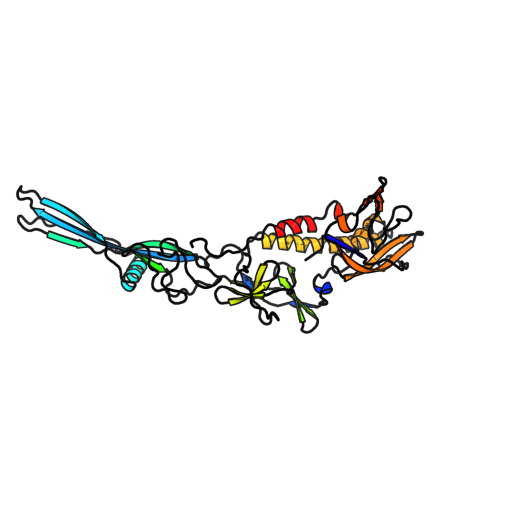S A 1 384 ? 33.500 22.012 72.483 1.00 64.04 384 HIS A CA 1
ATOM 2983 C C . HIS A 1 384 ? 32.157 21.385 72.127 1.00 61.97 384 HIS A C 1
ATOM 2984 O O . HIS A 1 384 ? 31.951 20.943 70.991 1.00 48.26 384 HIS A O 1
ATOM 2991 N N . MET A 1 385 ? 31.243 21.305 73.100 1.00 69.58 385 MET A N 1
ATOM 2992 C CA . MET A 1 385 ? 29.924 20.731 72.845 1.00 69.02 385 MET A CA 1
ATOM 2993 C C . MET A 1 385 ? 29.225 21.439 71.701 1.00 62.04 385 MET A C 1
ATOM 2994 O O . MET A 1 385 ? 28.393 20.831 71.015 1.00 62.26 385 MET A O 1
ATOM 2999 N N . ASP A 1 386 ? 29.553 22.723 71.484 1.00 58.46 386 ASP A N 1
ATOM 3000 C CA . ASP A 1 386 ? 28.926 23.512 70.429 1.00 55.51 386 ASP A CA 1
ATOM 3001 C C . ASP A 1 386 ? 29.546 23.207 69.071 1.00 54.26 386 ASP A C 1
ATOM 3002 O O . ASP A 1 386 ? 28.830 23.153 68.065 1.00 55.27 386 ASP A O 1
ATOM 3007 N N . LEU A 1 387 ? 30.873 23.003 69.029 1.00 50.79 387 LEU A N 1
ATOM 3008 C CA . LEU A 1 387 ? 31.556 22.688 67.772 1.00 41.73 387 LEU A CA 1
ATOM 3009 C C . LEU A 1 387 ? 31.055 21.384 67.196 1.00 43.68 387 LEU A C 1
ATOM 3010 O O . LEU A 1 387 ? 30.860 21.259 65.970 1.00 40.10 387 LEU A O 1
ATOM 3015 N N . LEU A 1 388 ? 30.891 20.387 68.072 1.00 44.41 388 LEU A N 1
ATOM 3016 C CA . LEU A 1 388 ? 30.289 19.126 67.674 1.00 43.80 388 LEU A CA 1
ATOM 3017 C C . LEU A 1 388 ? 28.945 19.369 67.015 1.00 38.58 388 LEU A C 1
ATOM 3018 O O . LEU A 1 388 ? 28.697 18.899 65.892 1.00 35.46 388 LEU A O 1
ATOM 3023 N N . LYS A 1 389 ? 28.070 20.133 67.687 1.00 39.23 389 LYS A N 1
ATOM 3024 C CA . LYS A 1 389 ? 26.753 20.384 67.104 1.00 60.63 389 LYS A CA 1
ATOM 3025 C C . LYS A 1 389 ? 26.854 20.935 65.679 1.00 53.05 389 LYS A C 1
ATOM 3026 O O . LYS A 1 389 ? 25.937 20.718 64.875 1.00 48.99 389 LYS A O 1
ATOM 3032 N N . ALA A 1 390 ? 27.998 21.544 65.334 1.00 45.22 390 ALA A N 1
ATOM 3033 C CA . ALA A 1 390 ? 28.227 22.268 64.093 1.00 46.08 390 ALA A CA 1
ATOM 3034 C C . ALA A 1 390 ? 28.985 21.475 63.046 1.00 54.80 390 ALA A C 1
ATOM 3035 O O . ALA A 1 390 ? 29.070 21.925 61.899 1.00 61.86 390 ALA A O 1
ATOM 3037 N N . ALA A 1 391 ? 29.587 20.348 63.415 1.00 48.48 391 ALA A N 1
ATOM 3038 C CA . ALA A 1 391 ? 30.303 19.520 62.460 1.00 49.25 391 ALA A CA 1
ATOM 3039 C C . ALA A 1 391 ? 29.414 18.421 61.878 1.00 49.50 391 ALA A C 1
ATOM 3040 O O . ALA A 1 391 ? 29.921 17.430 61.339 1.00 52.13 391 ALA A O 1
ATOM 3042 N N . VAL A 1 392 ? 28.099 18.574 61.973 1.00 44.34 392 VAL A N 1
ATOM 3043 C CA . VAL A 1 392 ? 27.212 17.466 61.650 1.00 47.11 392 VAL A CA 1
ATOM 3044 C C . VAL A 1 392 ? 26.491 17.767 60.351 1.00 51.91 392 VAL A C 1
ATOM 3045 O O . VAL A 1 392 ? 25.451 18.433 60.334 1.00 59.18 392 VAL A O 1
ATOM 3049 N N . PHE A 1 393 ? 27.018 17.292 59.293 1.00 62.96 393 PHE A N 1
ATOM 3050 C CA . PHE A 1 393 ? 26.380 17.363 57.985 1.00 60.36 393 PHE A CA 1
ATOM 3051 C C . PHE A 1 393 ? 25.527 16.119 57.755 1.00 63.14 393 PHE A C 1
ATOM 3052 O O . PHE A 1 393 ? 26.007 14.998 57.965 1.00 69.94 393 PHE A O 1
ATOM 3060 N N . PRO A 1 394 ? 24.265 16.261 57.370 1.00 60.18 394 PRO A N 1
ATOM 3061 C CA . PRO A 1 394 ? 23.468 15.078 57.041 1.00 61.69 394 PRO A CA 1
ATOM 3062 C C . PRO A 1 394 ? 23.844 14.557 55.660 1.00 66.16 394 PRO A C 1
ATOM 3063 O O . PRO A 1 394 ? 24.043 15.327 54.717 1.00 67.15 394 PRO A O 1
ATOM 3067 N N . LEU A 1 395 ? 23.954 13.234 55.543 1.00 71.30 395 LEU A N 1
ATOM 3068 C CA . LEU A 1 395 ? 24.233 12.604 54.255 1.00 69.05 395 LEU A CA 1
ATOM 3069 C C . LEU A 1 395 ? 22.933 12.548 53.460 1.00 65.34 395 LEU A C 1
ATOM 3070 O O . LEU A 1 395 ? 22.036 11.755 53.770 1.00 54.73 395 LEU A O 1
ATOM 3075 N N . ARG A 1 396 ? 22.835 13.386 52.435 1.00 74.16 396 ARG A N 1
ATOM 3076 C CA . ARG A 1 396 ? 21.606 13.559 51.674 1.00 75.73 396 ARG A CA 1
ATOM 3077 C C . ARG A 1 396 ? 21.565 12.601 50.498 1.00 72.62 396 ARG A C 1
ATOM 3078 O O . ARG A 1 396 ? 22.573 12.013 50.112 1.00 74.51 396 ARG A O 1
ATOM 3086 N N . HIS A 1 397 ? 20.376 12.448 49.929 1.00 69.86 397 HIS A N 1
ATOM 3087 C CA . HIS A 1 397 ? 20.246 11.712 48.691 1.00 69.87 397 HIS A CA 1
ATOM 3088 C C . HIS A 1 397 ? 20.965 12.454 47.567 1.00 83.89 397 HIS A C 1
ATOM 3089 O O . HIS A 1 397 ? 21.294 13.639 47.701 1.00 97.67 397 HIS A O 1
ATOM 3096 N N . PRO A 1 398 ? 21.245 11.775 46.453 1.00 73.33 398 PRO A N 1
ATOM 3097 C CA . PRO A 1 398 ? 21.797 12.483 45.292 1.00 71.20 398 PRO A CA 1
ATOM 3098 C C . PRO A 1 398 ? 20.858 13.578 44.815 1.00 82.48 398 PRO A C 1
ATOM 3099 O O . PRO A 1 398 ? 19.631 13.467 44.913 1.00 69.09 398 PRO A O 1
ATOM 3103 N N . LEU A 1 399 ? 21.467 14.634 44.273 1.00 106.28 399 LEU A N 1
ATOM 3104 C CA . LEU A 1 399 ? 20.832 15.906 43.945 1.00 119.47 399 LEU A CA 1
ATOM 3105 C C . LEU A 1 399 ? 20.269 15.970 42.533 1.00 126.49 399 LEU A C 1
ATOM 3106 O O . LEU A 1 399 ? 19.719 17.008 42.166 1.00 134.91 399 LEU A O 1
ATOM 3111 N N . ILE A 1 400 ? 20.386 14.907 41.734 1.00 133.49 400 ILE A N 1
ATOM 3112 C CA . ILE A 1 400 ? 20.283 15.065 40.281 1.00 132.57 400 ILE A CA 1
ATOM 3113 C C . ILE A 1 400 ? 18.828 15.155 39.802 1.00 138.94 400 ILE A C 1
ATOM 3114 O O . ILE A 1 400 ? 18.548 15.815 38.788 1.00 133.90 400 ILE A O 1
ATOM 3119 N N . SER A 1 401 ? 17.894 14.508 40.507 1.00 139.30 401 SER A N 1
ATOM 3120 C CA . SER A 1 401 ? 16.448 14.655 40.270 1.00 141.25 401 SER A CA 1
ATOM 3121 C C . SER A 1 401 ? 16.020 14.206 38.861 1.00 134.70 401 SER A C 1
ATOM 3122 O O . SER A 1 401 ? 15.896 15.011 37.931 1.00 128.62 401 SER A O 1
#

Nearest PDB structures (foldseek):
  6tmr-assembly1_A  TM=1.003E+00  e=4.297E-85  Lyssavirus mokola
  6lgw-assembly2_F  TM=7.062E-01  e=1.048E-48  Lyssavirus rabies
  6lgw-assembly1_E  TM=7.086E-01  e=4.874E-47  Lyssavirus rabies
  7u9g-assembly1_A  TM=4.138E-01  e=7.415E-45  Rabies virus strain Pasteur vaccin
  8a1e-assembly1_A  TM=3.981E-01  e=9.687E-37  Rabies virus strain Pasteur vaccin

InterPro domains:
  IPR001903 Spike glycoprotein fusion domain, Rhabdovirus [PF00974] (75-178)
  IPR055447 Spike glycoprotein G, central domain, rhabdovirus [PF24833] (270-388)
  IPR055448 Glycoprotein G, PH domain, rhabdovirus [PF24834] (186-259)

Sequence (393 aa):
EFPLYTIPEKIEKWTPIDMIHLSCPNNLLSEEEGCNAESSFTYFELKSGYLAHQKVPGFTCTGVVNEAETYTNGNGSVTTTFKRKHFRPTVAACRDAYNWKVSGDPRYEDSSGSRTVTTTKESLLIISPSIVEMDIYGRTLHSPMFPSGVCSNVYPSVPSCETNHDYTLWLPEDPSLSLVCDIFTSSNNGKKAMNGSRICGFKDERGFYRSLKGACKLTLCGRPGIRLFDGTWVSFTKPDVHVWCTPNQLINIHNDDRLDEIEHLIVEDIIKKREECLDTLETILMSQSVSFRRLSHFRKLVPGYGKAYTILNGSLMETNVYYKRVDKWADILPSKGCLKVGQQCMEPVKGVLFNGIIKGPDGQILIPEMQSEQLKQHMDLLKAAVFPLRHPLIS

B-factor: mean 76.86, std 27.05, range [30.0, 208.5]

Solvent-accessible surface area: 21121 Å² total; per-residue (Å²): 101,29,13,31,3,1,6,2,75,120,37,126,169,50,74,86,30,78,32,115,92,10,63,18,26,99,30,41,13,1,46,74,43,33,0,94,47,69,51,87,27,86,3,71,14,6,83,68,28,170,23,52,48,28,77,4,57,2,2,18,0,16,0,6,10,50,42,9,78,14,72,19,68,69,130,68,41,101,41,56,46,143,101,149,109,62,76,123,5,86,42,69,37,0,46,101,16,37,76,122,86,95,71,83,90,62,65,140,137,124,96,62,44,84,156,77,83,45,86,66,140,77,69,26,33,71,8,62,110,19,116,5,46,2,12,0,38,33,78,47,6,25,10,103,63,2,87,79,8,64,11,70,54,81,59,86,74,3,72,13,0,56,13,80,102,111,65,12,5,0,0,2,74,47,75,68,8,78,98,7,22,73,1,28,46,68,3,96,4,94,29,1,33,73,72,100,98,14,0,0,3,44,7,98,37,22,17,17,12,18,10,110,70,11,10,58,17,53,0,7,43,79,92,4,4,38,0,94,52,1,18,8,8,11,20,140,113,29,66,14,142,105,162,26,75,120,130,57,47,0,15,53,17,22,107,111,10,26,100,2,1,93,66,1,34,100,22,27,92,123,49,90,95,83,2,81,99,12,27,91,69,2,57,152,58,150,59,40,12,20,175,80,2,18,57,10,6,14,15,0,3,3,169,21,66,0,5,3,50,39,159,79,57,13,16,25,8,108,6,75,0,124,80,4,88,124,51,70,75,7,35,84,61,134,28,8,0,75,14,29,163,140,61,33,147,36,68,215,15,24,5,2,6,5,0,48,93,8,138,120,20,82,6,91,3,41,20,66,145,82,20,98,6,70,95,21,13,56,72,17,114,75,11,49,110,58,12,145,78,23,138,73,140